Protein AF-A0A7C8I649-F1 (afdb_monomer_lite)

Radius of gyration: 51.74 Å; chains: 1; bounding box: 146×41×115 Å

Foldseek 3Di:
DDDDDDPPPVVVVVVVVLVVVVVVLVVVVVVVLVVVVVVLVVLVVVLVVVCVVPVDPVLVVLNVQLVVLVVVLVVVVVVLVPDPPVRNSVCCVVPPPCPPNVVSVVSNVVSSVVSVVVVVVVVVVVVVVVVVVVVVVVVVVVVVVVVVVVVVVVVVVVLVVLLVVLLVLLCVLLVADCVQFVDDLVLQVVVLCVQQVPPPQFDQDPCCVQPVPDVLNVCLQPDQAAAEEEEEAADPRDPLDPDDSCCVNLSVQVVCVVVVNGSDDPLEEEGEGEQDRDSPVPDPDAQAELSNLLSSRLSRLLVDPLVSLQSPDPVSSVVLSVLSVVLVVVPPDSLVSLLSSLLSSQVSCVSSVRQEYEYEYEAQCSHPPGDLSSCVSVVCSSVNHNHRYYYYYYHHDPDDPCVSCVVVVVVVRYHYRYDYRPD

Sequence (423 aa):
MKGAGFGSGEAAYGALSLFLVIAVNKDKTEDFVDKMLIELRQQYLRIKMLKDVYPTTQMQEYTGVLYRLGIKFLHETVRYCSMGVLRRLRYIMTWPPSIGVENKVSEIKDAIREVEREMRALDGKRLNKIERVQSSMDHEQKASKATLEELSAIFHAQQIRTDNDRLDSLRRLLHVELEDIEIDPENYDTRLEDTFSRLRRLPPLDVDAQVQSQPVFAEWKQAKVSSIILLHGATVAPKQTSYSWLSPAATRMVRESRDGGGITGHNSAFAYHLCHISDTHAIPQNEISPSVVISGIIYQILKSDYGKQILRNEQHYTALQRKLETFDRLISKPTAHSQKLIGLLAQVFVNARIQKVLIVVDRIDRVRGGISRVLDLLASLVESTTSTVKIFLTARSRKFDVSDLRDWLDSGRLVRLAIDQDN

Structure (mmCIF, N/CA/C/O backbone):
data_AF-A0A7C8I649-F1
#
_entry.id   AF-A0A7C8I649-F1
#
loop_
_atom_site.group_PDB
_atom_site.id
_atom_site.type_symbol
_atom_site.label_atom_id
_atom_site.label_alt_id
_atom_site.label_comp_id
_atom_site.label_asym_id
_atom_site.label_entity_id
_atom_site.label_seq_id
_atom_site.pdbx_PDB_ins_code
_atom_site.Cartn_x
_atom_site.Cartn_y
_atom_site.Cartn_z
_atom_site.occupancy
_atom_site.B_iso_or_equiv
_atom_site.auth_seq_id
_atom_site.auth_comp_id
_atom_site.auth_asym_id
_atom_site.auth_atom_id
_atom_site.pdbx_PDB_model_num
ATOM 1 N N . MET A 1 1 ? -112.992 8.977 58.803 1.00 36.38 1 MET A N 1
ATOM 2 C CA . MET A 1 1 ? -113.256 7.704 59.515 1.00 36.38 1 MET A CA 1
ATOM 3 C C . MET A 1 1 ? -111.934 7.259 60.118 1.00 36.38 1 MET A C 1
ATOM 5 O O . MET A 1 1 ? -110.991 7.069 59.375 1.00 36.38 1 MET A O 1
ATOM 9 N N . LYS A 1 2 ? -111.722 7.482 61.417 1.00 32.56 2 LYS A N 1
ATOM 10 C CA . LYS A 1 2 ? -112.104 6.578 62.518 1.00 32.56 2 LYS A CA 1
ATOM 11 C C . LYS A 1 2 ? -111.395 5.222 62.423 1.00 32.56 2 LYS A C 1
ATOM 13 O O . LYS A 1 2 ? -111.847 4.353 61.696 1.00 32.56 2 LYS A O 1
ATOM 18 N N . GLY A 1 3 ? -110.393 5.059 63.285 1.00 34.38 3 GLY A N 1
ATOM 19 C CA . GLY A 1 3 ? -110.453 3.980 64.268 1.00 34.38 3 GLY A CA 1
ATOM 20 C C . GLY A 1 3 ? -109.559 2.773 64.022 1.00 34.38 3 GLY A C 1
ATOM 21 O O . GLY A 1 3 ? -110.063 1.708 63.702 1.00 34.38 3 GLY A O 1
ATOM 22 N N . ALA A 1 4 ? -108.274 2.911 64.345 1.00 31.98 4 ALA A N 1
ATOM 23 C CA . ALA A 1 4 ? -107.563 1.894 65.117 1.00 31.98 4 ALA A CA 1
ATOM 24 C C . ALA A 1 4 ? -106.521 2.584 66.022 1.00 31.98 4 ALA A C 1
ATOM 26 O O . ALA A 1 4 ? -105.498 3.061 65.550 1.00 31.98 4 ALA A O 1
ATOM 27 N N . GLY A 1 5 ? -106.847 2.679 67.316 1.00 34.44 5 GLY A N 1
ATOM 28 C CA . GLY A 1 5 ? -105.918 2.710 68.455 1.00 34.44 5 GLY A CA 1
ATOM 29 C C . GLY A 1 5 ? -104.807 3.767 68.511 1.00 34.44 5 GLY A C 1
ATOM 30 O O . GLY A 1 5 ? -103.674 3.501 68.115 1.00 34.44 5 GLY A O 1
ATOM 31 N N . PHE A 1 6 ? -105.097 4.890 69.179 1.00 42.28 6 PHE A N 1
ATOM 32 C CA . PHE A 1 6 ? -104.099 5.686 69.905 1.00 42.28 6 PHE A CA 1
ATOM 33 C C . PHE A 1 6 ? -103.267 4.766 70.823 1.00 42.28 6 PHE A C 1
ATOM 35 O O . PHE A 1 6 ? -103.832 4.024 71.625 1.00 42.28 6 PHE A O 1
ATOM 42 N N . GLY A 1 7 ? -101.937 4.811 70.696 1.00 43.09 7 GLY A N 1
ATOM 43 C CA . GLY A 1 7 ? -100.981 4.155 71.599 1.00 43.09 7 GLY A CA 1
ATOM 44 C C . GLY A 1 7 ? -100.226 2.949 71.022 1.00 43.09 7 GLY A C 1
ATOM 45 O O . GLY A 1 7 ? -99.025 2.832 71.249 1.00 43.09 7 GLY A O 1
ATOM 46 N N . SER A 1 8 ? -100.864 2.071 70.241 1.00 40.81 8 SER A N 1
ATOM 47 C CA . SER A 1 8 ? -100.212 0.829 69.766 1.00 40.81 8 SER A CA 1
ATOM 48 C C . SER A 1 8 ? -99.547 0.958 68.387 1.00 40.81 8 SER A C 1
ATOM 50 O O . SER A 1 8 ? -98.527 0.317 68.144 1.00 40.81 8 SER A O 1
ATOM 52 N N . GLY A 1 9 ? -100.080 1.803 67.494 1.00 34.94 9 GLY A N 1
ATOM 53 C CA . GLY A 1 9 ? -99.544 2.008 66.138 1.00 34.94 9 GLY A CA 1
ATOM 54 C C . GLY A 1 9 ? -98.274 2.869 66.085 1.00 34.94 9 GLY A C 1
ATOM 55 O O . GLY A 1 9 ? -97.333 2.531 65.371 1.00 34.94 9 GLY A O 1
ATOM 56 N N . GLU A 1 10 ? -98.201 3.932 66.893 1.00 40.09 10 GLU A N 1
ATOM 57 C CA . GLU A 1 10 ? -96.999 4.776 67.040 1.00 40.09 10 GLU A CA 1
ATOM 58 C C . GLU A 1 10 ? -95.853 4.035 67.740 1.00 40.09 10 GLU A C 1
ATOM 60 O O . GLU A 1 10 ? -94.701 4.146 67.324 1.00 40.09 10 GLU A O 1
ATOM 65 N N . ALA A 1 11 ? -96.160 3.211 68.748 1.00 44.66 11 ALA A N 1
ATOM 66 C CA . ALA A 1 11 ? -95.171 2.359 69.405 1.00 44.66 11 ALA A CA 1
ATOM 67 C C . ALA A 1 11 ? -94.647 1.256 68.467 1.00 44.66 11 ALA A C 1
ATOM 69 O O . ALA A 1 11 ? -93.452 0.964 68.477 1.00 44.66 11 ALA A O 1
ATOM 70 N N . ALA A 1 12 ? -95.508 0.684 67.616 1.00 39.78 12 ALA A N 1
ATOM 71 C CA . ALA A 1 12 ? -95.106 -0.288 66.603 1.00 39.78 12 ALA A CA 1
ATOM 72 C C . ALA A 1 12 ? -94.235 0.347 65.509 1.00 39.78 12 ALA A C 1
ATOM 74 O O . ALA A 1 12 ? -93.209 -0.230 65.170 1.00 39.78 12 ALA A O 1
ATOM 75 N N . TYR A 1 13 ? -94.575 1.542 65.009 1.00 42.28 13 TYR A N 1
ATOM 76 C CA . TYR A 1 13 ? -93.765 2.272 64.021 1.00 42.28 13 TYR A CA 1
ATOM 77 C C . TYR A 1 13 ? -92.425 2.747 64.611 1.00 42.28 13 TYR A C 1
ATOM 79 O O . TYR A 1 13 ? -91.380 2.614 63.976 1.00 42.28 13 TYR A O 1
ATOM 87 N N . GLY A 1 14 ? -92.425 3.210 65.866 1.00 39.97 14 GLY A N 1
ATOM 88 C CA . GLY A 1 14 ? -91.219 3.535 66.628 1.00 39.97 14 GLY A CA 1
ATOM 89 C C . GLY A 1 14 ? -90.316 2.317 66.841 1.00 39.97 14 GLY A C 1
ATOM 90 O O . GLY A 1 14 ? -89.122 2.391 66.565 1.00 39.97 14 GLY A O 1
ATOM 91 N N . ALA A 1 15 ? -90.880 1.166 67.221 1.00 43.41 15 ALA A N 1
ATOM 92 C CA . ALA A 1 15 ? -90.142 -0.090 67.340 1.00 43.41 15 ALA A CA 1
ATOM 93 C C . ALA A 1 15 ? -89.616 -0.582 65.984 1.00 43.41 15 ALA A C 1
ATOM 95 O O . ALA A 1 15 ? -88.469 -1.005 65.911 1.00 43.41 15 ALA A O 1
ATOM 96 N N . LEU A 1 16 ? -90.399 -0.483 64.904 1.00 37.78 16 LEU A N 1
ATOM 97 C CA . LEU A 1 16 ? -89.981 -0.880 63.554 1.00 37.78 16 LEU A CA 1
ATOM 98 C C . LEU A 1 16 ? -88.863 0.020 63.031 1.00 37.78 16 LEU A C 1
ATOM 100 O O . LEU A 1 16 ? -87.891 -0.492 62.498 1.00 37.78 16 LEU A O 1
ATOM 104 N N . SER A 1 17 ? -88.950 1.336 63.245 1.00 40.38 17 SER A N 1
ATOM 105 C CA . SER A 1 17 ? -87.889 2.287 62.891 1.00 40.38 17 SER A CA 1
ATOM 106 C C . SER A 1 17 ? -86.613 2.048 63.705 1.00 40.38 17 SER A C 1
ATOM 108 O O . SER A 1 17 ? -85.520 2.069 63.146 1.00 40.38 17 SER A O 1
ATOM 110 N N . LEU A 1 18 ? -86.741 1.704 64.991 1.00 45.16 18 LEU A N 1
ATOM 111 C CA . LEU A 1 18 ? -85.628 1.293 65.840 1.00 45.16 18 LEU A CA 1
ATOM 112 C C . LEU A 1 18 ? -85.016 -0.027 65.350 1.00 45.16 18 LEU A C 1
ATOM 114 O O . LEU A 1 18 ? -83.804 -0.101 65.193 1.00 45.16 18 LEU A O 1
ATOM 118 N N . PHE A 1 19 ? -85.826 -1.048 65.050 1.00 42.62 19 PHE A N 1
ATOM 119 C CA . PHE A 1 19 ? -85.362 -2.319 64.488 1.00 42.62 19 PHE A CA 1
ATOM 120 C C . PHE A 1 19 ? -84.731 -2.142 63.108 1.00 42.62 19 PHE A C 1
ATOM 122 O O . PHE A 1 19 ? -83.762 -2.833 62.821 1.00 42.62 19 PHE A O 1
ATOM 129 N N . LEU A 1 20 ? -85.212 -1.206 62.286 1.00 44.94 20 LEU A N 1
ATOM 130 C CA . LEU A 1 20 ? -84.640 -0.888 60.979 1.00 44.94 20 LEU A CA 1
ATOM 131 C C . LEU A 1 20 ? -83.310 -0.146 61.128 1.00 44.94 20 LEU A C 1
ATOM 133 O O . LEU A 1 20 ? -82.354 -0.489 60.454 1.00 44.94 20 LEU A O 1
ATOM 137 N N . VAL A 1 21 ? -83.205 0.812 62.054 1.00 52.25 21 VAL A N 1
ATOM 138 C CA . VAL A 1 21 ? -81.936 1.471 62.404 1.00 52.25 21 VAL A CA 1
ATOM 139 C C . VAL A 1 21 ? -80.949 0.459 62.984 1.00 52.25 21 VAL A C 1
ATOM 141 O O . VAL A 1 21 ? -79.773 0.495 62.645 1.00 52.25 21 VAL A O 1
ATOM 144 N N . ILE A 1 22 ? -81.414 -0.485 63.805 1.00 51.72 22 ILE A N 1
ATOM 145 C CA . ILE A 1 22 ? -80.599 -1.574 64.354 1.00 51.72 22 ILE A CA 1
ATOM 146 C C . ILE A 1 22 ? -80.172 -2.547 63.250 1.00 51.72 22 ILE A C 1
ATOM 148 O O . ILE A 1 22 ? -79.011 -2.936 63.232 1.00 51.72 22 ILE A O 1
ATOM 152 N N . ALA A 1 23 ? -81.064 -2.920 62.331 1.00 52.94 23 ALA A N 1
ATOM 153 C CA . ALA A 1 23 ? -80.773 -3.821 61.217 1.00 52.94 23 ALA A CA 1
ATOM 154 C C . ALA A 1 23 ? -79.809 -3.171 60.218 1.00 52.94 23 ALA A C 1
ATOM 156 O O . ALA A 1 23 ? -78.777 -3.746 59.909 1.00 52.94 23 ALA A O 1
ATOM 157 N N . VAL A 1 24 ? -80.068 -1.925 59.820 1.00 59.97 24 VAL A N 1
ATOM 158 C CA . VAL A 1 24 ? -79.193 -1.139 58.941 1.00 59.97 24 VAL A CA 1
ATOM 159 C C . VAL A 1 24 ? -77.838 -0.884 59.601 1.00 59.97 24 VAL A C 1
ATOM 161 O O . VAL A 1 24 ? -76.816 -0.961 58.928 1.00 59.97 24 VAL A O 1
ATOM 164 N N . ASN A 1 25 ? -77.788 -0.604 60.907 1.00 59.81 25 ASN A N 1
ATOM 165 C CA . ASN A 1 25 ? -76.514 -0.453 61.614 1.00 59.81 25 ASN A CA 1
ATOM 166 C C . ASN A 1 25 ? -75.788 -1.789 61.787 1.00 59.81 25 ASN A C 1
ATOM 168 O O . ASN A 1 25 ? -74.561 -1.800 61.762 1.00 59.81 25 ASN A O 1
ATOM 172 N N . LYS A 1 26 ? -76.507 -2.903 61.942 1.00 65.31 26 LYS A N 1
ATOM 173 C CA . LYS A 1 26 ? -75.924 -4.245 61.994 1.00 65.31 26 LYS A CA 1
ATOM 174 C C . LYS A 1 26 ? -75.315 -4.617 60.643 1.00 65.31 26 LYS A C 1
ATOM 176 O O . LYS A 1 26 ? -74.122 -4.893 60.611 1.00 65.31 26 LYS A O 1
ATOM 181 N N . ASP A 1 27 ? -76.083 -4.532 59.560 1.00 70.62 27 ASP A N 1
ATOM 182 C CA . ASP A 1 27 ? -75.619 -4.853 58.206 1.00 70.62 27 ASP A CA 1
ATOM 183 C C . ASP A 1 27 ? -74.434 -3.959 57.814 1.00 70.62 27 ASP A C 1
ATOM 185 O O . ASP A 1 27 ? -73.405 -4.453 57.370 1.00 70.62 27 ASP A O 1
ATOM 189 N N . LYS A 1 28 ? -74.493 -2.651 58.110 1.00 71.88 28 LYS A N 1
ATOM 190 C CA . LYS A 1 28 ? -73.357 -1.737 57.890 1.00 71.88 28 LYS A CA 1
ATOM 191 C C . LYS A 1 28 ? -72.121 -2.094 58.714 1.00 71.88 28 LYS A C 1
ATOM 193 O O . LYS A 1 28 ? -71.009 -1.919 58.224 1.00 71.88 28 LYS A O 1
ATOM 198 N N . THR A 1 29 ? -72.290 -2.545 59.957 1.00 67.12 29 THR A N 1
ATOM 199 C CA . THR A 1 29 ? -71.157 -2.918 60.821 1.00 67.12 29 THR A CA 1
ATOM 200 C C . THR A 1 29 ? -70.546 -4.246 60.375 1.00 67.12 29 THR A C 1
ATOM 202 O O . THR A 1 29 ? -69.325 -4.366 60.352 1.00 67.12 29 THR A O 1
ATOM 205 N N . GLU A 1 30 ? -71.368 -5.222 59.983 1.00 71.25 30 GLU A N 1
ATOM 206 C CA . GLU A 1 30 ? -70.917 -6.515 59.453 1.00 71.25 30 GLU A CA 1
ATOM 207 C C . GLU A 1 30 ? -70.209 -6.339 58.096 1.00 71.25 30 GLU A C 1
ATOM 209 O O . GLU A 1 30 ? -69.082 -6.811 57.943 1.00 71.25 30 GLU A O 1
ATOM 214 N N . ASP A 1 31 ? -70.770 -5.545 57.177 1.00 77.00 31 ASP A N 1
ATOM 215 C CA . ASP A 1 31 ? -70.131 -5.177 55.904 1.00 77.00 31 ASP A CA 1
ATOM 216 C C . ASP A 1 31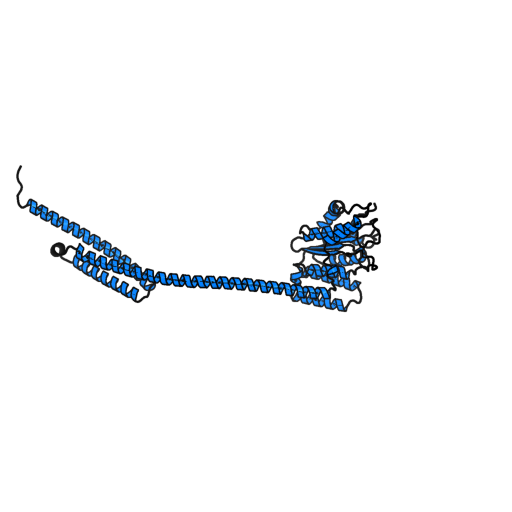 ? -68.804 -4.431 56.106 1.00 77.00 31 ASP A C 1
ATOM 218 O O . ASP A 1 31 ? -67.838 -4.615 55.359 1.00 77.00 31 ASP A O 1
ATOM 222 N N . PHE A 1 32 ? -68.746 -3.539 57.098 1.00 71.94 32 PHE A N 1
ATOM 223 C CA . PHE A 1 32 ? -67.539 -2.784 57.422 1.00 71.94 32 PHE A CA 1
ATOM 224 C C . PHE A 1 32 ? -66.440 -3.688 57.984 1.00 71.94 32 PHE A C 1
ATOM 226 O O . PHE A 1 32 ? -65.287 -3.591 57.563 1.00 71.94 32 PHE A O 1
ATOM 233 N N . VAL A 1 33 ? -66.796 -4.593 58.898 1.00 69.69 33 VAL A N 1
ATOM 234 C CA . VAL A 1 33 ? -65.878 -5.596 59.445 1.00 69.69 33 VAL A CA 1
ATOM 235 C C . VAL A 1 33 ? -65.329 -6.489 58.334 1.00 69.69 33 VAL A C 1
ATOM 237 O O . VAL A 1 33 ? -64.116 -6.685 58.279 1.00 69.69 33 VAL A O 1
ATOM 240 N N . ASP A 1 34 ? -66.177 -6.985 57.431 1.00 73.69 34 ASP A N 1
ATOM 241 C CA . ASP A 1 34 ? -65.747 -7.872 56.344 1.00 73.69 34 ASP A CA 1
ATOM 242 C C . ASP A 1 34 ? -64.770 -7.166 55.387 1.00 73.69 34 ASP A C 1
ATOM 244 O O . ASP A 1 34 ? -63.668 -7.656 55.119 1.00 73.69 34 ASP A O 1
ATOM 248 N N . LYS A 1 35 ? -65.089 -5.929 54.980 1.00 76.12 35 LYS A N 1
ATOM 249 C CA . LYS A 1 35 ? -64.179 -5.087 54.181 1.00 76.12 35 LYS A CA 1
ATOM 250 C C . LYS A 1 35 ? -62.838 -4.861 54.879 1.00 76.12 35 LYS A C 1
ATOM 252 O O . LYS A 1 35 ? -61.790 -4.974 54.242 1.00 76.12 35 LYS A O 1
ATOM 257 N N . MET A 1 36 ? -62.854 -4.585 56.181 1.00 71.00 36 MET A N 1
ATOM 258 C CA . MET A 1 36 ? -61.633 -4.354 56.954 1.00 71.00 36 MET A CA 1
ATOM 259 C C . MET A 1 36 ? -60.800 -5.619 57.159 1.00 71.00 36 MET A C 1
ATOM 261 O O . MET A 1 36 ? -59.573 -5.540 57.154 1.00 71.00 36 MET A O 1
ATOM 265 N N . LEU A 1 37 ? -61.427 -6.788 57.300 1.00 71.88 37 LEU A N 1
ATOM 266 C CA . LEU A 1 37 ? -60.725 -8.072 57.354 1.00 71.88 37 LEU A CA 1
ATOM 267 C C . LEU A 1 37 ? -60.012 -8.373 56.033 1.00 71.88 37 LEU A C 1
ATOM 269 O O . LEU A 1 37 ? -58.860 -8.817 56.044 1.00 71.88 37 LEU A O 1
ATOM 273 N N . ILE A 1 38 ? -60.662 -8.090 54.901 1.00 74.44 38 ILE A N 1
ATOM 274 C CA . ILE A 1 38 ? -60.058 -8.218 53.570 1.00 74.44 38 ILE A CA 1
ATOM 275 C C . ILE A 1 38 ? -58.880 -7.243 53.421 1.00 74.44 38 ILE A C 1
ATOM 277 O O . ILE A 1 38 ? -57.796 -7.660 53.003 1.00 74.44 38 ILE A O 1
ATOM 281 N N . GLU A 1 39 ? -59.058 -5.977 53.807 1.00 72.69 39 GLU A N 1
ATOM 282 C CA . GLU A 1 39 ? -58.014 -4.945 53.742 1.00 72.69 39 GLU A CA 1
ATOM 283 C C . GLU A 1 39 ? -56.809 -5.316 54.626 1.00 72.69 39 GLU A C 1
ATOM 285 O O . GLU A 1 39 ? -55.675 -5.353 54.146 1.00 72.69 39 GLU A O 1
ATOM 290 N N . LEU A 1 40 ? -57.035 -5.710 55.884 1.00 70.38 40 LEU A N 1
ATOM 291 C CA . LEU A 1 40 ? -55.981 -6.164 56.797 1.00 70.38 40 LEU A CA 1
ATOM 292 C C . LEU A 1 40 ? -55.241 -7.391 56.264 1.00 70.38 40 LEU A C 1
ATOM 294 O O . LEU A 1 40 ? -54.011 -7.433 56.301 1.00 70.38 40 LEU A O 1
ATOM 298 N N . ARG A 1 41 ? -55.963 -8.382 55.729 1.00 73.75 41 ARG A N 1
ATOM 299 C CA . ARG A 1 41 ? -55.352 -9.575 55.127 1.00 73.75 41 ARG A CA 1
ATOM 300 C C . ARG A 1 41 ? -54.416 -9.200 53.979 1.00 73.75 41 ARG A C 1
ATOM 302 O O . ARG A 1 41 ? -53.304 -9.723 53.910 1.00 73.75 41 ARG A O 1
ATOM 309 N N . GLN A 1 42 ? -54.843 -8.304 53.089 1.00 74.00 42 GLN A N 1
ATOM 310 C CA . GLN A 1 42 ? -54.012 -7.832 51.979 1.00 74.00 42 GLN A CA 1
ATOM 311 C C . GLN A 1 42 ? -52.770 -7.081 52.478 1.00 74.00 42 GLN A C 1
ATOM 313 O O . GLN A 1 42 ? -51.670 -7.312 51.973 1.00 74.00 42 GLN A O 1
ATOM 318 N N . GLN A 1 43 ? -52.920 -6.233 53.497 1.00 73.06 43 GLN A N 1
ATOM 319 C CA . GLN A 1 43 ? -51.809 -5.463 54.057 1.00 73.06 43 GLN A CA 1
ATOM 320 C C . GLN A 1 43 ? -50.796 -6.352 54.784 1.00 73.06 43 GLN A C 1
ATOM 322 O O . GLN A 1 43 ? -49.595 -6.211 54.563 1.00 73.06 43 GLN A O 1
ATOM 327 N N . TYR A 1 44 ? -51.240 -7.344 55.562 1.00 75.69 44 TYR A N 1
ATOM 328 C CA . TYR A 1 44 ? -50.327 -8.290 56.211 1.00 75.69 44 TYR A CA 1
ATOM 329 C C . TYR A 1 44 ? -49.536 -9.139 55.216 1.00 75.69 44 TYR A C 1
ATOM 331 O O . TYR A 1 44 ? -48.354 -9.397 55.444 1.00 75.69 44 TYR A O 1
ATOM 339 N N . LEU A 1 45 ? -50.145 -9.533 54.092 1.00 75.31 45 LEU A N 1
ATOM 340 C CA . LEU A 1 45 ? -49.423 -10.215 53.015 1.00 75.31 45 LEU A CA 1
ATOM 341 C C . LEU A 1 45 ? -48.334 -9.319 52.412 1.00 75.31 45 LEU A C 1
ATOM 343 O O . LEU A 1 45 ? -47.201 -9.774 52.258 1.00 75.31 45 LEU A O 1
ATOM 347 N N . ARG A 1 46 ? -48.638 -8.043 52.143 1.00 72.88 46 ARG A N 1
ATOM 348 C CA . ARG A 1 46 ? -47.646 -7.067 51.656 1.00 72.88 46 ARG A CA 1
ATOM 349 C C . ARG A 1 46 ? -46.512 -6.868 52.660 1.00 72.88 46 ARG A C 1
ATOM 351 O O . ARG A 1 46 ? -45.347 -6.952 52.295 1.00 72.88 46 ARG A O 1
ATOM 358 N N . ILE A 1 47 ? -46.836 -6.697 53.937 1.00 73.25 47 ILE A N 1
ATOM 359 C CA . ILE A 1 47 ? -45.851 -6.488 55.006 1.00 73.25 47 ILE A CA 1
ATOM 360 C C . ILE A 1 47 ? -44.962 -7.709 55.222 1.00 73.25 47 ILE A C 1
ATOM 362 O O . ILE A 1 47 ? -43.766 -7.566 55.473 1.00 73.25 47 ILE A O 1
ATOM 366 N N . LYS A 1 48 ? -45.510 -8.919 55.070 1.00 74.56 48 LYS A N 1
ATOM 367 C CA . LYS A 1 48 ? -44.715 -10.148 55.098 1.00 74.56 48 LYS A CA 1
ATOM 368 C C . LYS A 1 48 ? -43.632 -10.135 54.017 1.00 74.56 48 LYS A C 1
ATOM 370 O O . LYS A 1 48 ? -42.509 -10.520 54.312 1.00 74.56 48 LYS A O 1
ATOM 375 N N . MET A 1 49 ? -43.946 -9.653 52.812 1.00 75.69 49 MET A N 1
ATOM 376 C CA . MET A 1 49 ? -42.958 -9.499 51.737 1.00 75.69 49 MET A CA 1
ATOM 377 C C . MET A 1 49 ? -41.947 -8.380 52.029 1.00 75.69 49 MET A C 1
ATOM 379 O O . MET A 1 49 ? -40.778 -8.502 51.678 1.00 75.69 49 MET A O 1
ATOM 383 N N . LEU A 1 50 ? -42.366 -7.306 52.709 1.00 73.44 50 LEU A N 1
ATOM 384 C CA . LEU A 1 50 ? -41.485 -6.186 53.066 1.00 73.44 50 LEU A CA 1
ATOM 385 C C . LEU A 1 50 ? -40.423 -6.560 54.107 1.00 73.44 50 LEU A C 1
ATOM 387 O O . LEU A 1 50 ? -39.342 -5.974 54.094 1.00 73.44 50 LEU A O 1
ATOM 391 N N . LYS A 1 51 ? -40.698 -7.540 54.978 1.00 70.56 51 LYS A N 1
ATOM 392 C CA . LYS A 1 51 ? -39.767 -7.981 56.029 1.00 70.56 51 LYS A CA 1
ATOM 393 C C . LYS A 1 51 ? -38.422 -8.455 55.467 1.00 70.56 51 LYS A C 1
ATOM 395 O O . LYS A 1 51 ? -37.386 -8.157 56.057 1.00 70.56 51 LYS A O 1
ATOM 400 N N . ASP A 1 52 ? -38.446 -9.145 54.331 1.00 74.69 52 ASP A N 1
ATOM 401 C CA . ASP A 1 52 ? -37.237 -9.672 53.691 1.00 74.69 52 ASP A CA 1
ATOM 402 C C . ASP A 1 52 ? -36.493 -8.583 52.896 1.00 74.69 52 ASP A C 1
ATOM 404 O O . ASP A 1 52 ? -35.276 -8.640 52.731 1.00 74.69 52 ASP A O 1
ATOM 408 N N . VAL A 1 53 ? -37.214 -7.554 52.438 1.00 73.69 53 VAL A N 1
ATOM 409 C CA . VAL A 1 53 ? -36.668 -6.479 51.596 1.00 73.69 53 VAL A CA 1
ATOM 410 C C . VAL A 1 53 ? -36.105 -5.318 52.426 1.00 73.69 53 VAL A C 1
ATOM 412 O O . VAL A 1 53 ? -35.118 -4.706 52.010 1.00 73.69 53 VAL A O 1
ATOM 415 N N . TYR A 1 54 ? -36.680 -5.014 53.596 1.00 78.38 54 TYR A N 1
ATOM 416 C CA . TYR A 1 54 ? -36.313 -3.869 54.444 1.00 78.38 54 TYR A CA 1
ATOM 417 C C . TYR A 1 54 ? -36.092 -4.288 55.912 1.00 78.38 54 TYR A C 1
ATOM 419 O O . TYR A 1 54 ? -36.946 -4.044 56.767 1.00 78.38 54 TYR A O 1
ATOM 427 N N . PRO A 1 55 ? -34.938 -4.893 56.252 1.00 76.81 55 PRO A N 1
ATOM 428 C CA . PRO A 1 55 ? -34.657 -5.400 57.596 1.00 76.81 55 PRO A CA 1
ATOM 429 C C . PRO A 1 55 ? -34.188 -4.294 58.564 1.00 76.81 55 PRO A C 1
ATOM 431 O O . PRO A 1 55 ? -33.177 -4.447 59.245 1.00 76.81 55 PRO A O 1
ATOM 434 N N . THR A 1 56 ? -34.876 -3.150 58.615 1.00 84.62 56 THR A N 1
ATOM 435 C CA . THR A 1 56 ? -34.542 -2.066 59.554 1.00 84.62 56 THR A CA 1
ATOM 436 C C . THR A 1 56 ? -35.329 -2.206 60.856 1.00 84.62 56 THR A C 1
ATOM 438 O O . THR A 1 56 ? -36.463 -2.686 60.869 1.00 84.62 56 THR A O 1
ATOM 441 N N . THR A 1 57 ? -34.737 -1.771 61.971 1.00 82.06 57 THR A N 1
ATOM 442 C CA . THR A 1 57 ? -35.378 -1.795 63.297 1.00 82.06 57 THR A CA 1
ATOM 443 C C . THR A 1 57 ? -36.667 -0.970 63.326 1.00 82.06 57 THR A C 1
ATOM 445 O O . THR A 1 57 ? -37.675 -1.438 63.841 1.00 82.06 57 THR A O 1
ATOM 448 N N . GLN A 1 58 ? -36.681 0.197 62.676 1.00 80.31 58 GLN A N 1
ATOM 449 C CA . GLN A 1 58 ? -37.865 1.061 62.567 1.00 80.31 58 GLN A CA 1
ATOM 450 C C . GLN A 1 58 ? -39.004 0.404 61.769 1.00 80.31 58 GLN A C 1
ATOM 452 O O . GLN A 1 58 ? -40.158 0.420 62.192 1.00 80.31 58 GLN A O 1
ATOM 457 N N . MET A 1 59 ? -38.693 -0.265 60.653 1.00 80.19 59 MET A N 1
ATOM 458 C CA . MET A 1 59 ? -39.696 -0.988 59.862 1.00 80.19 59 MET A CA 1
ATOM 459 C C . MET A 1 59 ? -40.298 -2.166 60.642 1.00 80.19 59 MET A C 1
ATOM 461 O O . MET A 1 59 ? -41.496 -2.447 60.536 1.00 80.19 59 MET A O 1
ATOM 465 N N . GLN A 1 60 ? -39.487 -2.839 61.466 1.00 81.56 60 GLN A N 1
ATOM 466 C CA . GLN A 1 60 ? -39.945 -3.897 62.370 1.00 81.56 60 GLN A CA 1
ATOM 467 C C . GLN A 1 60 ? -40.847 -3.352 63.486 1.00 81.56 60 GLN A C 1
ATOM 469 O O . GLN A 1 60 ? -41.861 -3.980 63.795 1.00 81.56 60 GLN A O 1
ATOM 474 N N . GLU A 1 61 ? -40.534 -2.180 64.045 1.00 84.56 61 GLU A N 1
ATOM 475 C CA . GLU A 1 61 ? -41.370 -1.502 65.042 1.00 84.56 61 GLU A CA 1
ATOM 476 C C . GLU A 1 61 ? -42.734 -1.105 64.467 1.00 84.56 61 GLU A C 1
ATOM 478 O O . GLU A 1 61 ? -43.764 -1.472 65.040 1.00 84.56 61 GLU A O 1
ATOM 483 N N . TYR A 1 62 ? -42.775 -0.447 63.303 1.00 81.25 62 TYR A N 1
ATOM 484 C CA . TYR A 1 62 ? -44.034 -0.070 62.649 1.00 81.25 62 TYR A CA 1
ATOM 485 C C . TYR A 1 62 ? -44.878 -1.289 62.263 1.00 81.25 62 TYR A C 1
ATOM 487 O O . TYR A 1 62 ? -46.089 -1.328 62.502 1.00 81.25 62 TYR A O 1
ATOM 495 N N . THR A 1 63 ? -44.228 -2.338 61.758 1.00 78.12 63 THR A N 1
ATOM 496 C CA . THR A 1 63 ? -44.869 -3.628 61.485 1.00 78.12 63 THR A CA 1
ATOM 497 C C . THR A 1 63 ? -45.451 -4.244 62.763 1.00 78.12 63 THR A C 1
ATOM 499 O O . THR A 1 63 ? -46.594 -4.706 62.767 1.00 78.12 63 THR A O 1
ATOM 502 N N . GLY A 1 64 ? -44.706 -4.219 63.871 1.00 79.81 64 GLY A N 1
ATOM 503 C CA . GLY A 1 64 ? -45.155 -4.715 65.173 1.00 79.81 64 GLY A CA 1
ATOM 504 C C . GLY A 1 64 ? -46.359 -3.945 65.723 1.00 79.81 64 GLY A C 1
ATOM 505 O O . GLY A 1 64 ? -47.311 -4.555 66.220 1.00 79.81 64 GLY A O 1
ATOM 506 N N . VAL A 1 65 ? -46.367 -2.616 65.579 1.00 82.69 65 VAL A N 1
ATOM 507 C CA . VAL A 1 65 ? -47.508 -1.760 65.944 1.00 82.69 65 VAL A CA 1
ATOM 508 C C . VAL A 1 65 ? -48.750 -2.137 65.137 1.00 82.69 65 VAL A C 1
ATOM 510 O O . VAL A 1 65 ? -49.827 -2.293 65.719 1.00 82.69 65 VAL A O 1
ATOM 513 N N . LEU A 1 66 ? -48.605 -2.361 63.832 1.00 78.31 66 LEU A N 1
ATOM 514 C CA . LEU A 1 66 ? -49.708 -2.739 62.954 1.00 78.31 66 LEU A CA 1
ATOM 515 C C . LEU A 1 66 ? -50.253 -4.149 63.248 1.00 78.31 66 LEU A C 1
ATOM 517 O O . LEU A 1 66 ? -51.470 -4.344 63.269 1.00 78.31 66 LEU A O 1
ATOM 521 N N . TYR A 1 67 ? -49.397 -5.132 63.554 1.00 77.25 67 TYR A N 1
ATOM 522 C CA . TYR A 1 67 ? -49.845 -6.451 64.032 1.00 77.25 67 TYR A CA 1
ATOM 523 C C . TYR A 1 67 ? -50.608 -6.348 65.356 1.00 77.25 67 TYR A C 1
ATOM 525 O O . TYR A 1 67 ? -51.679 -6.936 65.506 1.00 77.25 67 TYR A O 1
ATOM 533 N N . ARG A 1 68 ? -50.109 -5.550 66.306 1.00 81.06 68 ARG A N 1
ATOM 534 C CA . ARG A 1 68 ? -50.778 -5.324 67.594 1.00 81.06 68 ARG A CA 1
ATOM 535 C C . ARG A 1 68 ? -52.162 -4.695 67.418 1.00 81.06 68 ARG A C 1
ATOM 537 O O . ARG A 1 68 ? -53.099 -5.103 68.102 1.00 81.06 68 ARG A O 1
ATOM 544 N N . LEU A 1 69 ? -52.293 -3.706 66.532 1.00 78.00 69 LEU A N 1
ATOM 545 C CA . LEU A 1 69 ? -53.566 -3.035 66.257 1.00 78.00 69 LEU A CA 1
ATOM 546 C C . LEU A 1 69 ? -54.576 -3.966 65.576 1.00 78.00 69 LEU A C 1
ATOM 548 O O . LEU A 1 69 ? -55.729 -4.004 66.000 1.00 78.00 69 LEU A O 1
ATOM 552 N N . GLY A 1 70 ? -54.154 -4.782 64.606 1.00 73.31 70 GLY A N 1
ATOM 553 C CA . GLY A 1 70 ? -55.065 -5.744 63.979 1.00 73.31 70 GLY A CA 1
ATOM 554 C C . GLY A 1 70 ? -55.478 -6.893 64.898 1.00 73.31 70 GLY A C 1
ATOM 555 O O . GLY A 1 70 ? -56.637 -7.290 64.865 1.00 73.31 70 GLY A O 1
ATOM 556 N N . ILE A 1 71 ? -54.604 -7.379 65.791 1.00 75.12 71 ILE A N 1
ATOM 557 C CA . ILE A 1 71 ? -54.998 -8.360 66.823 1.00 75.12 71 ILE A CA 1
ATOM 558 C C . ILE A 1 71 ? -56.061 -7.765 67.755 1.00 75.12 71 ILE A C 1
ATOM 560 O O . ILE A 1 71 ? -57.045 -8.435 68.070 1.00 75.12 71 ILE A O 1
ATOM 564 N N . LYS A 1 72 ? -55.900 -6.500 68.173 1.00 73.88 72 LYS A N 1
ATOM 565 C CA . LYS A 1 72 ? -56.907 -5.797 68.985 1.00 73.88 72 LYS A CA 1
ATOM 566 C C . LYS A 1 72 ? -58.234 -5.648 68.239 1.00 73.88 72 LYS A C 1
ATOM 568 O O . LYS A 1 72 ? -59.273 -5.966 68.807 1.00 73.88 72 LYS A O 1
ATOM 573 N N . PHE A 1 73 ? -58.189 -5.258 66.967 1.00 75.88 73 PHE A N 1
ATOM 574 C CA . PHE A 1 73 ? -59.369 -5.175 66.105 1.00 75.88 73 PHE A CA 1
ATOM 575 C C . PHE A 1 73 ? -60.084 -6.530 65.963 1.00 75.88 73 PHE A C 1
ATOM 577 O O . PHE A 1 73 ? -61.299 -6.604 66.131 1.00 75.88 73 PHE A O 1
ATOM 584 N N . LEU A 1 74 ? -59.346 -7.621 65.727 1.00 72.56 74 LEU A N 1
ATOM 585 C CA . LEU A 1 74 ? -59.902 -8.978 65.652 1.00 72.56 74 LEU A CA 1
ATOM 586 C C . LEU A 1 74 ? -60.553 -9.397 66.972 1.00 72.56 74 LEU A C 1
ATOM 588 O O . LEU A 1 74 ? -61.650 -9.951 66.975 1.00 72.56 74 LEU A O 1
ATOM 592 N N . HIS A 1 75 ? -59.903 -9.104 68.098 1.00 72.69 75 HIS A N 1
ATOM 593 C CA . HIS A 1 75 ? -60.434 -9.411 69.421 1.00 72.69 75 HIS A CA 1
ATOM 594 C C . HIS A 1 75 ? -61.744 -8.657 69.704 1.00 72.69 75 HIS A C 1
ATOM 596 O O . HIS A 1 75 ? -62.712 -9.249 70.182 1.00 72.69 75 HIS A O 1
ATOM 602 N N . GLU A 1 76 ? -61.804 -7.368 69.367 1.00 69.25 76 GLU A N 1
ATOM 603 C CA . GLU A 1 76 ? -63.009 -6.542 69.503 1.00 69.25 76 GLU A CA 1
ATOM 604 C C . GLU A 1 76 ? -64.129 -6.995 68.556 1.00 69.25 76 GLU A C 1
ATOM 606 O O . GLU A 1 76 ? -65.285 -7.083 68.970 1.00 69.25 76 GLU A O 1
ATOM 611 N N . THR A 1 77 ? -63.780 -7.383 67.330 1.00 68.38 77 THR A N 1
ATOM 612 C CA . THR A 1 77 ? -64.711 -7.929 66.335 1.00 68.38 77 THR A CA 1
ATOM 613 C C . THR A 1 77 ? -65.327 -9.245 66.808 1.00 68.38 77 THR A C 1
ATOM 615 O O . THR A 1 77 ? -66.547 -9.398 66.817 1.00 68.38 77 THR A O 1
ATOM 618 N N . VAL A 1 78 ? -64.509 -10.188 67.289 1.00 69.94 78 VAL A N 1
ATOM 619 C CA . VAL A 1 78 ? -64.989 -11.465 67.844 1.00 69.94 78 VAL A CA 1
ATOM 620 C C . VAL A 1 78 ? -65.882 -11.220 69.056 1.00 69.94 78 VAL A C 1
ATOM 622 O O . VAL A 1 78 ? -66.943 -11.839 69.179 1.00 69.94 78 VAL A O 1
ATOM 625 N N . ARG A 1 79 ? -65.501 -10.286 69.936 1.00 71.69 79 ARG A N 1
ATOM 626 C CA . ARG A 1 79 ? -66.313 -9.905 71.096 1.00 71.69 79 ARG A CA 1
ATOM 627 C C . ARG A 1 79 ? -67.669 -9.344 70.670 1.00 71.69 79 ARG A C 1
ATOM 629 O O . ARG A 1 79 ? -68.674 -9.724 71.264 1.00 71.69 79 ARG A O 1
ATOM 636 N N . TYR A 1 80 ? -67.708 -8.503 69.641 1.00 68.88 80 TYR A N 1
ATOM 637 C CA . TYR A 1 80 ? -68.941 -7.966 69.064 1.00 68.88 80 TYR A CA 1
ATOM 638 C C . TYR A 1 80 ? -69.831 -9.075 68.471 1.00 68.88 80 TYR A C 1
ATOM 640 O O . TYR A 1 80 ? -71.011 -9.177 68.821 1.00 68.88 80 TYR A O 1
ATOM 648 N N . CYS A 1 81 ? -69.261 -9.977 67.665 1.00 64.00 81 CYS A N 1
ATOM 649 C CA . CYS A 1 81 ? -69.980 -11.095 67.044 1.00 64.00 81 CYS A CA 1
ATOM 650 C C . CYS A 1 81 ? -70.466 -12.156 68.051 1.00 64.00 81 CYS A C 1
ATOM 652 O O . CYS A 1 81 ? -71.445 -12.848 67.777 1.00 64.00 81 CYS A O 1
ATOM 654 N N . SER A 1 82 ? -69.824 -12.275 69.219 1.00 65.25 82 SER A N 1
ATOM 655 C CA . SER A 1 82 ? -70.140 -13.290 70.242 1.00 65.25 82 SER A CA 1
ATOM 656 C C . SER A 1 82 ? -71.189 -12.845 71.269 1.00 65.25 82 SER A C 1
ATOM 658 O O . SER A 1 82 ? -71.654 -13.650 72.076 1.00 65.25 82 SER A O 1
ATOM 660 N N . MET A 1 83 ? -71.592 -11.571 71.282 1.00 70.94 83 MET A N 1
ATOM 661 C CA . MET A 1 83 ? -72.643 -11.100 72.192 1.00 70.94 83 MET A CA 1
ATOM 662 C C . MET A 1 83 ? -74.012 -11.705 71.817 1.00 70.94 83 MET A C 1
ATOM 664 O O . MET A 1 83 ? -74.312 -11.891 70.644 1.00 70.94 83 MET A O 1
ATOM 668 N N . GLY A 1 84 ? -74.890 -12.010 72.779 1.00 61.25 84 GLY A N 1
ATOM 669 C CA . GLY A 1 84 ? -76.274 -12.424 72.475 1.00 61.25 84 GLY A CA 1
ATOM 670 C C . GLY A 1 84 ? -77.093 -11.288 71.838 1.00 61.25 84 GLY A C 1
ATOM 671 O O . GLY A 1 84 ? -76.778 -10.119 72.063 1.00 61.25 84 GLY A O 1
ATOM 672 N N . VAL A 1 85 ? -78.154 -11.604 71.083 1.00 56.59 85 VAL A N 1
ATOM 673 C CA . VAL A 1 85 ? -78.961 -10.629 70.305 1.00 56.59 85 VAL A CA 1
ATOM 674 C C . VAL A 1 85 ? -79.432 -9.437 71.158 1.00 56.59 85 VAL A C 1
ATOM 676 O O . VAL A 1 85 ? -79.270 -8.289 70.757 1.00 56.59 85 VAL A O 1
ATOM 679 N N . LEU A 1 86 ? -79.901 -9.689 72.386 1.00 53.03 86 LEU A N 1
ATOM 680 C CA . LEU A 1 86 ? -80.342 -8.655 73.337 1.00 53.03 86 LEU A CA 1
ATOM 681 C C . LEU A 1 86 ? -79.189 -7.820 73.929 1.00 53.03 86 LEU A C 1
ATOM 683 O O . LEU A 1 86 ? -79.355 -6.633 74.205 1.00 53.03 86 LEU A O 1
ATOM 687 N N . ARG A 1 87 ? -78.001 -8.416 74.108 1.00 59.41 87 ARG A N 1
ATOM 688 C CA . ARG A 1 87 ? -76.800 -7.707 74.588 1.00 59.41 87 ARG A CA 1
ATOM 689 C C . ARG A 1 87 ? -76.192 -6.834 73.491 1.00 59.41 87 ARG A C 1
ATOM 691 O O . ARG A 1 87 ? -75.793 -5.718 73.798 1.00 59.41 87 ARG A O 1
ATOM 698 N N . ARG A 1 88 ? -76.189 -7.300 72.233 1.00 61.41 88 ARG A N 1
ATOM 699 C CA . ARG A 1 88 ? -75.798 -6.495 71.059 1.00 61.41 88 ARG A CA 1
ATOM 700 C C . ARG A 1 88 ? -76.694 -5.278 70.902 1.00 61.41 88 ARG A C 1
ATOM 702 O O . ARG A 1 88 ? -76.186 -4.183 70.711 1.00 61.41 88 ARG A O 1
ATOM 709 N N . LEU A 1 89 ? -78.006 -5.460 71.056 1.00 55.16 89 LEU A N 1
ATOM 710 C CA . LEU A 1 89 ? -78.984 -4.375 70.963 1.00 55.16 89 LEU A CA 1
ATOM 711 C C . LEU A 1 89 ? -78.708 -3.269 71.991 1.00 55.16 89 LEU A C 1
ATOM 713 O O . LEU A 1 89 ? -78.648 -2.096 71.635 1.00 55.16 89 LEU A O 1
ATOM 717 N N . ARG A 1 90 ? -78.459 -3.648 73.253 1.00 57.88 90 ARG A N 1
ATOM 718 C CA . ARG A 1 90 ? -78.108 -2.701 74.325 1.00 57.88 90 ARG A CA 1
ATOM 719 C C . ARG A 1 90 ? -76.766 -2.012 74.064 1.00 57.88 90 ARG A C 1
ATOM 721 O O . ARG A 1 90 ? -76.650 -0.815 74.284 1.00 57.88 90 ARG A O 1
ATOM 728 N N . TYR A 1 91 ? -75.789 -2.763 73.558 1.00 59.34 91 TYR A N 1
ATOM 729 C CA . TYR A 1 91 ? -74.457 -2.262 73.230 1.00 59.34 91 TYR A CA 1
ATOM 730 C C . TYR A 1 91 ? -74.493 -1.220 72.099 1.00 59.34 91 TYR A C 1
ATOM 732 O O . TYR A 1 91 ? -73.919 -0.150 72.261 1.00 59.34 91 TYR A O 1
ATOM 740 N N . ILE A 1 92 ? -75.251 -1.478 71.024 1.00 57.94 92 ILE A N 1
ATOM 741 C CA . ILE A 1 92 ? -75.452 -0.553 69.890 1.00 57.94 92 ILE A CA 1
ATOM 742 C C . ILE A 1 92 ? -76.172 0.733 70.330 1.00 57.94 92 ILE A C 1
ATOM 744 O O . ILE A 1 92 ? -75.879 1.805 69.809 1.00 57.94 92 ILE A O 1
ATOM 748 N N . MET A 1 93 ? -77.090 0.640 71.299 1.00 53.09 93 MET A N 1
ATOM 749 C CA . MET A 1 93 ? -77.840 1.793 71.813 1.00 53.09 93 MET A CA 1
ATOM 750 C C . MET A 1 93 ? -76.995 2.710 72.707 1.00 53.09 93 MET A C 1
ATOM 752 O O . MET A 1 93 ? -77.173 3.923 72.676 1.00 53.09 93 MET A O 1
ATOM 756 N N . THR A 1 94 ? -76.093 2.147 73.519 1.00 51.69 94 THR A N 1
ATOM 757 C CA . THR A 1 94 ? -75.250 2.931 74.439 1.00 51.69 94 THR A CA 1
ATOM 758 C C . THR A 1 94 ? -73.934 3.384 73.815 1.00 51.69 94 THR A C 1
ATOM 760 O O . THR A 1 94 ? -73.401 4.412 74.217 1.00 51.69 94 THR A O 1
ATOM 763 N N . TRP A 1 95 ? -73.400 2.620 72.863 1.00 54.31 95 TRP A N 1
ATOM 764 C CA . TRP A 1 95 ? -72.114 2.846 72.205 1.00 54.31 95 TRP A CA 1
ATOM 765 C C . TRP A 1 95 ? -72.283 2.571 70.703 1.00 54.31 95 TRP A C 1
ATOM 767 O O . TRP A 1 95 ? -72.143 1.421 70.273 1.00 54.31 95 TRP A O 1
ATOM 777 N N . PRO A 1 96 ? -72.627 3.586 69.888 1.00 56.56 96 PRO A N 1
ATOM 778 C CA . PRO A 1 96 ? -72.793 3.382 68.458 1.00 56.56 96 PRO A CA 1
ATOM 779 C C . PRO A 1 96 ? -71.471 2.862 67.855 1.00 56.56 96 PRO A C 1
ATOM 781 O O . PRO A 1 96 ? -70.411 3.451 68.096 1.00 56.56 96 PRO A O 1
ATOM 784 N N . PRO A 1 97 ? -71.504 1.749 67.094 1.00 51.94 97 PRO A N 1
ATOM 785 C CA . PRO A 1 97 ? -70.306 1.068 66.588 1.00 51.94 97 PRO A CA 1
ATOM 786 C C . PRO A 1 97 ? -69.422 1.945 65.686 1.00 51.94 97 PRO A C 1
ATOM 788 O O . PRO A 1 97 ? -68.229 1.666 65.560 1.00 51.94 97 PRO A O 1
ATOM 791 N N . SER A 1 98 ? -69.968 3.045 65.158 1.00 54.41 98 SER A N 1
ATOM 792 C CA . SER A 1 98 ? -69.231 4.071 64.416 1.00 54.41 98 SER A CA 1
ATOM 793 C C . SER A 1 98 ? -68.139 4.770 65.235 1.00 54.41 98 SER A C 1
ATOM 795 O O . SER A 1 98 ? -67.191 5.267 64.657 1.00 54.41 98 SER A O 1
ATOM 797 N N . ILE A 1 99 ? -68.185 4.790 66.573 1.00 55.56 99 ILE A N 1
ATOM 798 C CA . ILE A 1 99 ? -67.190 5.543 67.369 1.00 55.56 99 ILE A CA 1
ATOM 799 C C . ILE A 1 99 ? -66.027 4.655 67.850 1.00 55.56 99 ILE A C 1
ATOM 801 O O . ILE A 1 99 ? -64.909 5.130 68.027 1.00 55.56 99 ILE A O 1
ATOM 805 N N . GLY A 1 100 ? -66.241 3.353 68.058 1.00 61.78 100 GLY A N 1
ATOM 806 C CA . GLY A 1 100 ? -65.189 2.453 68.559 1.00 61.78 100 GLY A CA 1
ATOM 807 C C . GLY A 1 100 ? -64.345 1.831 67.447 1.00 61.78 100 GLY A C 1
ATOM 808 O O . GLY A 1 100 ? -63.116 1.913 67.456 1.00 61.78 100 GLY A O 1
ATOM 809 N N . VAL A 1 101 ? -65.021 1.221 66.470 1.00 62.62 101 VAL A N 1
ATOM 810 C CA . VAL A 1 101 ? -64.373 0.418 65.426 1.00 62.62 101 VAL A CA 1
ATOM 811 C C . VAL A 1 101 ? -63.749 1.318 64.355 1.00 62.62 101 VAL A C 1
ATOM 813 O O . VAL A 1 101 ? -62.636 1.045 63.911 1.00 62.62 101 VAL A O 1
ATOM 816 N N . GLU A 1 102 ? -64.386 2.438 63.994 1.00 66.56 102 GLU A N 1
ATOM 817 C CA . GLU A 1 102 ? -63.820 3.390 63.021 1.00 66.56 102 GLU A CA 1
ATOM 818 C C . GLU A 1 102 ? -62.537 4.054 63.537 1.00 66.56 102 GLU A C 1
ATOM 820 O O . GLU A 1 102 ? -61.575 4.186 62.782 1.00 66.56 102 GLU A O 1
ATOM 825 N N . ASN A 1 103 ? -62.467 4.384 64.832 1.00 72.81 103 ASN A N 1
ATOM 826 C CA . ASN A 1 103 ? -61.255 4.938 65.443 1.00 72.81 103 ASN A CA 1
ATOM 827 C C . ASN A 1 103 ? -60.081 3.948 65.374 1.00 72.81 103 ASN A C 1
ATOM 829 O O . ASN A 1 103 ? -58.968 4.320 65.006 1.00 72.81 103 ASN A O 1
ATOM 833 N N . LYS A 1 104 ? -60.332 2.661 65.642 1.00 68.31 104 LYS A N 1
ATOM 834 C CA . LYS A 1 104 ? -59.318 1.598 65.530 1.00 68.31 104 LYS A CA 1
ATOM 835 C C . LYS A 1 104 ? -58.879 1.361 64.088 1.00 68.31 104 LYS A C 1
ATOM 837 O O . LYS A 1 104 ? -57.703 1.118 63.830 1.00 68.31 104 LYS A O 1
ATOM 842 N N . VAL A 1 105 ? -59.804 1.477 63.142 1.00 71.75 105 VAL A N 1
ATOM 843 C CA . VAL A 1 105 ? -59.502 1.416 61.709 1.00 71.75 105 VAL A CA 1
ATOM 844 C C . VAL A 1 105 ? -58.683 2.623 61.258 1.00 71.75 105 VAL A C 1
ATOM 846 O O . VAL A 1 105 ? -57.758 2.454 60.467 1.00 71.75 105 VAL A O 1
ATOM 849 N N . SER A 1 106 ? -58.959 3.819 61.781 1.00 77.75 106 SER A N 1
ATOM 850 C CA . SER A 1 106 ? -58.124 4.999 61.538 1.00 77.75 106 SER A CA 1
ATOM 851 C C . SER A 1 106 ? -56.703 4.782 62.057 1.00 77.75 106 SER A C 1
ATOM 853 O O . SER A 1 106 ? -55.756 4.983 61.305 1.00 77.75 106 SER A O 1
ATOM 855 N N . GLU A 1 107 ? -56.546 4.266 63.283 1.00 78.94 107 GLU A N 1
ATOM 856 C CA . GLU A 1 107 ? -55.233 3.918 63.855 1.00 78.94 107 GLU A CA 1
ATOM 857 C C . GLU A 1 107 ? -54.474 2.900 62.980 1.00 78.94 107 GLU A C 1
ATOM 859 O O . GLU A 1 107 ? -53.270 3.033 62.759 1.00 78.94 107 GLU A O 1
ATOM 864 N N . ILE A 1 108 ? -55.172 1.890 62.448 1.00 72.88 108 ILE A N 1
ATOM 865 C CA . ILE A 1 108 ? -54.607 0.897 61.520 1.00 72.88 108 ILE A CA 1
ATOM 866 C C . ILE A 1 108 ? -54.171 1.558 60.206 1.00 72.88 108 ILE A C 1
ATOM 868 O O . ILE A 1 108 ? -53.067 1.298 59.728 1.00 72.88 108 ILE A O 1
ATOM 872 N N . LYS A 1 109 ? -55.009 2.422 59.622 1.00 78.56 109 LYS A N 1
ATOM 873 C CA . LYS A 1 109 ? -54.699 3.140 58.376 1.00 78.56 109 LYS A CA 1
ATOM 874 C C . LYS A 1 109 ? -53.522 4.094 58.546 1.00 78.56 109 LYS A C 1
ATOM 876 O O . LYS A 1 109 ? -52.695 4.197 57.643 1.00 78.56 109 LYS A O 1
ATOM 881 N N . ASP A 1 110 ? -53.401 4.738 59.698 1.00 83.25 110 ASP A N 1
ATOM 882 C CA . ASP A 1 110 ? -52.260 5.594 60.013 1.00 83.25 110 ASP A CA 1
ATOM 883 C C . ASP A 1 110 ? -50.974 4.784 60.200 1.00 83.25 110 ASP A C 1
ATOM 885 O O . ASP A 1 110 ? -49.935 5.162 59.659 1.00 83.25 110 ASP A O 1
ATOM 889 N N . ALA A 1 111 ? -51.044 3.619 60.851 1.00 75.50 111 ALA A N 1
ATOM 890 C CA . ALA A 1 111 ? -49.908 2.703 60.944 1.00 75.50 111 ALA A CA 1
ATOM 891 C C . ALA A 1 111 ? -49.470 2.165 59.565 1.00 75.50 111 ALA A C 1
ATOM 893 O O . ALA A 1 111 ? -48.273 2.078 59.299 1.00 75.50 111 ALA A O 1
ATOM 894 N N . ILE A 1 112 ? -50.410 1.863 58.659 1.00 77.50 112 ILE A N 1
ATOM 895 C CA . ILE A 1 112 ? -50.102 1.478 57.267 1.00 77.50 112 ILE A CA 1
ATOM 896 C C . ILE A 1 112 ? -49.388 2.619 56.531 1.00 77.50 112 ILE A C 1
ATOM 898 O O . ILE A 1 112 ? -48.367 2.391 55.886 1.00 77.50 112 ILE A O 1
ATOM 902 N N . ARG A 1 113 ? -49.881 3.859 56.652 1.00 84.25 113 ARG A N 1
ATOM 903 C CA . ARG A 1 113 ? -49.239 5.031 56.033 1.00 84.25 113 ARG A CA 1
ATOM 904 C C . ARG A 1 113 ? -47.816 5.237 56.536 1.00 84.25 113 ARG A C 1
ATOM 906 O O . ARG A 1 113 ? -46.959 5.643 55.758 1.00 84.25 113 ARG A O 1
ATOM 913 N N . GLU A 1 114 ? -47.564 4.974 57.811 1.00 84.25 114 GLU A N 1
ATOM 914 C CA . GLU A 1 114 ? -46.233 5.121 58.397 1.00 84.25 114 GLU A CA 1
ATOM 915 C C . GLU A 1 114 ? -45.249 4.073 57.852 1.00 84.25 114 GLU A C 1
ATOM 917 O O . GLU A 1 114 ? -44.146 4.424 57.437 1.00 84.25 114 GLU A O 1
ATOM 922 N N . VAL A 1 115 ? -45.692 2.816 57.714 1.00 80.94 115 VAL A N 1
ATOM 923 C CA . VAL A 1 115 ? -44.940 1.750 57.022 1.00 80.94 115 VAL A CA 1
ATOM 924 C C . VAL A 1 115 ? -44.620 2.150 55.572 1.00 80.94 115 VAL A C 1
ATOM 926 O O . VAL A 1 115 ? -43.495 1.973 55.107 1.00 80.94 115 VAL A O 1
ATOM 929 N N . GLU A 1 116 ? -45.581 2.732 54.850 1.00 83.69 116 GLU A N 1
ATOM 930 C CA . GLU A 1 116 ? -45.369 3.196 53.472 1.00 83.69 116 GLU A CA 1
ATOM 931 C C . GLU A 1 116 ? -44.413 4.393 53.363 1.00 83.69 116 GLU A C 1
ATOM 933 O O . GLU A 1 116 ? -43.684 4.505 52.373 1.00 83.69 116 GLU A O 1
ATOM 938 N N . ARG A 1 117 ? -44.430 5.313 54.336 1.00 86.56 117 ARG A N 1
ATOM 939 C CA . ARG A 1 117 ? -43.498 6.452 54.379 1.00 86.56 117 ARG A CA 1
ATOM 940 C C . ARG A 1 117 ? -42.069 5.971 54.578 1.00 86.56 117 ARG A C 1
ATOM 942 O O . ARG A 1 117 ? -41.190 6.403 53.835 1.00 86.56 117 ARG A O 1
ATOM 949 N N . GLU A 1 118 ? -41.856 5.059 55.522 1.00 84.25 118 GLU A N 1
ATOM 950 C CA . GLU A 1 118 ? -40.528 4.508 55.796 1.00 84.25 118 GLU A CA 1
ATOM 951 C C . GLU A 1 118 ? -39.998 3.715 54.593 1.00 84.25 118 GLU A C 1
ATOM 953 O O . GLU A 1 118 ? -38.853 3.896 54.180 1.00 84.25 118 GLU A O 1
ATOM 958 N N . MET A 1 119 ? -40.856 2.927 53.937 1.00 83.44 119 MET A N 1
ATOM 959 C CA . MET A 1 119 ? -40.514 2.239 52.687 1.00 83.44 119 MET A CA 1
ATOM 960 C C . MET A 1 119 ? -40.040 3.221 51.604 1.00 83.44 119 MET A C 1
ATOM 962 O O . MET A 1 119 ? -38.960 3.045 51.042 1.00 83.44 119 MET A O 1
ATOM 966 N N . ARG A 1 120 ? -40.794 4.303 51.360 1.00 86.56 120 ARG A N 1
ATOM 967 C CA . ARG A 1 120 ? -40.414 5.339 50.383 1.00 86.56 120 ARG A CA 1
ATOM 968 C C . ARG A 1 120 ? -39.099 6.030 50.744 1.00 86.56 120 ARG A C 1
ATOM 970 O O . ARG A 1 120 ? -38.302 6.329 49.855 1.00 86.56 120 ARG A O 1
ATOM 977 N N . ALA A 1 121 ? -38.848 6.269 52.030 1.00 85.69 121 ALA A N 1
ATOM 978 C CA . ALA A 1 121 ? -37.592 6.850 52.493 1.00 85.69 121 ALA A CA 1
ATOM 979 C C . ALA A 1 121 ? -36.397 5.908 52.248 1.00 85.69 121 ALA A C 1
ATOM 981 O O . ALA A 1 121 ? -35.332 6.352 51.806 1.00 85.69 121 ALA A O 1
ATOM 982 N N . LEU A 1 122 ? -36.567 4.605 52.494 1.00 85.44 122 LEU A N 1
ATOM 983 C CA . LEU A 1 122 ? -35.543 3.588 52.235 1.00 85.44 122 LEU A CA 1
ATOM 984 C C . LEU A 1 122 ? -35.285 3.395 50.736 1.00 85.44 122 LEU A C 1
ATOM 986 O O . LEU A 1 122 ? -34.124 3.286 50.333 1.00 85.44 122 LEU A O 1
ATOM 990 N N . ASP A 1 123 ? -36.330 3.423 49.911 1.00 86.69 123 ASP A N 1
ATOM 991 C CA . ASP A 1 123 ? -36.201 3.378 48.454 1.00 86.69 123 ASP A CA 1
ATOM 992 C C . ASP A 1 123 ? -35.468 4.601 47.914 1.00 86.69 123 ASP A C 1
ATOM 994 O O . ASP A 1 123 ? -34.535 4.447 47.129 1.00 86.69 123 ASP A O 1
ATOM 998 N N . GLY A 1 124 ? -35.786 5.803 48.405 1.00 86.31 124 GLY A N 1
ATOM 999 C CA . GLY A 1 124 ? -35.055 7.020 48.046 1.00 86.31 124 GLY A CA 1
ATOM 1000 C C . GLY A 1 124 ? -33.562 6.931 48.382 1.00 86.31 124 GLY A C 1
ATOM 1001 O O . GLY A 1 124 ? -32.711 7.302 47.573 1.00 86.31 124 GLY A O 1
ATOM 1002 N N . LYS A 1 125 ? -33.206 6.359 49.543 1.00 84.19 125 LYS A N 1
ATOM 1003 C CA . LYS A 1 125 ? -31.798 6.117 49.912 1.00 84.19 125 LYS A CA 1
ATOM 1004 C C . LYS A 1 125 ? -31.115 5.110 48.981 1.00 84.19 125 LYS A C 1
ATOM 1006 O O . LYS A 1 125 ? -29.956 5.314 48.617 1.00 84.19 125 LYS A O 1
ATOM 1011 N N . ARG A 1 126 ? -31.802 4.026 48.604 1.00 84.44 126 ARG A N 1
ATOM 1012 C CA . ARG A 1 126 ? -31.272 3.014 47.674 1.00 84.44 126 ARG A CA 1
ATOM 1013 C C . ARG A 1 126 ? -31.089 3.579 46.272 1.00 84.44 126 ARG A C 1
ATOM 1015 O O . ARG A 1 126 ? -30.017 3.391 45.705 1.00 84.44 126 ARG A O 1
ATOM 1022 N N . LEU A 1 127 ? -32.081 4.305 45.761 1.00 87.19 127 LEU A N 1
ATOM 1023 C CA . LEU A 1 127 ? -32.036 4.939 44.448 1.00 87.19 127 LEU A CA 1
ATOM 1024 C C . LEU A 1 127 ? -30.856 5.913 44.357 1.00 87.19 127 LEU A C 1
ATOM 1026 O O . LEU A 1 127 ? -30.030 5.777 43.463 1.00 87.19 127 LEU A O 1
ATOM 1030 N N . ASN A 1 128 ? -30.686 6.782 45.360 1.00 88.00 128 ASN A N 1
ATOM 1031 C CA . ASN A 1 128 ? -29.545 7.701 45.433 1.00 88.00 128 ASN A CA 1
ATOM 1032 C C . ASN A 1 128 ? -28.194 6.969 45.470 1.00 88.00 128 ASN A C 1
ATOM 1034 O O . ASN A 1 128 ? -27.202 7.452 44.926 1.00 88.00 128 ASN A O 1
ATOM 1038 N N . LYS A 1 129 ? -28.116 5.806 46.132 1.00 86.44 129 LYS A N 1
ATOM 1039 C CA . LYS A 1 129 ? -26.889 4.995 46.147 1.00 86.44 129 LYS A CA 1
ATOM 1040 C C . LYS A 1 129 ? -26.611 4.391 44.770 1.00 86.44 129 LYS A C 1
ATOM 1042 O O . LYS A 1 129 ? -25.463 4.414 44.338 1.00 86.44 129 LYS A O 1
ATOM 1047 N N . ILE A 1 130 ? -27.638 3.873 44.100 1.00 84.31 130 ILE A N 1
ATOM 1048 C CA . ILE A 1 130 ? -27.528 3.306 42.751 1.00 84.31 130 ILE A CA 1
ATOM 1049 C C . ILE A 1 130 ? -27.111 4.390 41.754 1.00 84.31 130 ILE A C 1
ATOM 1051 O O . ILE A 1 130 ? -26.156 4.182 41.017 1.00 84.31 130 ILE A O 1
ATOM 1055 N N . GLU A 1 131 ? -27.738 5.565 41.789 1.00 87.12 131 GLU A N 1
ATOM 1056 C CA . GLU A 1 131 ? -27.422 6.689 40.900 1.00 87.12 131 GLU A CA 1
ATOM 1057 C C . GLU A 1 131 ? -25.977 7.175 41.076 1.00 87.12 131 GLU A C 1
ATOM 1059 O O . GLU A 1 131 ? -25.279 7.440 40.095 1.00 87.12 131 GLU A O 1
ATOM 1064 N N . ARG A 1 132 ? -25.478 7.218 42.320 1.00 85.25 132 ARG A N 1
ATOM 1065 C CA . ARG A 1 132 ? -24.067 7.532 42.596 1.00 85.25 132 ARG A CA 1
ATOM 1066 C C . ARG A 1 132 ? -23.116 6.489 42.018 1.00 85.25 132 ARG A C 1
ATOM 1068 O O . ARG A 1 132 ? -22.125 6.871 41.407 1.00 85.25 132 ARG A O 1
ATOM 1075 N N . VAL A 1 133 ? -23.412 5.200 42.202 1.00 87.31 133 VAL A N 1
ATOM 1076 C CA . VAL A 1 133 ? -22.588 4.105 41.659 1.00 87.31 133 VAL A CA 1
ATOM 1077 C C . VAL A 1 133 ? -22.602 4.124 40.130 1.00 87.31 133 VAL A C 1
ATOM 1079 O O . VAL A 1 133 ? -21.555 3.981 39.504 1.00 87.31 133 VAL A O 1
ATOM 1082 N N . GLN A 1 134 ? -23.763 4.362 39.525 1.00 87.38 134 GLN A N 1
ATOM 1083 C CA . GLN A 1 134 ? -23.901 4.465 38.077 1.00 87.38 134 GLN A CA 1
ATOM 1084 C C . GLN A 1 134 ? -23.115 5.661 37.528 1.00 87.38 134 GLN A C 1
ATOM 1086 O O . GLN A 1 134 ? -22.348 5.505 36.586 1.00 87.38 134 GLN A O 1
ATOM 1091 N N . SER A 1 135 ? -23.212 6.823 38.177 1.00 86.56 135 SER A N 1
ATOM 1092 C CA . SER A 1 135 ? -22.442 8.011 37.794 1.00 86.56 135 SER A CA 1
ATOM 1093 C C . SER A 1 135 ? -20.931 7.785 37.902 1.00 86.56 135 SER A C 1
ATOM 1095 O O . SER A 1 135 ? -20.183 8.230 37.033 1.00 86.56 135 SER A O 1
ATOM 1097 N N . SER A 1 136 ? -20.462 7.077 38.941 1.00 87.44 136 SER A N 1
ATOM 1098 C CA . SER A 1 136 ? -19.043 6.717 39.054 1.00 87.44 136 SER A CA 1
ATOM 1099 C C . SER A 1 136 ? -18.607 5.725 37.976 1.00 87.44 136 SER A C 1
ATOM 1101 O O . SER A 1 136 ? -17.552 5.922 37.381 1.00 87.44 136 SER A O 1
ATOM 1103 N N . MET A 1 137 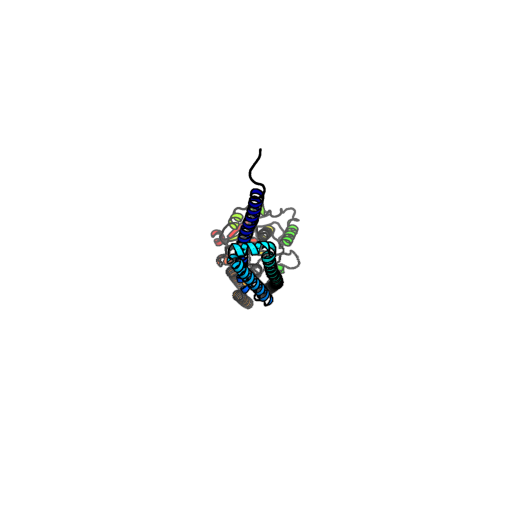? -19.432 4.718 37.665 1.00 84.44 137 MET A N 1
ATOM 1104 C CA . MET A 1 137 ? -19.140 3.754 36.600 1.00 84.44 137 MET A CA 1
ATOM 1105 C C . MET A 1 137 ? -19.073 4.426 35.226 1.00 84.44 137 MET A C 1
ATOM 1107 O O . MET A 1 137 ? -18.147 4.160 34.465 1.00 84.44 137 MET A O 1
ATOM 1111 N N . ASP A 1 138 ? -19.997 5.337 34.921 1.00 89.50 138 ASP A N 1
ATOM 1112 C CA . ASP A 1 138 ? -19.987 6.089 33.663 1.00 89.50 138 ASP A CA 1
ATOM 1113 C C . ASP A 1 138 ? -18.730 6.960 33.543 1.00 89.50 138 ASP A C 1
ATOM 1115 O O . ASP A 1 138 ? -18.156 7.098 32.457 1.00 89.50 138 ASP A O 1
ATOM 1119 N N . HIS A 1 139 ? -18.276 7.547 34.654 1.00 86.94 139 HIS A N 1
ATOM 1120 C CA . HIS A 1 139 ? -17.037 8.317 34.678 1.00 86.94 139 HIS A CA 1
ATOM 1121 C C . HIS A 1 139 ? -15.802 7.441 34.452 1.00 86.94 139 HIS A C 1
ATOM 1123 O O . HIS A 1 139 ? -14.958 7.801 33.630 1.00 86.94 139 HIS A O 1
ATOM 1129 N N . GLU A 1 140 ? -15.712 6.291 35.120 1.00 88.75 140 GLU A N 1
ATOM 1130 C CA . GLU A 1 140 ? -14.624 5.326 34.928 1.00 88.75 140 GLU A CA 1
ATOM 1131 C C . GLU A 1 140 ? -14.613 4.758 33.507 1.00 88.75 140 GLU A C 1
ATOM 1133 O O . GLU A 1 140 ? -13.555 4.666 32.888 1.00 88.75 140 GLU A O 1
ATOM 1138 N N . GLN A 1 141 ? -15.781 4.451 32.939 1.00 87.25 141 GLN A N 1
ATOM 1139 C CA . GLN A 1 141 ? -15.894 3.962 31.568 1.00 87.25 141 GLN A CA 1
ATOM 1140 C C . GLN A 1 141 ? -15.443 5.020 30.555 1.00 87.25 141 GLN A C 1
ATOM 1142 O O . GLN A 1 141 ? -14.721 4.701 29.609 1.00 87.25 141 GLN A O 1
ATOM 1147 N N . LYS A 1 142 ? -15.823 6.290 30.754 1.00 90.12 142 LYS A N 1
ATOM 1148 C CA . LYS A 1 142 ? -15.346 7.401 29.916 1.00 90.12 142 LYS A CA 1
ATOM 1149 C C . LYS A 1 142 ? -13.835 7.587 30.036 1.00 90.12 142 LYS A C 1
ATOM 1151 O O . LYS A 1 142 ? -13.174 7.735 29.011 1.00 90.12 142 LYS A O 1
ATOM 1156 N N . ALA A 1 143 ? -13.290 7.531 31.251 1.00 89.50 143 ALA A N 1
ATOM 1157 C CA . ALA A 1 143 ? -11.851 7.625 31.478 1.00 89.50 143 ALA A CA 1
ATOM 1158 C C . ALA A 1 143 ? -11.100 6.457 30.818 1.00 89.50 143 ALA A C 1
ATOM 1160 O O . ALA A 1 143 ? -10.130 6.681 30.102 1.00 89.50 143 ALA A O 1
ATOM 1161 N N . SER A 1 144 ? -11.593 5.226 30.970 1.00 88.25 144 SER A N 1
ATOM 1162 C CA . SER A 1 144 ? -10.999 4.042 30.343 1.00 88.25 144 SER A CA 1
ATOM 1163 C C . SER A 1 144 ? -11.085 4.073 28.818 1.00 88.25 144 SER A C 1
ATOM 1165 O O . SER A 1 144 ? -10.203 3.548 28.144 1.00 88.25 144 SER A O 1
ATOM 1167 N N . LYS A 1 145 ? -12.141 4.658 28.245 1.00 92.06 145 LYS A N 1
ATOM 1168 C CA . LYS A 1 145 ? -12.240 4.825 26.793 1.00 92.06 145 LYS A CA 1
ATOM 1169 C C . LYS A 1 145 ? -11.212 5.840 26.289 1.00 92.06 145 LYS A C 1
ATOM 1171 O O . LYS A 1 145 ? -10.537 5.565 25.303 1.00 92.06 145 LYS A O 1
ATOM 1176 N N . ALA A 1 146 ? -11.052 6.958 26.997 1.00 91.56 146 ALA A N 1
ATOM 1177 C CA . ALA A 1 146 ? -10.057 7.972 26.660 1.00 91.56 146 ALA A CA 1
ATOM 1178 C C . ALA A 1 146 ? -8.623 7.416 26.726 1.00 91.56 146 ALA A C 1
ATOM 1180 O O . ALA A 1 146 ? -7.837 7.650 25.812 1.00 91.56 146 ALA A O 1
ATOM 1181 N N . THR A 1 147 ? -8.293 6.612 27.745 1.00 92.25 147 THR A N 1
ATOM 1182 C CA . THR A 1 147 ? -6.962 5.986 27.839 1.00 92.25 147 THR A CA 1
ATOM 1183 C C . THR A 1 147 ? -6.718 4.958 26.736 1.00 92.25 147 THR A C 1
ATOM 1185 O O . THR A 1 147 ? -5.605 4.865 26.227 1.00 92.25 147 THR A O 1
ATOM 1188 N N . LEU A 1 148 ? -7.737 4.200 26.315 1.00 92.12 148 LEU A N 1
ATOM 1189 C CA . LEU A 1 148 ? -7.616 3.282 25.177 1.00 92.12 148 LEU A CA 1
ATOM 1190 C C . LEU A 1 148 ? -7.404 4.020 23.850 1.00 92.12 148 LEU A C 1
ATOM 1192 O O . LEU A 1 148 ? -6.608 3.572 23.026 1.00 92.12 148 LEU A O 1
ATOM 1196 N N . GLU A 1 149 ? -8.093 5.142 23.642 1.00 92.75 149 GLU A N 1
ATOM 1197 C CA . GLU A 1 149 ? -7.898 5.998 22.467 1.00 92.75 149 GLU A CA 1
ATOM 1198 C C . GLU A 1 149 ? -6.478 6.586 22.441 1.00 92.75 149 GLU A C 1
ATOM 1200 O O . GLU A 1 149 ? -5.810 6.536 21.407 1.00 92.75 149 GLU A O 1
ATOM 1205 N N . GLU A 1 150 ? -5.975 7.049 23.589 1.00 94.25 150 GLU A N 1
ATOM 1206 C CA . GLU A 1 150 ? -4.605 7.551 23.736 1.00 94.25 150 GLU A CA 1
ATOM 1207 C C . GLU A 1 150 ? -3.558 6.457 23.471 1.00 94.25 150 GLU A C 1
ATOM 1209 O O . GLU A 1 150 ? -2.640 6.650 22.672 1.00 94.25 150 GLU A O 1
ATOM 1214 N N . LEU A 1 151 ? -3.716 5.274 24.072 1.00 93.81 151 LEU A N 1
ATOM 1215 C CA . LEU A 1 151 ? -2.813 4.142 23.850 1.00 93.81 151 LEU A CA 1
ATOM 1216 C C . LEU A 1 151 ? -2.819 3.676 22.391 1.00 93.81 151 LEU A C 1
ATOM 1218 O O . LEU A 1 151 ? -1.761 3.360 21.845 1.00 93.81 151 LEU A O 1
ATOM 1222 N N . SER A 1 152 ? -3.986 3.664 21.744 1.00 93.88 152 SER A N 1
ATOM 1223 C CA . SER A 1 152 ? -4.111 3.354 20.318 1.00 93.88 152 SER A CA 1
ATOM 1224 C C . SER A 1 152 ? -3.347 4.365 19.457 1.00 93.88 152 SER A C 1
ATOM 1226 O O . SER A 1 152 ? -2.581 3.979 18.571 1.00 93.88 152 SER A O 1
ATOM 1228 N N . ALA A 1 153 ? -3.473 5.662 19.761 1.00 94.31 153 ALA A N 1
ATOM 1229 C CA . ALA A 1 153 ? -2.739 6.715 19.065 1.00 94.31 153 ALA A CA 1
ATOM 1230 C C . ALA A 1 153 ? -1.217 6.577 19.245 1.00 94.31 153 ALA A C 1
ATOM 1232 O O . ALA A 1 153 ? -0.471 6.664 18.265 1.00 94.31 153 ALA A O 1
ATOM 1233 N N . ILE A 1 154 ? -0.753 6.295 20.469 1.00 94.31 154 ILE A N 1
ATOM 1234 C CA . ILE A 1 154 ? 0.669 6.058 20.768 1.00 94.31 154 ILE A CA 1
ATOM 1235 C C . ILE A 1 154 ? 1.187 4.840 19.995 1.00 94.31 154 ILE A C 1
ATOM 1237 O O . ILE A 1 154 ? 2.243 4.915 19.364 1.00 94.31 154 ILE A O 1
ATOM 1241 N N . PHE A 1 155 ? 0.436 3.736 19.993 1.00 94.00 155 PHE A N 1
ATOM 1242 C CA . PHE A 1 155 ? 0.813 2.520 19.278 1.00 94.00 155 PHE A CA 1
ATOM 1243 C C . PHE A 1 155 ? 0.928 2.761 17.767 1.00 94.00 155 PHE A C 1
ATOM 1245 O O . PHE A 1 155 ? 1.927 2.379 17.154 1.00 94.00 155 PHE A O 1
ATOM 1252 N N . HIS A 1 156 ? -0.044 3.452 17.166 1.00 92.75 156 HIS A N 1
ATOM 1253 C CA . HIS A 1 156 ? 0.003 3.807 15.748 1.00 92.75 156 HIS A CA 1
ATOM 1254 C C . HIS A 1 156 ? 1.191 4.716 15.413 1.00 92.75 156 HIS A C 1
ATOM 1256 O O . HIS A 1 156 ? 1.888 4.467 14.428 1.00 92.75 156 HIS A O 1
ATOM 1262 N N . ALA A 1 157 ? 1.472 5.724 16.242 1.00 94.25 157 ALA A N 1
ATOM 1263 C CA . ALA A 1 157 ? 2.626 6.600 16.054 1.00 94.25 157 ALA A CA 1
ATOM 1264 C C . ALA A 1 157 ? 3.954 5.825 16.141 1.00 94.25 157 ALA A C 1
ATOM 1266 O O . ALA A 1 157 ? 4.840 6.001 15.301 1.00 94.25 157 ALA A O 1
ATOM 1267 N N . GLN A 1 158 ? 4.081 4.916 17.113 1.00 94.44 158 GLN A N 1
ATOM 1268 C CA . GLN A 1 158 ? 5.261 4.063 17.265 1.00 94.44 158 GLN A CA 1
ATOM 1269 C C . GLN A 1 158 ? 5.433 3.099 16.084 1.00 94.44 158 GLN A C 1
ATOM 1271 O O . GLN A 1 158 ? 6.557 2.880 15.619 1.00 94.44 158 GLN A O 1
ATOM 1276 N N . GLN A 1 159 ? 4.331 2.549 15.573 1.00 94.19 159 GLN A N 1
ATOM 1277 C CA . GLN A 1 159 ? 4.339 1.677 14.406 1.00 94.19 159 GLN A CA 1
ATOM 1278 C C . GLN A 1 159 ? 4.795 2.425 13.150 1.00 94.19 159 GLN A C 1
ATOM 1280 O O . GLN A 1 159 ? 5.680 1.937 12.455 1.00 94.19 159 GLN A O 1
ATOM 1285 N N . ILE A 1 160 ? 4.265 3.626 12.890 1.00 94.88 160 ILE A N 1
ATOM 1286 C CA . ILE A 1 160 ? 4.691 4.466 11.756 1.00 94.88 160 ILE A CA 1
ATOM 1287 C C . ILE A 1 160 ? 6.185 4.784 11.851 1.00 94.88 160 ILE A C 1
ATOM 1289 O O . ILE A 1 160 ? 6.903 4.679 10.859 1.00 94.88 160 ILE A O 1
ATOM 1293 N N . ARG A 1 161 ? 6.672 5.133 13.047 1.00 96.06 161 ARG A N 1
ATOM 1294 C CA . ARG A 1 161 ? 8.096 5.402 13.269 1.00 96.06 161 ARG A CA 1
ATOM 1295 C C . ARG A 1 161 ? 8.958 4.178 12.966 1.00 96.06 161 ARG A C 1
ATOM 1297 O O . ARG A 1 161 ? 9.936 4.294 12.240 1.00 96.06 161 ARG A O 1
ATOM 1304 N N . THR A 1 162 ? 8.562 3.010 13.467 1.00 96.44 162 THR A N 1
ATOM 1305 C CA . THR A 1 162 ? 9.296 1.757 13.239 1.00 96.44 162 THR A CA 1
ATOM 1306 C C . THR A 1 162 ? 9.289 1.361 11.762 1.00 96.44 162 THR A C 1
ATOM 1308 O O . THR A 1 162 ? 10.324 0.953 11.238 1.00 96.44 162 THR A O 1
ATOM 1311 N N . ASP A 1 163 ? 8.152 1.514 11.075 1.00 96.19 163 ASP A N 1
ATOM 1312 C CA . ASP A 1 163 ? 8.037 1.272 9.634 1.00 96.19 163 ASP A CA 1
ATOM 1313 C C . ASP A 1 163 ? 8.998 2.194 8.856 1.00 96.19 163 ASP A C 1
ATOM 1315 O O . ASP A 1 163 ? 9.727 1.724 7.982 1.00 96.19 163 ASP A O 1
ATOM 1319 N N . ASN A 1 164 ? 9.063 3.482 9.213 1.00 96.69 164 ASN A N 1
ATOM 1320 C CA . ASN A 1 164 ? 9.956 4.457 8.582 1.00 96.69 164 ASN A CA 1
ATOM 1321 C C . ASN A 1 164 ? 11.441 4.175 8.858 1.00 96.69 164 ASN A C 1
ATOM 1323 O O . ASN A 1 164 ? 12.244 4.235 7.929 1.00 96.69 164 ASN A O 1
ATOM 1327 N N . ASP A 1 165 ? 11.806 3.821 10.093 1.00 97.88 165 ASP A N 1
ATOM 1328 C CA . ASP A 1 165 ? 13.189 3.489 10.464 1.00 97.88 165 ASP A CA 1
ATOM 1329 C C . ASP A 1 165 ? 13.684 2.255 9.683 1.00 97.88 165 ASP A C 1
ATOM 1331 O O . ASP A 1 165 ? 14.793 2.237 9.140 1.00 97.88 165 ASP A O 1
ATOM 1335 N N . ARG A 1 166 ? 12.828 1.231 9.559 1.00 98.12 166 ARG A N 1
ATOM 1336 C CA . ARG A 1 166 ? 13.101 0.026 8.759 1.00 98.12 166 ARG A CA 1
ATOM 1337 C C . ARG A 1 166 ? 13.206 0.342 7.274 1.00 98.12 166 ARG A C 1
ATOM 1339 O O . ARG A 1 166 ? 14.113 -0.147 6.602 1.00 98.12 166 ARG A O 1
ATOM 1346 N N . LEU A 1 167 ? 12.293 1.161 6.756 1.00 97.62 167 LEU A N 1
ATOM 1347 C CA . LEU A 1 167 ? 12.301 1.568 5.357 1.00 97.62 167 LEU A CA 1
ATOM 1348 C C . LEU A 1 167 ? 13.563 2.376 5.013 1.00 97.62 167 LEU A C 1
ATOM 1350 O O . LEU A 1 167 ? 14.159 2.129 3.967 1.00 97.62 167 LEU A O 1
ATOM 1354 N N . ASP A 1 168 ? 14.012 3.283 5.887 1.00 97.38 168 ASP A N 1
ATOM 1355 C CA . ASP A 1 168 ? 15.250 4.048 5.680 1.00 97.38 168 ASP A CA 1
ATOM 1356 C C . ASP A 1 168 ? 16.498 3.156 5.748 1.00 97.38 168 ASP A C 1
ATOM 1358 O O . ASP A 1 168 ? 17.415 3.311 4.940 1.00 97.38 168 ASP A O 1
ATOM 1362 N N . SER A 1 169 ? 16.517 2.160 6.638 1.00 97.62 169 SER A N 1
ATOM 1363 C CA . SER A 1 169 ? 17.585 1.154 6.662 1.00 97.62 169 SER A CA 1
ATOM 1364 C C . SER A 1 169 ? 17.685 0.397 5.330 1.00 97.62 169 SER A C 1
ATOM 1366 O O . SER A 1 169 ? 18.765 0.324 4.738 1.00 97.62 169 SER A O 1
ATOM 1368 N N . LEU A 1 170 ? 16.557 -0.094 4.800 1.00 97.31 170 LEU A N 1
ATOM 1369 C CA . LEU A 1 170 ? 16.523 -0.786 3.506 1.00 97.31 170 LEU A CA 1
ATOM 1370 C C . LEU A 1 170 ? 16.865 0.148 2.340 1.00 97.31 170 LEU A C 1
ATOM 1372 O O . LEU A 1 170 ? 17.539 -0.280 1.406 1.00 97.31 170 LEU A O 1
ATOM 1376 N N . ARG A 1 171 ? 16.462 1.423 2.401 1.00 96.62 171 ARG A N 1
ATOM 1377 C CA . ARG A 1 171 ? 16.812 2.444 1.401 1.00 96.62 171 ARG A CA 1
ATOM 1378 C C . ARG A 1 171 ? 18.323 2.600 1.257 1.00 96.62 171 ARG A C 1
ATOM 1380 O O . ARG A 1 171 ? 18.829 2.616 0.137 1.00 96.62 171 ARG A O 1
ATOM 1387 N N . ARG A 1 172 ? 19.038 2.683 2.384 1.00 96.31 172 ARG A N 1
ATOM 1388 C CA . ARG A 1 172 ? 20.505 2.796 2.404 1.00 96.31 172 ARG A CA 1
ATOM 1389 C C . ARG A 1 172 ? 21.162 1.557 1.801 1.00 96.31 172 ARG A C 1
ATOM 1391 O O . ARG A 1 172 ? 22.037 1.697 0.960 1.00 96.31 172 ARG A O 1
ATOM 1398 N N . LEU A 1 173 ? 20.687 0.362 2.158 1.00 95.88 173 LEU A N 1
ATOM 1399 C CA . LEU A 1 173 ? 21.196 -0.899 1.598 1.00 95.88 173 LEU A CA 1
ATOM 1400 C C . LEU A 1 173 ? 20.913 -1.052 0.093 1.00 95.88 173 LEU A C 1
ATOM 1402 O O . LEU A 1 173 ? 21.691 -1.668 -0.631 1.00 95.88 173 LEU A O 1
ATOM 1406 N N . LEU A 1 174 ? 19.802 -0.493 -0.388 1.00 95.31 174 LEU A N 1
ATOM 1407 C CA . LEU A 1 174 ? 19.443 -0.464 -1.808 1.00 95.31 174 LEU A CA 1
ATOM 1408 C C . LEU A 1 174 ? 20.182 0.625 -2.602 1.00 95.31 174 LEU A C 1
ATOM 1410 O O . LEU A 1 174 ? 20.054 0.639 -3.827 1.00 95.31 174 LEU A O 1
ATOM 1414 N N . HIS A 1 175 ? 20.944 1.500 -1.931 1.00 94.62 175 HIS A N 1
ATOM 1415 C CA . HIS A 1 175 ? 21.614 2.670 -2.514 1.00 94.62 175 HIS A CA 1
ATOM 1416 C C . HIS A 1 175 ? 20.648 3.580 -3.278 1.00 94.62 175 HIS A C 1
ATOM 1418 O O . HIS A 1 175 ? 20.907 3.998 -4.402 1.00 94.62 175 HIS A O 1
ATOM 1424 N N . VAL A 1 176 ? 19.492 3.832 -2.666 1.00 93.44 176 VAL A N 1
ATOM 1425 C CA . VAL A 1 176 ? 18.421 4.632 -3.255 1.00 93.44 176 VAL A CA 1
ATOM 1426 C C . VAL A 1 176 ? 18.520 6.089 -2.805 1.00 93.44 176 VAL A C 1
ATOM 1428 O O . VAL A 1 176 ? 18.359 6.411 -1.618 1.00 93.44 176 VAL A O 1
ATOM 1431 N N . GLU A 1 177 ? 18.713 6.976 -3.774 1.00 91.00 177 GLU A N 1
ATOM 1432 C CA . GLU A 1 177 ? 18.597 8.422 -3.603 1.00 91.00 177 GLU A CA 1
ATOM 1433 C C . GLU A 1 177 ? 17.127 8.835 -3.776 1.00 91.00 177 GLU A C 1
ATOM 1435 O O . GLU A 1 177 ? 16.443 8.388 -4.695 1.00 91.00 177 GLU A O 1
ATOM 1440 N N . LEU A 1 178 ? 16.599 9.642 -2.847 1.00 86.94 178 LEU A N 1
ATOM 1441 C CA . LEU A 1 178 ? 15.177 10.025 -2.867 1.00 86.94 178 LEU A CA 1
ATOM 1442 C C . LEU A 1 178 ? 14.842 10.904 -4.077 1.00 86.94 178 LEU A C 1
ATOM 1444 O O . LEU A 1 178 ? 13.745 10.797 -4.621 1.00 86.94 178 LEU A O 1
ATOM 1448 N N . GLU A 1 179 ? 15.806 11.710 -4.524 1.00 84.50 179 GLU A N 1
ATOM 1449 C CA . GLU A 1 179 ? 15.686 12.592 -5.689 1.00 84.50 179 GLU A CA 1
ATOM 1450 C C . GLU A 1 179 ? 15.414 11.810 -6.988 1.00 84.50 179 GLU A C 1
ATOM 1452 O O . GLU A 1 179 ? 14.675 12.286 -7.847 1.00 84.50 179 GLU A O 1
ATOM 1457 N N . ASP A 1 180 ? 15.919 10.575 -7.089 1.00 78.31 180 ASP A N 1
ATOM 1458 C CA . ASP A 1 180 ? 15.757 9.710 -8.266 1.00 78.31 180 ASP A CA 1
ATOM 1459 C C . ASP A 1 180 ? 14.403 8.983 -8.321 1.00 78.31 180 ASP A C 1
ATOM 1461 O O . ASP A 1 180 ? 14.034 8.407 -9.348 1.00 78.31 180 ASP A O 1
ATOM 1465 N N . ILE A 1 181 ? 13.664 8.940 -7.209 1.00 82.69 181 ILE A N 1
ATOM 1466 C CA . ILE A 1 181 ? 12.434 8.143 -7.084 1.00 82.69 181 ILE A CA 1
ATOM 1467 C C . ILE A 1 181 ? 11.210 9.012 -6.867 1.00 82.69 181 ILE A C 1
ATOM 1469 O O . ILE A 1 181 ? 10.151 8.736 -7.432 1.00 82.69 181 ILE A O 1
ATOM 1473 N N . GLU A 1 182 ? 11.327 10.053 -6.050 1.00 84.81 182 GLU A N 1
ATOM 1474 C CA . GLU A 1 182 ? 10.217 10.945 -5.711 1.00 84.81 182 GLU A CA 1
ATOM 1475 C C . GLU A 1 182 ? 10.044 12.038 -6.766 1.00 84.81 182 GLU A C 1
ATOM 1477 O O . GLU A 1 182 ? 9.814 13.209 -6.474 1.00 84.81 182 GLU A O 1
ATOM 1482 N N . ILE A 1 183 ? 10.138 11.624 -8.028 1.00 85.50 183 ILE A N 1
ATOM 1483 C CA . ILE A 1 183 ? 9.903 12.483 -9.174 1.00 85.50 183 ILE A CA 1
ATOM 1484 C C . ILE A 1 183 ? 8.409 12.738 -9.232 1.00 85.50 183 ILE A C 1
ATOM 1486 O O . ILE A 1 183 ? 7.609 11.817 -9.450 1.00 85.50 183 ILE A O 1
ATOM 1490 N N . ASP A 1 184 ? 8.047 13.993 -9.014 1.00 89.62 184 ASP A N 1
ATOM 1491 C CA . ASP A 1 184 ? 6.690 14.453 -9.205 1.00 89.62 184 ASP A CA 1
ATOM 1492 C C . ASP A 1 184 ? 6.346 14.418 -10.706 1.00 89.62 184 ASP A C 1
ATOM 1494 O O . ASP A 1 184 ? 6.992 15.125 -11.492 1.00 89.62 184 ASP A O 1
ATOM 1498 N N . PRO A 1 185 ? 5.374 13.585 -11.134 1.00 90.50 185 PRO A N 1
ATOM 1499 C CA . PRO A 1 185 ? 4.993 13.499 -12.536 1.00 90.50 185 PRO A CA 1
ATOM 1500 C C . PRO A 1 185 ? 4.533 14.849 -13.095 1.00 90.50 185 PRO A C 1
ATOM 1502 O O . PRO A 1 185 ? 4.820 15.115 -14.253 1.00 90.50 185 PRO A O 1
ATOM 1505 N N . GLU A 1 186 ? 3.913 15.727 -12.297 1.00 91.50 186 GLU A N 1
ATOM 1506 C CA . GLU A 1 186 ? 3.432 17.035 -12.774 1.00 91.50 186 GLU A CA 1
ATOM 1507 C C . GLU A 1 186 ? 4.589 17.977 -13.139 1.00 91.50 186 GLU A C 1
ATOM 1509 O O . GLU A 1 186 ? 4.601 18.598 -14.207 1.00 91.50 186 GLU A O 1
ATOM 1514 N N . ASN A 1 187 ? 5.617 18.037 -12.289 1.00 91.00 187 ASN A N 1
ATOM 1515 C CA . ASN A 1 187 ? 6.857 18.755 -12.591 1.00 91.00 187 ASN A CA 1
ATOM 1516 C C . ASN A 1 187 ? 7.555 18.160 -13.824 1.00 91.00 187 ASN A C 1
ATOM 1518 O O . ASN A 1 187 ? 8.055 18.893 -14.678 1.00 91.00 187 ASN A O 1
ATOM 1522 N N . TYR A 1 188 ? 7.564 16.830 -13.949 1.00 91.38 188 TYR A N 1
ATOM 1523 C CA . TYR A 1 188 ? 8.137 16.167 -15.116 1.00 91.38 188 TYR A CA 1
ATOM 1524 C C . TYR A 1 188 ? 7.378 16.504 -16.407 1.00 91.38 188 TYR A C 1
ATOM 1526 O O . TYR A 1 188 ? 8.002 16.863 -17.403 1.00 91.38 188 TYR A O 1
ATOM 1534 N N . ASP A 1 189 ? 6.047 16.486 -16.374 1.00 91.44 189 ASP A N 1
ATOM 1535 C CA . ASP A 1 189 ? 5.182 16.881 -17.487 1.00 91.44 189 ASP A CA 1
ATOM 1536 C C . ASP A 1 189 ? 5.404 18.335 -17.897 1.00 91.44 189 ASP A C 1
ATOM 1538 O O . ASP A 1 189 ? 5.577 18.614 -19.080 1.00 91.44 189 ASP A O 1
ATOM 1542 N N . THR A 1 190 ? 5.513 19.246 -16.928 1.00 91.44 190 THR A N 1
ATOM 1543 C CA . THR A 1 190 ? 5.823 20.659 -17.198 1.00 91.44 190 THR A CA 1
ATOM 1544 C C . THR A 1 190 ? 7.145 20.797 -17.963 1.00 91.44 190 THR A C 1
ATOM 1546 O O . THR A 1 190 ? 7.237 21.552 -18.929 1.00 91.44 190 THR A O 1
ATOM 1549 N N . ARG A 1 191 ? 8.173 20.020 -17.590 1.00 89.94 191 ARG A N 1
ATOM 1550 C CA . ARG A 1 191 ? 9.474 20.005 -18.287 1.00 89.94 191 ARG A CA 1
ATOM 1551 C C . ARG A 1 191 ? 9.386 19.391 -19.683 1.00 89.94 191 ARG A C 1
ATOM 1553 O O . ARG A 1 191 ? 10.066 19.869 -20.596 1.00 89.94 191 ARG A O 1
ATOM 1560 N N . LEU A 1 192 ? 8.575 18.346 -19.860 1.00 89.75 192 LEU A N 1
ATOM 1561 C CA . LEU A 1 192 ? 8.302 17.753 -21.170 1.00 89.75 192 LEU A CA 1
ATOM 1562 C C . LEU A 1 192 ? 7.608 18.770 -22.082 1.00 89.75 192 LEU A C 1
ATOM 1564 O O . LEU A 1 192 ? 8.055 18.982 -23.210 1.00 89.75 192 LEU A O 1
ATOM 1568 N N . GLU A 1 193 ? 6.574 19.446 -21.587 1.00 89.38 193 GLU A N 1
ATOM 1569 C CA . GLU A 1 193 ? 5.884 20.512 -22.308 1.00 89.38 193 GLU A CA 1
ATOM 1570 C C . GLU A 1 193 ? 6.842 21.647 -22.659 1.00 89.38 193 GLU A C 1
ATOM 1572 O O . GLU A 1 193 ? 6.932 22.011 -23.827 1.00 89.38 193 GLU A O 1
ATOM 1577 N N . ASP A 1 194 ? 7.636 22.156 -21.718 1.00 87.88 194 ASP A N 1
ATOM 1578 C CA . ASP A 1 194 ? 8.617 23.213 -21.992 1.00 87.88 194 ASP A CA 1
ATOM 1579 C C . ASP A 1 194 ? 9.637 22.817 -23.069 1.00 87.88 194 ASP A C 1
ATOM 1581 O O . ASP A 1 194 ? 10.013 23.635 -23.917 1.00 87.88 194 ASP A O 1
ATOM 1585 N N . THR A 1 195 ? 10.069 21.555 -23.055 1.00 86.56 195 THR A N 1
ATOM 1586 C CA . THR A 1 195 ? 11.061 21.031 -23.998 1.00 86.56 195 THR A CA 1
ATOM 1587 C C . THR A 1 195 ? 10.479 20.850 -25.399 1.00 86.56 195 THR A C 1
ATOM 1589 O O . THR A 1 195 ? 11.126 21.203 -26.389 1.00 86.56 195 THR A O 1
ATOM 1592 N N . PHE A 1 196 ? 9.267 20.297 -25.506 1.00 85.50 196 PHE A N 1
ATOM 1593 C CA . PHE A 1 196 ? 8.693 19.896 -26.792 1.00 85.50 196 PHE A CA 1
ATOM 1594 C C . PHE A 1 196 ? 7.713 20.917 -27.393 1.00 85.50 196 PHE A C 1
ATOM 1596 O O . PHE A 1 196 ? 7.667 21.034 -28.615 1.00 85.50 196 PHE A O 1
ATOM 1603 N N . SER A 1 197 ? 7.000 21.722 -26.595 1.00 82.00 197 SER A N 1
ATOM 1604 C CA . SER A 1 197 ? 6.013 22.710 -27.087 1.00 82.00 197 SER A CA 1
ATOM 1605 C C . SER A 1 197 ? 6.630 23.835 -27.922 1.00 82.00 197 SER A C 1
ATOM 1607 O O . SER A 1 197 ? 6.002 24.373 -28.834 1.00 82.00 197 SER A O 1
ATOM 1609 N N . ARG A 1 198 ? 7.891 24.190 -27.646 1.00 77.88 198 ARG A N 1
ATOM 1610 C CA . ARG A 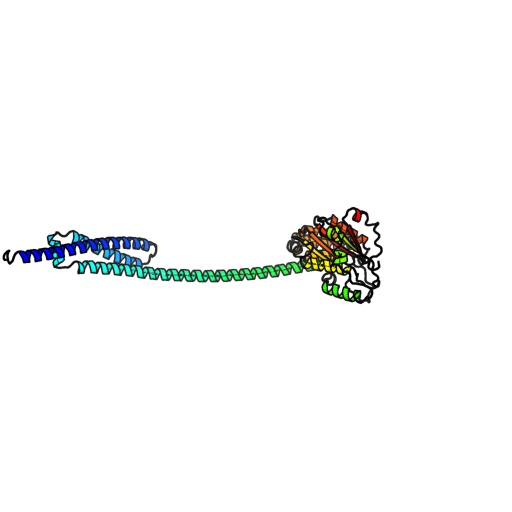1 198 ? 8.606 25.272 -28.346 1.00 77.88 198 ARG A CA 1
ATOM 1611 C C . ARG A 1 198 ? 9.079 24.862 -29.739 1.00 77.88 198 ARG A C 1
ATOM 1613 O O . ARG A 1 198 ? 9.466 25.710 -30.549 1.00 77.88 198 ARG A O 1
ATOM 1620 N N . LEU A 1 199 ? 9.052 23.568 -30.044 1.00 78.62 199 LEU A N 1
ATOM 1621 C CA . LEU A 1 199 ? 9.463 23.039 -31.333 1.00 78.62 199 LEU A CA 1
ATOM 1622 C C . LEU A 1 199 ? 8.300 23.209 -32.319 1.00 78.62 199 LEU A C 1
ATOM 1624 O O . LEU A 1 199 ? 7.443 22.345 -32.438 1.00 78.62 199 LEU A O 1
ATOM 1628 N N . ARG A 1 200 ? 8.298 24.326 -33.071 1.00 64.75 200 ARG A N 1
ATOM 1629 C CA . ARG A 1 200 ? 7.258 24.752 -34.049 1.00 64.75 200 ARG A CA 1
ATOM 1630 C C . ARG A 1 200 ? 6.782 23.696 -35.070 1.00 64.75 200 ARG A C 1
ATOM 1632 O O . ARG A 1 200 ? 5.860 23.975 -35.827 1.00 64.75 200 ARG A O 1
ATOM 1639 N N . ARG A 1 201 ? 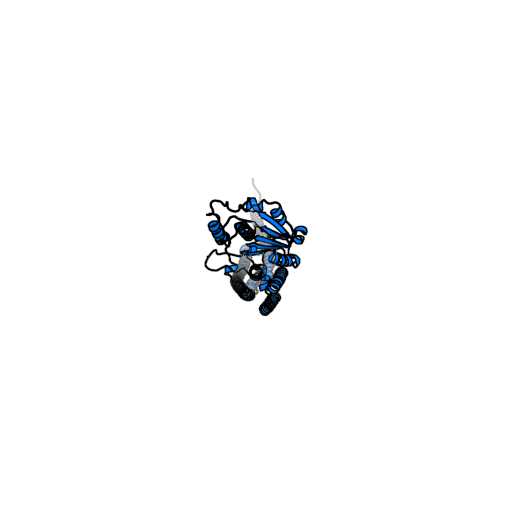7.429 22.533 -35.155 1.00 68.94 201 ARG A N 1
ATOM 1640 C CA . ARG A 1 201 ? 7.113 21.441 -36.090 1.00 68.94 201 ARG A CA 1
ATOM 1641 C C . ARG A 1 201 ? 6.666 20.149 -35.400 1.00 68.94 201 ARG A C 1
ATOM 1643 O O . ARG A 1 201 ? 6.547 19.139 -36.080 1.00 68.94 201 ARG A O 1
ATOM 1650 N N . LEU A 1 202 ? 6.461 20.160 -34.083 1.00 71.38 202 LEU A N 1
ATOM 1651 C CA . LEU A 1 202 ? 6.156 18.958 -33.317 1.00 71.38 202 LEU A CA 1
ATOM 1652 C C . LEU A 1 202 ? 4.845 19.117 -32.551 1.00 71.38 202 LEU A C 1
ATOM 1654 O O . LEU A 1 202 ? 4.841 19.785 -31.518 1.00 71.38 202 LEU A O 1
ATOM 1658 N N . PRO A 1 203 ? 3.735 18.514 -33.018 1.00 80.06 203 PRO A N 1
ATOM 1659 C CA . PRO A 1 203 ? 2.582 18.370 -32.148 1.00 80.06 203 PRO A CA 1
ATOM 1660 C C . PRO A 1 203 ? 2.985 17.524 -30.925 1.00 80.06 203 PRO A C 1
ATOM 1662 O O . PRO A 1 203 ? 3.799 16.597 -31.064 1.00 80.06 203 PRO A O 1
ATOM 1665 N N . PRO A 1 204 ? 2.460 17.848 -29.730 1.00 84.31 204 PRO A N 1
ATOM 1666 C CA . PRO A 1 204 ? 2.645 17.005 -28.557 1.00 84.31 204 PRO A CA 1
ATOM 1667 C C . PRO A 1 204 ? 2.074 15.609 -28.825 1.00 84.31 204 PRO A C 1
ATOM 1669 O O . PRO A 1 204 ? 1.166 15.450 -29.643 1.00 84.31 204 PRO A O 1
ATOM 1672 N N . LEU A 1 205 ? 2.613 14.598 -28.139 1.00 90.75 205 LEU A N 1
ATOM 1673 C CA . LEU A 1 205 ? 2.073 13.244 -28.209 1.00 90.75 205 LEU A CA 1
ATOM 1674 C C . LEU A 1 205 ? 0.632 13.257 -27.691 1.00 90.75 205 LEU A C 1
ATOM 1676 O O . LEU A 1 205 ? 0.399 13.526 -26.511 1.00 90.75 205 LEU A O 1
ATOM 1680 N N . ASP A 1 206 ? -0.314 12.915 -28.558 1.00 92.88 206 ASP A N 1
ATOM 1681 C CA . ASP A 1 206 ? -1.688 12.659 -28.146 1.00 92.88 206 ASP A CA 1
ATOM 1682 C C . ASP A 1 206 ? -1.751 11.231 -27.596 1.00 92.88 206 ASP A C 1
ATOM 1684 O O . ASP A 1 206 ? -1.889 10.258 -28.339 1.00 92.88 206 ASP A O 1
ATOM 1688 N N . VAL A 1 207 ? -1.562 11.095 -26.282 1.00 94.69 207 VAL A N 1
ATOM 1689 C CA . VAL A 1 207 ? -1.500 9.786 -25.616 1.00 94.69 207 VAL A CA 1
ATOM 1690 C C . VAL A 1 207 ? -2.794 9.003 -25.833 1.00 94.69 207 VAL A C 1
ATOM 1692 O O . VAL A 1 207 ? -2.742 7.796 -26.072 1.00 94.69 207 VAL A O 1
ATOM 1695 N N . ASP A 1 208 ? -3.946 9.669 -25.803 1.00 94.88 208 ASP A N 1
ATOM 1696 C CA . ASP A 1 208 ? -5.239 9.005 -25.925 1.00 94.88 208 ASP A CA 1
ATOM 1697 C C . ASP A 1 208 ? -5.437 8.490 -27.357 1.00 94.88 208 ASP A C 1
ATOM 1699 O O . ASP A 1 208 ? -5.711 7.304 -27.564 1.00 94.88 208 ASP A O 1
ATOM 1703 N N . ALA A 1 209 ? -5.210 9.344 -28.359 1.00 95.12 209 ALA A N 1
ATOM 1704 C CA . ALA A 1 209 ? -5.405 8.976 -29.756 1.00 95.12 209 ALA A CA 1
ATOM 1705 C C . ALA A 1 209 ? -4.305 8.060 -30.308 1.00 95.12 209 ALA A C 1
ATOM 1707 O O . ALA A 1 209 ? -4.595 7.224 -31.161 1.00 95.12 209 ALA A O 1
ATOM 1708 N N . GLN A 1 210 ? -3.054 8.193 -29.861 1.00 95.06 210 GLN A N 1
ATOM 1709 C CA . GLN A 1 210 ? -1.916 7.485 -30.459 1.00 95.06 210 GLN A CA 1
ATOM 1710 C C . GLN A 1 210 ? -1.468 6.263 -29.655 1.00 95.06 210 GLN A C 1
ATOM 1712 O O . GLN A 1 210 ? -0.913 5.340 -30.247 1.00 95.06 210 GLN A O 1
ATOM 1717 N N . VAL A 1 211 ? -1.725 6.219 -28.342 1.00 96.12 211 VAL A N 1
ATOM 1718 C CA . VAL A 1 211 ? -1.338 5.094 -27.474 1.00 96.12 211 VAL A CA 1
ATOM 1719 C C . VAL A 1 211 ? -2.564 4.344 -26.963 1.00 96.12 211 VAL A C 1
ATOM 1721 O O . VAL A 1 211 ? -2.671 3.145 -27.199 1.00 96.12 211 VAL A O 1
ATOM 1724 N N . GLN A 1 212 ? -3.501 5.016 -26.289 1.00 94.88 212 GLN A N 1
ATOM 1725 C CA . GLN A 1 212 ? -4.604 4.328 -25.604 1.00 94.88 212 GLN A CA 1
ATOM 1726 C C . GLN A 1 212 ? -5.640 3.736 -26.556 1.00 94.88 212 GLN A C 1
ATOM 1728 O O . GLN A 1 212 ? -6.167 2.656 -26.289 1.00 94.88 212 GLN A O 1
ATOM 1733 N N . SER A 1 213 ? -5.911 4.419 -27.670 1.00 95.69 213 SER A N 1
ATOM 1734 C CA . SER A 1 213 ? -6.838 3.950 -28.704 1.00 95.69 213 SER A CA 1
ATOM 1735 C C . SER A 1 213 ? -6.332 2.704 -29.442 1.00 95.69 213 SER A C 1
ATOM 1737 O O . SER A 1 213 ? -7.113 2.013 -30.100 1.00 95.69 213 SER A O 1
ATOM 1739 N N . GLN A 1 214 ? -5.030 2.406 -29.347 1.00 97.56 214 GLN A N 1
ATOM 1740 C CA . GLN A 1 214 ? -4.422 1.310 -30.085 1.00 97.56 214 GLN A CA 1
ATOM 1741 C C . GLN A 1 214 ? -4.937 -0.029 -29.541 1.00 97.56 214 GLN A C 1
ATOM 1743 O O . GLN A 1 214 ? -4.763 -0.308 -28.349 1.00 97.56 214 GLN A O 1
ATOM 1748 N N . PRO A 1 215 ? -5.499 -0.912 -30.392 1.00 96.62 215 PRO A N 1
ATOM 1749 C CA . PRO A 1 215 ? -6.029 -2.204 -29.953 1.00 96.62 215 PRO A CA 1
ATOM 1750 C C . PRO A 1 215 ? -4.997 -3.035 -29.189 1.00 96.62 215 PRO A C 1
ATOM 1752 O O . PRO A 1 215 ? -5.307 -3.641 -28.170 1.00 96.62 215 PRO A O 1
ATOM 1755 N N . VAL A 1 216 ? -3.744 -2.974 -29.640 1.00 96.31 216 VAL A N 1
ATOM 1756 C CA . VAL A 1 216 ? -2.592 -3.659 -29.046 1.00 96.31 216 VAL A CA 1
ATOM 1757 C C . VAL A 1 216 ? -2.332 -3.204 -27.602 1.00 96.31 216 VAL A C 1
ATOM 1759 O O . VAL A 1 216 ? -2.013 -4.015 -26.732 1.00 96.31 216 VAL A O 1
ATOM 1762 N N . PHE A 1 217 ? -2.500 -1.909 -27.320 1.00 96.19 217 PHE A N 1
ATOM 1763 C CA . PHE A 1 217 ? -2.359 -1.370 -25.969 1.00 96.19 217 PHE A CA 1
ATOM 1764 C C . PHE A 1 217 ? -3.525 -1.804 -25.075 1.00 96.19 217 PHE A C 1
ATOM 1766 O O . PHE A 1 217 ? -3.305 -2.241 -23.943 1.00 96.19 217 PHE A O 1
ATOM 1773 N N . ALA A 1 218 ? -4.757 -1.736 -25.588 1.00 95.00 218 ALA A N 1
ATOM 1774 C CA . ALA A 1 218 ? -5.947 -2.184 -24.868 1.00 95.00 218 ALA A CA 1
ATOM 1775 C C . ALA A 1 218 ? -5.881 -3.684 -24.528 1.00 95.00 218 ALA A C 1
ATOM 1777 O O . ALA A 1 218 ? -6.145 -4.068 -23.387 1.00 95.00 218 ALA A O 1
ATOM 1778 N N . GLU A 1 219 ? -5.459 -4.519 -25.479 1.00 95.75 219 GLU A N 1
ATOM 1779 C CA . GLU A 1 219 ? -5.254 -5.955 -25.289 1.00 95.75 219 GLU A CA 1
ATOM 1780 C C . GLU A 1 219 ? -4.191 -6.227 -24.219 1.00 95.75 219 GLU A C 1
ATOM 1782 O O . GLU A 1 219 ? -4.448 -6.961 -23.262 1.00 95.75 219 GLU A O 1
ATOM 1787 N N . TRP A 1 220 ? -3.028 -5.571 -24.304 1.00 96.12 220 TRP A N 1
ATOM 1788 C CA . TRP A 1 220 ? -1.982 -5.697 -23.289 1.00 96.12 220 TRP A CA 1
ATOM 1789 C C . TRP A 1 220 ? -2.474 -5.276 -21.894 1.00 96.12 220 TRP A C 1
ATOM 1791 O O . TRP A 1 220 ? -2.215 -5.989 -20.916 1.00 96.12 220 TRP A O 1
ATOM 1801 N N . LYS A 1 221 ? -3.209 -4.158 -21.797 1.00 94.75 221 LYS A N 1
ATOM 1802 C CA . LYS A 1 221 ? -3.754 -3.615 -20.538 1.00 94.75 221 LYS A CA 1
ATOM 1803 C C . LYS A 1 221 ? -4.765 -4.578 -19.902 1.00 94.75 221 LYS A C 1
ATOM 1805 O O . LYS A 1 221 ? -4.766 -4.737 -18.683 1.00 94.75 221 LYS A O 1
ATOM 1810 N N . GLN A 1 222 ? -5.595 -5.243 -20.709 1.00 93.56 222 GLN A N 1
ATOM 1811 C CA . GLN A 1 222 ? -6.652 -6.156 -20.247 1.00 93.56 222 GLN A CA 1
ATOM 1812 C C . GLN A 1 222 ? -6.187 -7.607 -20.054 1.00 93.56 222 GLN A C 1
ATOM 1814 O O . GLN A 1 222 ? -6.828 -8.373 -19.326 1.00 93.56 222 GLN A O 1
ATOM 1819 N N . ALA A 1 223 ? -5.082 -8.007 -20.684 1.00 93.75 223 ALA A N 1
ATOM 1820 C CA . ALA A 1 223 ? -4.584 -9.372 -20.610 1.00 93.75 223 ALA A CA 1
ATOM 1821 C C . ALA A 1 223 ? -4.271 -9.786 -19.160 1.00 93.75 223 ALA A C 1
ATOM 1823 O O . ALA A 1 223 ? -3.620 -9.064 -18.408 1.00 93.75 223 ALA A O 1
ATOM 1824 N N . LYS A 1 224 ? -4.687 -10.996 -18.771 1.00 93.50 224 LYS A N 1
ATOM 1825 C CA . LYS A 1 224 ? -4.484 -11.536 -17.409 1.00 93.50 224 LYS A CA 1
ATOM 1826 C C . LYS A 1 224 ? -3.087 -12.117 -17.173 1.00 93.50 224 LYS A C 1
ATOM 1828 O O . LYS A 1 224 ? -2.751 -12.462 -16.045 1.00 93.50 224 LYS A O 1
ATOM 1833 N N . VAL A 1 225 ? -2.299 -12.253 -18.234 1.00 94.81 225 VAL A N 1
ATOM 1834 C CA . VAL A 1 225 ? -0.935 -12.784 -18.188 1.00 94.81 225 VAL A CA 1
ATOM 1835 C C . VAL A 1 225 ? 0.075 -11.670 -17.939 1.00 94.81 225 VAL A C 1
ATOM 1837 O O . VAL A 1 225 ? -0.158 -10.519 -18.315 1.00 94.81 225 VAL A O 1
ATOM 1840 N N . SER A 1 226 ? 1.192 -12.014 -17.303 1.00 96.12 226 SER A N 1
ATOM 1841 C CA . SER A 1 226 ? 2.327 -11.105 -17.160 1.00 96.12 226 SER A CA 1
ATOM 1842 C C . SER A 1 226 ? 2.906 -10.781 -18.538 1.00 96.12 226 SER A C 1
ATOM 1844 O O . SER A 1 226 ? 3.114 -11.683 -19.349 1.00 96.12 226 SER A O 1
ATOM 1846 N N . SER A 1 227 ? 3.124 -9.500 -18.821 1.00 96.50 227 SER A N 1
ATOM 1847 C CA . SER A 1 227 ? 3.556 -9.048 -20.144 1.00 96.50 227 SER A CA 1
ATOM 1848 C C . SER A 1 227 ? 4.213 -7.674 -20.096 1.00 96.50 227 SER A C 1
ATOM 1850 O O . SER A 1 227 ? 3.881 -6.817 -19.272 1.00 96.50 227 SER A O 1
ATOM 1852 N N . ILE A 1 228 ? 5.105 -7.440 -21.047 1.00 97.31 228 ILE A N 1
ATOM 1853 C CA . ILE A 1 228 ? 5.831 -6.190 -21.243 1.00 97.31 228 ILE A CA 1
ATOM 1854 C C . ILE A 1 228 ? 5.262 -5.504 -22.482 1.00 97.31 228 ILE A C 1
ATOM 1856 O O . ILE A 1 228 ? 5.046 -6.162 -23.495 1.00 97.31 228 ILE A O 1
ATOM 1860 N N . ILE A 1 229 ? 5.027 -4.197 -22.421 1.00 97.12 229 ILE A N 1
ATOM 1861 C CA . ILE A 1 229 ? 4.798 -3.373 -23.606 1.00 97.12 229 ILE A CA 1
ATOM 1862 C C . ILE A 1 229 ? 5.926 -2.357 -23.737 1.00 97.12 229 ILE A C 1
ATOM 1864 O O . ILE A 1 229 ? 6.257 -1.652 -22.783 1.00 97.12 229 ILE A O 1
ATOM 1868 N N . LEU A 1 230 ? 6.523 -2.302 -24.923 1.00 96.44 230 LEU A N 1
ATOM 1869 C CA . LEU A 1 230 ? 7.540 -1.328 -25.286 1.00 96.44 230 LEU A CA 1
ATOM 1870 C C . LEU A 1 230 ? 6.948 -0.330 -26.277 1.00 96.44 230 LEU A C 1
ATOM 1872 O O . LEU A 1 230 ? 6.727 -0.659 -27.446 1.00 96.44 230 LEU A O 1
ATOM 1876 N N . LEU A 1 231 ? 6.739 0.893 -25.798 1.00 96.31 231 LEU A N 1
ATOM 1877 C CA . LEU A 1 231 ? 6.443 2.055 -26.617 1.00 96.31 231 LEU A CA 1
ATOM 1878 C C . LEU A 1 231 ? 7.759 2.688 -27.068 1.00 96.31 231 LEU A C 1
ATOM 1880 O O . LEU A 1 231 ? 8.548 3.163 -26.252 1.00 96.31 231 LEU A O 1
ATOM 1884 N N . HIS A 1 232 ? 8.023 2.711 -28.366 1.00 94.25 232 HIS A N 1
ATOM 1885 C CA . HIS A 1 232 ? 9.250 3.322 -28.868 1.00 94.25 232 HIS A CA 1
ATOM 1886 C C . HIS A 1 232 ? 9.053 4.014 -30.204 1.00 94.25 232 HIS A C 1
ATOM 1888 O O . HIS A 1 232 ? 8.047 3.813 -30.882 1.00 94.25 232 HIS A O 1
ATOM 1894 N N . GLY A 1 233 ? 10.011 4.864 -30.547 1.00 91.62 233 GLY A N 1
ATOM 1895 C CA . GLY A 1 233 ? 9.891 5.688 -31.730 1.00 91.62 233 GLY A CA 1
ATOM 1896 C C . GLY A 1 233 ? 10.984 6.719 -31.899 1.00 91.62 233 GLY A C 1
ATOM 1897 O O . GLY A 1 233 ? 11.613 7.185 -30.937 1.00 91.62 233 GLY A O 1
ATOM 1898 N N . ALA A 1 234 ? 11.180 7.106 -33.150 1.00 86.69 234 ALA A N 1
ATOM 1899 C CA . ALA A 1 234 ? 12.018 8.218 -33.536 1.00 86.69 234 ALA A CA 1
ATOM 1900 C C . ALA A 1 234 ? 11.298 9.559 -33.350 1.00 86.69 234 ALA A C 1
ATOM 1902 O O . ALA A 1 234 ? 10.076 9.669 -33.368 1.00 86.69 234 ALA A O 1
ATOM 1903 N N . THR A 1 235 ? 12.095 10.607 -33.162 1.00 85.25 235 THR A N 1
ATOM 1904 C CA . THR A 1 235 ? 11.630 11.996 -33.152 1.00 85.25 235 THR A CA 1
ATOM 1905 C C . THR A 1 235 ? 12.660 12.877 -33.830 1.00 85.25 235 THR A C 1
ATOM 1907 O O . THR A 1 235 ? 13.865 12.621 -33.727 1.00 85.25 235 THR A O 1
ATOM 1910 N N . VAL A 1 236 ? 12.187 13.944 -34.476 1.00 84.12 236 VAL A N 1
ATOM 1911 C CA . VAL A 1 236 ? 13.045 15.008 -35.013 1.00 84.12 236 VAL A CA 1
ATOM 1912 C C . VAL A 1 236 ? 13.592 15.943 -33.930 1.00 84.12 236 VAL A C 1
ATOM 1914 O O . VAL A 1 236 ? 14.380 16.834 -34.246 1.00 84.12 236 VAL A O 1
ATOM 1917 N N . ALA A 1 237 ? 13.203 15.767 -32.661 1.00 80.56 237 ALA A N 1
ATOM 1918 C CA . ALA A 1 237 ? 13.750 16.546 -31.558 1.00 80.56 237 ALA A CA 1
ATOM 1919 C C . ALA A 1 237 ? 15.292 16.452 -31.518 1.00 80.56 237 ALA A C 1
ATOM 1921 O O . ALA A 1 237 ? 15.867 15.434 -31.926 1.00 80.56 237 ALA A O 1
ATOM 1922 N N . PRO A 1 238 ? 15.996 17.472 -30.996 1.00 76.69 238 PRO A N 1
ATOM 1923 C CA . PRO A 1 238 ? 17.455 17.466 -30.941 1.00 76.69 238 PRO A CA 1
ATOM 1924 C C . PRO A 1 238 ? 17.998 16.238 -30.193 1.00 76.69 238 PRO A C 1
ATOM 1926 O O . PRO A 1 238 ? 17.387 15.749 -29.238 1.00 76.69 238 PRO A O 1
ATOM 1929 N N . LYS A 1 239 ? 19.155 15.706 -30.607 1.00 75.19 239 LYS A N 1
ATOM 1930 C CA . LYS A 1 239 ? 19.796 14.569 -29.909 1.00 75.19 239 LYS A CA 1
ATOM 1931 C C . LYS A 1 239 ? 20.258 14.939 -28.495 1.00 75.19 239 LYS A C 1
ATOM 1933 O O . LYS A 1 239 ? 20.477 14.050 -27.679 1.00 75.19 239 LYS A O 1
ATOM 1938 N N . GLN A 1 240 ? 20.410 16.236 -28.229 1.00 75.56 240 GLN A N 1
ATOM 1939 C CA . GLN A 1 240 ? 20.913 16.770 -26.969 1.00 75.56 240 GLN A CA 1
ATOM 1940 C C . GLN A 1 240 ? 19.901 16.692 -25.822 1.00 75.56 240 GLN A C 1
ATOM 1942 O O . GLN A 1 240 ? 20.335 16.713 -24.677 1.00 75.56 240 GLN A O 1
ATOM 1947 N N . THR A 1 241 ? 18.591 16.594 -26.091 1.00 82.75 241 THR A N 1
ATOM 1948 C CA . THR A 1 241 ? 17.626 16.484 -24.986 1.00 82.75 241 THR A CA 1
ATOM 1949 C C . THR A 1 241 ? 17.671 15.096 -24.345 1.00 82.75 241 THR A C 1
ATOM 1951 O O . THR A 1 241 ? 17.682 14.049 -25.013 1.00 82.75 241 THR A O 1
ATOM 1954 N N . SER A 1 242 ? 17.716 15.100 -23.019 1.00 83.19 242 SER A N 1
ATOM 1955 C CA . SER A 1 242 ? 17.619 13.927 -22.166 1.00 83.19 242 SER A CA 1
ATOM 1956 C C . SER A 1 242 ? 16.188 13.419 -22.048 1.00 83.19 242 SER A C 1
ATOM 1958 O O . SER A 1 242 ? 16.031 12.270 -21.651 1.00 83.19 242 SER A O 1
ATOM 1960 N N . TYR A 1 243 ? 15.179 14.178 -22.496 1.00 87.62 243 TYR A N 1
ATOM 1961 C CA . TYR A 1 243 ? 13.764 13.791 -22.529 1.00 87.62 243 TYR A CA 1
ATOM 1962 C C . TYR A 1 243 ? 13.359 13.054 -23.817 1.00 87.62 243 TYR A C 1
ATOM 1964 O O . TYR A 1 243 ? 14.048 13.108 -24.846 1.00 87.62 243 TYR A O 1
ATOM 1972 N N . SER A 1 244 ? 12.244 12.315 -23.755 1.00 89.81 244 SER A N 1
ATOM 1973 C CA . SER A 1 244 ? 11.601 11.731 -24.936 1.00 89.81 244 SER A CA 1
ATOM 1974 C C . SER A 1 244 ? 10.219 12.312 -25.115 1.00 89.81 244 SER A C 1
ATOM 1976 O O . SER A 1 244 ? 9.467 12.485 -24.166 1.00 89.81 244 SER A O 1
ATOM 1978 N N . TRP A 1 245 ? 9.864 12.533 -26.371 1.00 90.94 245 TRP A N 1
ATOM 1979 C CA . TRP A 1 245 ? 8.517 12.914 -26.760 1.00 90.94 245 TRP A CA 1
ATOM 1980 C C . TRP A 1 245 ? 7.474 11.819 -26.454 1.00 90.94 245 TRP A C 1
ATOM 1982 O O . TRP A 1 245 ? 6.286 12.113 -26.443 1.00 90.94 245 TRP A O 1
ATOM 1992 N N . LEU A 1 246 ? 7.914 10.578 -26.184 1.00 93.94 246 LEU A N 1
ATOM 1993 C CA . LEU A 1 246 ? 7.070 9.454 -25.749 1.00 93.94 246 LEU A CA 1
ATOM 1994 C C . LEU A 1 246 ? 6.841 9.405 -24.231 1.00 93.94 246 LEU A C 1
ATOM 1996 O O . LEU A 1 246 ? 5.939 8.707 -23.770 1.00 93.94 246 LEU A O 1
ATOM 2000 N N . SER A 1 247 ? 7.631 10.150 -23.455 1.00 94.69 247 SER A N 1
ATOM 2001 C CA . SER A 1 247 ? 7.529 10.200 -21.995 1.00 94.69 247 SER A CA 1
ATOM 2002 C C . SER A 1 247 ? 6.158 10.645 -21.449 1.00 94.69 247 SER A C 1
ATOM 2004 O O . SER A 1 247 ? 5.775 10.128 -20.397 1.00 94.69 247 SER A O 1
ATOM 2006 N N . PRO A 1 248 ? 5.351 11.484 -22.144 1.00 95.50 248 PRO A N 1
ATOM 2007 C CA . PRO A 1 248 ? 3.980 11.776 -21.720 1.00 95.50 248 PRO A CA 1
ATOM 2008 C C . PRO A 1 248 ? 3.093 10.529 -21.568 1.00 95.50 248 PRO A C 1
ATOM 2010 O O . PRO A 1 248 ? 2.175 10.507 -20.752 1.00 95.50 248 PRO A O 1
ATOM 2013 N N . ALA A 1 249 ? 3.363 9.450 -22.313 1.00 96.31 249 ALA A N 1
ATOM 2014 C CA . ALA A 1 249 ? 2.625 8.201 -22.139 1.00 96.31 249 ALA A CA 1
ATOM 2015 C C . ALA A 1 249 ? 2.965 7.515 -20.804 1.00 96.31 249 ALA A C 1
ATOM 2017 O O . ALA A 1 249 ? 2.080 6.972 -20.143 1.00 96.31 249 ALA A O 1
ATOM 2018 N N . ALA A 1 250 ? 4.232 7.569 -20.376 1.00 96.56 250 ALA A N 1
ATOM 2019 C CA . ALA A 1 250 ? 4.651 7.033 -19.084 1.00 96.56 250 ALA A CA 1
ATOM 2020 C C . ALA A 1 250 ? 4.047 7.839 -17.927 1.00 96.56 250 ALA A C 1
ATOM 2022 O O . ALA A 1 250 ? 3.491 7.247 -17.002 1.00 96.56 250 ALA A O 1
ATOM 2023 N N . THR A 1 251 ? 4.082 9.173 -17.987 1.00 95.44 251 THR A N 1
ATOM 2024 C CA . THR A 1 251 ? 3.478 10.019 -16.944 1.00 95.44 251 THR A CA 1
ATOM 2025 C C . THR A 1 251 ? 1.970 9.850 -16.872 1.00 95.44 251 THR A C 1
ATOM 2027 O O . THR A 1 251 ? 1.427 9.727 -15.774 1.00 95.44 251 THR A O 1
ATOM 2030 N N . ARG A 1 252 ? 1.289 9.742 -18.020 1.00 95.19 252 ARG A N 1
ATOM 2031 C CA . ARG A 1 252 ? -0.143 9.427 -18.070 1.00 95.19 252 ARG A CA 1
ATOM 2032 C C . ARG A 1 252 ? -0.454 8.107 -17.366 1.00 95.19 252 ARG A C 1
ATOM 2034 O O . ARG A 1 252 ? -1.359 8.070 -16.536 1.00 95.19 252 ARG A O 1
ATOM 2041 N N . MET A 1 253 ? 0.330 7.057 -17.623 1.00 95.19 253 MET A N 1
ATOM 2042 C CA . MET A 1 253 ? 0.191 5.762 -16.944 1.00 95.19 253 MET A CA 1
ATOM 2043 C C . MET A 1 253 ? 0.424 5.856 -15.431 1.00 95.19 253 MET A C 1
ATOM 2045 O O . MET A 1 253 ? -0.282 5.207 -14.655 1.00 95.19 253 MET A O 1
ATOM 2049 N N . VAL A 1 254 ? 1.392 6.671 -15.000 1.00 95.25 254 VAL A N 1
ATOM 2050 C CA . VAL A 1 254 ? 1.657 6.928 -13.577 1.00 95.25 254 VAL A CA 1
ATOM 2051 C C . VAL A 1 254 ? 0.465 7.622 -12.919 1.00 95.25 254 VAL A C 1
ATOM 2053 O O . VAL A 1 254 ? 0.025 7.184 -11.856 1.00 95.25 254 VAL A O 1
ATOM 2056 N N . ARG A 1 255 ? -0.090 8.659 -13.559 1.00 93.81 255 ARG A N 1
ATOM 2057 C CA . ARG A 1 255 ? -1.247 9.417 -13.057 1.00 93.81 255 ARG A CA 1
ATOM 2058 C C . ARG A 1 255 ? -2.496 8.539 -12.945 1.00 93.81 255 ARG A C 1
ATOM 2060 O O . ARG A 1 255 ? -3.051 8.419 -11.859 1.00 93.81 255 ARG A O 1
ATOM 2067 N N . GLU A 1 256 ? -2.848 7.803 -14.003 1.00 93.06 256 GLU A N 1
ATOM 2068 C CA . GLU A 1 256 ? -3.992 6.871 -13.981 1.00 93.06 256 GLU A CA 1
ATOM 2069 C C . GLU A 1 256 ? -3.899 5.830 -12.859 1.00 93.06 256 GLU A C 1
ATOM 2071 O O . GLU A 1 256 ? -4.908 5.448 -12.265 1.00 93.06 256 GLU A O 1
ATOM 2076 N N . SER A 1 257 ? -2.684 5.365 -12.564 1.00 92.44 257 SER A N 1
ATOM 2077 C CA . SER A 1 257 ? -2.449 4.366 -11.521 1.00 92.44 257 SER A CA 1
ATOM 2078 C C . SER A 1 257 ? -2.533 4.955 -10.112 1.00 92.44 257 SER A C 1
ATOM 2080 O O . SER A 1 257 ? -2.965 4.259 -9.195 1.00 92.44 257 SER A O 1
ATOM 2082 N N . ARG A 1 258 ? -2.149 6.227 -9.927 1.00 90.12 258 ARG A N 1
ATOM 2083 C CA . ARG A 1 258 ? -2.287 6.946 -8.648 1.00 90.12 258 ARG A CA 1
ATOM 2084 C C . ARG A 1 258 ? -3.744 7.278 -8.330 1.00 90.12 258 ARG A C 1
ATOM 2086 O O . ARG A 1 258 ? -4.152 7.114 -7.185 1.00 90.12 258 ARG A O 1
ATOM 2093 N N . ASP A 1 259 ? -4.525 7.652 -9.339 1.00 87.81 259 ASP A N 1
ATOM 2094 C CA . ASP A 1 259 ? -5.936 8.035 -9.184 1.00 87.81 259 ASP A CA 1
ATOM 2095 C C . ASP A 1 259 ? -6.881 6.826 -9.015 1.00 87.81 259 ASP A C 1
ATOM 2097 O O . ASP A 1 259 ? -8.101 6.973 -8.960 1.00 87.81 259 ASP A O 1
ATOM 2101 N N . GLY A 1 260 ? -6.337 5.604 -8.953 1.00 80.31 260 GLY A N 1
ATOM 2102 C CA . GLY A 1 260 ? -7.109 4.366 -8.813 1.00 80.31 260 GLY A CA 1
ATOM 2103 C C . GLY A 1 260 ? -7.840 3.921 -10.086 1.00 80.31 260 GLY A C 1
ATOM 2104 O O . GLY A 1 260 ? -8.539 2.911 -10.058 1.00 80.31 260 GLY A O 1
ATOM 2105 N N . GLY A 1 261 ? -7.662 4.629 -11.207 1.00 69.00 261 GLY A N 1
ATOM 2106 C CA . GLY A 1 261 ? -8.255 4.307 -12.512 1.00 69.00 261 GLY A CA 1
ATOM 2107 C C . GLY A 1 261 ? -7.467 3.282 -13.344 1.00 69.00 261 GLY A C 1
ATOM 2108 O O . GLY A 1 261 ? -7.876 2.938 -14.453 1.00 69.00 261 GLY A O 1
ATOM 2109 N N . GLY A 1 262 ? -6.322 2.811 -12.845 1.00 64.88 262 GLY A N 1
ATOM 2110 C CA . GLY A 1 262 ? -5.404 1.929 -13.565 1.00 64.88 262 GLY A CA 1
ATOM 2111 C C . GLY A 1 262 ? -5.748 0.431 -13.524 1.00 64.88 262 GLY A C 1
ATOM 2112 O O . GLY A 1 262 ? -6.830 -0.001 -13.140 1.00 64.88 262 GLY A O 1
ATOM 2113 N N . ILE A 1 263 ? -4.757 -0.400 -13.876 1.00 66.69 263 ILE A N 1
ATOM 2114 C CA . ILE A 1 263 ? -4.776 -1.888 -13.834 1.00 66.69 263 ILE A CA 1
ATOM 2115 C C . ILE A 1 263 ? -4.910 -2.433 -12.380 1.00 66.69 263 ILE A C 1
ATOM 2117 O O . ILE A 1 263 ? -4.885 -3.640 -12.115 1.00 66.69 263 ILE A O 1
ATOM 2121 N N . THR A 1 264 ? -5.049 -1.537 -11.407 1.00 65.94 264 THR A N 1
ATOM 2122 C CA . THR A 1 264 ? -4.928 -1.777 -9.974 1.00 65.94 264 THR A CA 1
ATOM 2123 C C . THR A 1 264 ? -6.260 -2.197 -9.351 1.00 65.94 264 THR A C 1
ATOM 2125 O O . THR A 1 264 ? -7.108 -1.368 -9.038 1.00 65.94 264 THR A O 1
ATOM 2128 N N . GLY A 1 265 ? -6.456 -3.508 -9.188 1.00 75.12 265 GLY A N 1
ATOM 2129 C CA . GLY A 1 265 ? -7.547 -4.080 -8.387 1.00 75.12 265 GLY A CA 1
ATOM 2130 C C . GLY A 1 265 ? -7.149 -4.318 -6.923 1.00 75.12 265 GLY A C 1
ATOM 2131 O O . GLY A 1 265 ? -6.099 -3.881 -6.464 1.00 75.12 265 GLY A O 1
ATOM 2132 N N . HIS A 1 266 ? -7.952 -5.079 -6.173 1.00 78.81 266 HIS A N 1
ATOM 2133 C CA . HIS A 1 266 ? -7.537 -5.540 -4.840 1.00 78.81 266 HIS A CA 1
ATOM 2134 C C . HIS A 1 266 ? -6.198 -6.303 -4.916 1.00 78.81 266 HIS A C 1
ATOM 2136 O O . HIS A 1 266 ? -5.999 -7.120 -5.816 1.00 78.81 266 HIS A O 1
ATOM 2142 N N . ASN A 1 267 ? -5.288 -6.043 -3.971 1.00 87.62 267 ASN A N 1
ATOM 2143 C CA . ASN A 1 267 ? -3.937 -6.621 -3.913 1.00 87.62 267 ASN A CA 1
ATOM 2144 C C . ASN A 1 267 ? -3.033 -6.297 -5.112 1.00 87.62 267 ASN A C 1
ATOM 2146 O O . ASN A 1 267 ? -2.212 -7.127 -5.521 1.00 87.62 267 ASN A O 1
ATOM 2150 N N . SER A 1 268 ? -3.170 -5.097 -5.677 1.00 93.12 268 SER A N 1
ATOM 2151 C CA . SER A 1 268 ? -2.254 -4.598 -6.699 1.00 93.12 268 SER A CA 1
ATOM 2152 C C . SER A 1 268 ? -1.248 -3.597 -6.149 1.00 93.12 268 SER A C 1
ATOM 2154 O O . SER A 1 268 ? -1.631 -2.697 -5.404 1.00 93.12 268 SER A O 1
ATOM 2156 N N . ALA A 1 269 ? -0.001 -3.686 -6.597 1.00 95.12 269 ALA A N 1
ATOM 2157 C CA . ALA A 1 269 ? 1.009 -2.669 -6.350 1.00 95.12 269 ALA A CA 1
ATOM 2158 C C . ALA A 1 269 ? 1.399 -1.946 -7.642 1.00 95.12 269 ALA A C 1
ATOM 2160 O O . ALA A 1 269 ? 1.239 -2.461 -8.751 1.00 95.12 269 ALA A O 1
ATOM 2161 N N . PHE A 1 270 ? 1.930 -0.744 -7.475 1.00 95.69 270 PHE A N 1
ATOM 2162 C CA . PHE A 1 270 ? 2.368 0.115 -8.559 1.00 95.69 270 PHE A CA 1
ATOM 2163 C C . PHE A 1 270 ? 3.733 0.703 -8.207 1.00 95.69 270 PHE A C 1
ATOM 2165 O O . PHE A 1 270 ? 3.962 1.103 -7.065 1.00 95.69 270 PHE A O 1
ATOM 2172 N N . ALA A 1 271 ? 4.634 0.729 -9.182 1.00 96.88 271 ALA A N 1
ATOM 2173 C CA . ALA A 1 271 ? 5.935 1.367 -9.067 1.00 96.88 271 ALA A CA 1
ATOM 2174 C C . ALA A 1 271 ? 6.340 1.951 -10.417 1.00 96.88 271 ALA A C 1
ATOM 2176 O O . ALA A 1 271 ? 5.959 1.437 -11.472 1.00 96.88 271 ALA A O 1
ATOM 2177 N N . TYR A 1 272 ? 7.137 3.010 -10.397 1.00 96.81 272 TYR A N 1
ATOM 2178 C CA . TYR A 1 272 ? 7.606 3.632 -11.624 1.00 96.81 272 TYR A CA 1
ATOM 2179 C C . TYR A 1 272 ? 9.007 4.209 -11.484 1.00 96.81 272 TYR A C 1
ATOM 2181 O O . TYR A 1 272 ? 9.460 4.510 -10.390 1.00 96.81 272 TYR A O 1
ATOM 2189 N N . HIS A 1 273 ? 9.717 4.384 -12.586 1.00 95.75 273 HIS A N 1
ATOM 2190 C CA . HIS A 1 273 ? 11.012 5.046 -12.575 1.00 95.75 273 HIS A CA 1
ATOM 2191 C C . HIS A 1 273 ? 11.188 5.836 -13.868 1.00 95.75 273 HIS A C 1
ATOM 2193 O O . HIS A 1 273 ? 10.993 5.295 -14.956 1.00 95.75 273 HIS A O 1
ATOM 2199 N N . LEU A 1 274 ? 11.525 7.120 -13.750 1.00 93.69 274 LEU A N 1
ATOM 2200 C CA . LEU A 1 274 ? 11.686 8.011 -14.896 1.00 93.69 274 LEU A CA 1
ATOM 2201 C C . LEU A 1 274 ? 13.181 8.274 -15.094 1.00 93.69 274 LEU A C 1
ATOM 2203 O O . LEU A 1 274 ? 13.770 9.046 -14.343 1.00 93.69 274 LEU A O 1
ATOM 2207 N N . CYS A 1 275 ? 13.813 7.614 -16.075 1.00 83.88 275 CYS A N 1
ATOM 2208 C CA . CYS A 1 275 ? 15.279 7.541 -16.197 1.00 83.88 275 CYS A CA 1
ATOM 2209 C C . CYS A 1 275 ? 15.995 8.850 -16.603 1.00 83.88 275 CYS A C 1
ATOM 2211 O O . CYS A 1 275 ? 17.141 8.789 -17.047 1.00 83.88 275 CYS A O 1
ATOM 2213 N N . HIS A 1 276 ? 15.373 10.026 -16.498 1.00 73.81 276 HIS A N 1
ATOM 2214 C CA . HIS A 1 276 ? 16.085 11.305 -16.573 1.00 73.81 276 HIS A CA 1
ATOM 2215 C C . HIS A 1 276 ? 15.164 12.482 -16.264 1.00 73.81 276 HIS A C 1
ATOM 2217 O O . HIS A 1 276 ? 14.058 12.507 -16.791 1.00 73.81 276 HIS A O 1
ATOM 2223 N N . ILE A 1 277 ? 15.632 13.486 -15.511 1.00 64.38 277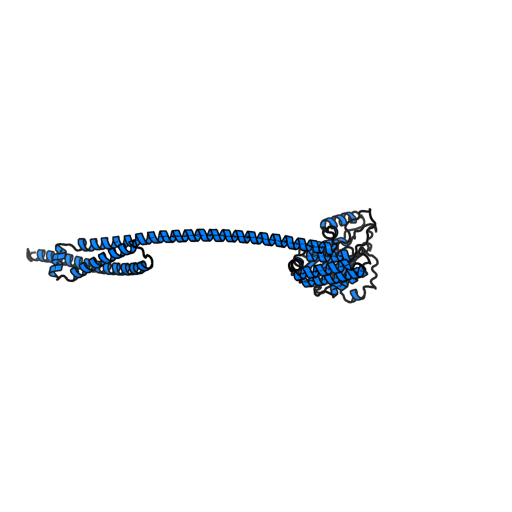 ILE A N 1
ATOM 2224 C CA . ILE A 1 277 ? 14.808 14.642 -15.091 1.00 64.38 277 ILE A CA 1
ATOM 2225 C C . ILE A 1 277 ? 15.451 15.993 -15.421 1.00 64.38 277 ILE A C 1
ATOM 2227 O O . ILE A 1 277 ? 14.866 17.028 -15.123 1.00 64.38 277 ILE A O 1
ATOM 2231 N N . SER A 1 278 ? 16.659 16.051 -15.983 1.00 68.31 278 SER A N 1
ATOM 2232 C CA . SER A 1 278 ? 17.312 17.346 -16.212 1.00 68.31 278 SER A CA 1
ATOM 2233 C C . SER A 1 278 ? 18.097 17.404 -17.512 1.00 68.31 278 SER A C 1
ATOM 2235 O O . SER A 1 278 ? 18.934 16.549 -17.775 1.00 68.31 278 SER A O 1
ATOM 2237 N N . ASP A 1 279 ? 17.880 18.470 -18.281 1.00 65.06 279 ASP A N 1
ATOM 2238 C CA . ASP A 1 279 ? 18.667 18.835 -19.464 1.00 65.06 279 ASP A CA 1
ATOM 2239 C C . ASP A 1 279 ? 19.849 19.759 -19.119 1.00 65.06 279 ASP A C 1
ATOM 2241 O O . ASP A 1 279 ? 20.467 20.327 -20.017 1.00 65.06 279 ASP A O 1
ATOM 2245 N N . THR A 1 280 ? 20.196 19.931 -17.834 1.00 62.12 280 THR A N 1
ATOM 2246 C CA . THR A 1 280 ? 21.319 20.793 -17.429 1.00 62.12 280 THR A CA 1
ATOM 2247 C C . THR A 1 280 ? 22.609 20.367 -18.135 1.00 62.12 280 THR A C 1
ATOM 2249 O O . THR A 1 280 ? 23.207 19.344 -17.806 1.00 62.12 280 THR A O 1
ATOM 2252 N N . HIS A 1 281 ? 23.033 21.189 -19.099 1.00 51.28 281 HIS A N 1
ATOM 2253 C CA . HIS A 1 281 ? 24.105 20.967 -20.078 1.00 51.28 281 HIS A CA 1
ATOM 2254 C C . HIS A 1 281 ? 25.521 20.758 -19.502 1.00 51.28 281 HIS A C 1
ATOM 2256 O O . HIS A 1 281 ? 26.484 20.693 -20.261 1.00 51.28 281 HIS A O 1
ATOM 2262 N N . ALA A 1 282 ? 25.681 20.686 -18.180 1.00 48.50 282 ALA A N 1
ATOM 2263 C CA . ALA A 1 282 ? 26.986 20.772 -17.533 1.00 48.50 282 ALA A CA 1
ATOM 2264 C C . ALA A 1 282 ? 27.754 19.442 -17.459 1.00 48.50 282 ALA A C 1
ATOM 2266 O O . ALA A 1 282 ? 28.961 19.471 -17.234 1.00 48.50 282 ALA A O 1
ATOM 2267 N N . ILE A 1 283 ? 27.108 18.282 -17.631 1.00 55.06 283 ILE A N 1
ATOM 2268 C CA . ILE A 1 283 ? 27.776 16.983 -17.452 1.00 55.06 283 ILE A CA 1
ATOM 2269 C C . ILE A 1 283 ? 27.300 16.009 -18.539 1.00 55.06 283 ILE A C 1
ATOM 2271 O O . ILE A 1 283 ? 26.087 15.859 -18.703 1.00 55.06 283 ILE A O 1
ATOM 2275 N N . PRO A 1 284 ? 28.203 15.340 -19.292 1.00 56.47 284 PRO A N 1
ATOM 2276 C CA . PRO A 1 284 ? 27.821 14.213 -20.134 1.00 56.47 284 PRO A CA 1
ATOM 2277 C C . PRO A 1 284 ? 27.125 13.179 -19.251 1.00 56.47 284 PRO A C 1
ATOM 2279 O O . PRO A 1 284 ? 27.718 12.620 -18.331 1.00 56.47 284 PRO A O 1
ATOM 2282 N N . GLN A 1 285 ? 25.829 13.014 -19.481 1.00 62.19 285 GLN A N 1
ATOM 2283 C CA . GLN A 1 285 ? 24.967 12.247 -18.597 1.00 62.19 285 GLN A CA 1
ATOM 2284 C C . GLN A 1 285 ? 25.359 10.777 -18.672 1.00 62.19 285 GLN A C 1
ATOM 2286 O O . GLN A 1 285 ? 25.289 10.151 -19.731 1.00 62.19 285 GLN A O 1
ATOM 2291 N N . ASN A 1 286 ? 25.814 10.248 -17.540 1.00 73.62 286 ASN A N 1
ATOM 2292 C CA . ASN A 1 286 ? 26.133 8.839 -17.415 1.00 73.62 286 ASN A CA 1
ATOM 2293 C C . ASN A 1 286 ? 24.845 8.021 -17.532 1.00 73.62 286 ASN A C 1
ATOM 2295 O O . ASN A 1 286 ? 23.845 8.331 -16.890 1.00 73.62 286 ASN A O 1
ATOM 2299 N N . GLU A 1 287 ? 24.890 6.950 -18.323 1.00 87.00 287 GLU A N 1
ATOM 2300 C CA . GLU A 1 287 ? 23.806 5.971 -18.387 1.00 87.00 287 GLU A CA 1
ATOM 2301 C C . GLU A 1 287 ? 23.471 5.444 -16.984 1.00 87.00 287 GLU A C 1
ATOM 2303 O O . GLU A 1 287 ? 24.374 5.063 -16.218 1.00 87.00 287 GLU A O 1
ATOM 2308 N N . ILE A 1 288 ? 22.174 5.378 -16.674 1.00 90.44 288 ILE A N 1
ATOM 2309 C CA . ILE A 1 288 ? 21.669 4.916 -15.379 1.00 90.44 288 ILE A CA 1
ATOM 2310 C C . ILE A 1 288 ? 21.908 3.415 -15.262 1.00 90.44 288 ILE A C 1
ATOM 2312 O O . ILE A 1 288 ? 21.609 2.645 -16.170 1.00 90.44 288 ILE A O 1
ATOM 2316 N N . SER A 1 289 ? 22.452 2.960 -14.138 1.00 92.19 289 SER A N 1
ATOM 2317 C CA . SER A 1 289 ? 22.625 1.524 -13.911 1.00 92.19 289 SER A CA 1
ATOM 2318 C C . SER A 1 289 ? 21.257 0.832 -13.783 1.00 92.19 289 SER A C 1
ATOM 2320 O O . SER A 1 289 ? 20.433 1.311 -13.004 1.00 92.19 289 SER A O 1
ATOM 2322 N N . PRO A 1 290 ? 21.012 -0.328 -14.431 1.00 94.31 290 PRO A N 1
ATOM 2323 C CA . PRO A 1 290 ? 19.771 -1.092 -14.244 1.00 94.31 290 PRO A CA 1
ATOM 2324 C C . PRO A 1 290 ? 19.452 -1.373 -12.771 1.00 94.31 290 PRO A C 1
ATOM 2326 O O . PRO A 1 290 ? 18.293 -1.433 -12.373 1.00 94.31 290 PRO A O 1
ATOM 2329 N N . SER A 1 291 ? 20.490 -1.519 -11.944 1.00 94.00 291 SER A N 1
ATOM 2330 C CA . SER A 1 291 ? 20.351 -1.737 -10.507 1.00 94.00 291 SER A CA 1
ATOM 2331 C C . SER A 1 291 ? 19.665 -0.572 -9.794 1.00 94.00 291 SER A C 1
ATOM 2333 O O . SER A 1 291 ? 18.882 -0.830 -8.895 1.00 94.00 291 SER A O 1
ATOM 2335 N N . VAL A 1 292 ? 19.897 0.678 -10.215 1.00 93.81 292 VAL A N 1
ATOM 2336 C CA . VAL A 1 292 ? 19.237 1.865 -9.636 1.00 93.81 292 VAL A CA 1
ATOM 2337 C C . VAL A 1 292 ? 17.737 1.819 -9.921 1.00 93.81 292 VAL A C 1
ATOM 2339 O O . VAL A 1 292 ? 16.933 1.962 -9.004 1.00 93.81 292 VAL A O 1
ATOM 2342 N N . VAL A 1 293 ? 17.362 1.505 -11.165 1.00 95.12 293 VAL A N 1
ATOM 2343 C CA . VAL A 1 293 ? 15.958 1.350 -11.580 1.00 95.12 293 VAL A CA 1
ATOM 2344 C C . VAL A 1 293 ? 15.263 0.270 -10.744 1.00 95.12 293 VAL A C 1
ATOM 2346 O O . VAL A 1 293 ? 14.208 0.510 -10.158 1.00 95.12 293 VAL A O 1
ATOM 2349 N N . ILE A 1 294 ? 15.869 -0.919 -10.639 1.00 96.81 294 ILE A N 1
ATOM 2350 C CA . ILE A 1 294 ? 15.283 -2.053 -9.908 1.00 96.81 294 ILE A CA 1
ATOM 2351 C C . ILE A 1 294 ? 15.229 -1.771 -8.402 1.00 96.81 294 ILE A C 1
ATOM 2353 O O . ILE A 1 294 ? 14.199 -2.021 -7.778 1.00 96.81 294 ILE A O 1
ATOM 2357 N N . SER A 1 295 ? 16.299 -1.229 -7.813 1.00 96.69 295 SER A N 1
ATOM 2358 C CA . SER A 1 295 ? 16.323 -0.818 -6.406 1.00 96.69 295 SER A CA 1
ATOM 2359 C C . SER A 1 295 ? 15.232 0.203 -6.105 1.00 96.69 295 SER A C 1
ATOM 2361 O O . SER A 1 295 ? 14.546 0.085 -5.089 1.00 96.69 295 SER A O 1
ATOM 2363 N N . GLY A 1 296 ? 15.019 1.165 -7.007 1.00 96.75 296 GLY A N 1
ATOM 2364 C CA . GLY A 1 296 ? 13.977 2.164 -6.837 1.00 96.75 296 GLY A CA 1
ATOM 2365 C C . GLY A 1 296 ? 12.565 1.592 -6.926 1.00 96.75 296 GLY A C 1
ATOM 2366 O O . GLY A 1 296 ? 11.693 1.985 -6.148 1.00 96.75 296 GLY A O 1
ATOM 2367 N N . ILE A 1 297 ? 12.351 0.602 -7.795 1.00 97.62 297 ILE A N 1
ATOM 2368 C CA . ILE A 1 297 ? 11.100 -0.163 -7.850 1.00 97.62 297 ILE A CA 1
ATOM 2369 C C . ILE A 1 297 ? 10.892 -0.946 -6.545 1.00 97.62 297 ILE A C 1
ATOM 2371 O O . ILE A 1 297 ? 9.821 -0.850 -5.948 1.00 97.62 297 ILE A O 1
ATOM 2375 N N . ILE A 1 298 ? 11.904 -1.677 -6.057 1.00 97.94 298 ILE A N 1
ATOM 2376 C CA . ILE A 1 298 ? 11.827 -2.412 -4.781 1.00 97.94 298 ILE A CA 1
ATOM 2377 C C . ILE A 1 298 ? 11.454 -1.457 -3.644 1.00 97.94 298 ILE A C 1
ATOM 2379 O O . ILE A 1 298 ? 10.542 -1.745 -2.870 1.00 97.94 298 ILE A O 1
ATOM 2383 N N . TYR A 1 299 ? 12.126 -0.308 -3.562 1.00 98.06 299 TYR A N 1
ATOM 2384 C CA . TYR A 1 299 ? 11.882 0.689 -2.527 1.00 98.06 299 TYR A CA 1
ATOM 2385 C C . TYR A 1 299 ? 10.442 1.223 -2.554 1.00 98.06 299 TYR A C 1
ATOM 2387 O O . TYR A 1 299 ? 9.786 1.252 -1.513 1.00 98.06 299 TYR A O 1
ATOM 2395 N N . GLN A 1 300 ? 9.908 1.575 -3.727 1.00 97.31 300 GLN A N 1
ATOM 2396 C CA . GLN A 1 300 ? 8.516 2.030 -3.858 1.00 97.31 300 GLN A CA 1
ATOM 2397 C C . GLN A 1 300 ? 7.509 0.969 -3.416 1.00 97.31 300 GLN A C 1
ATOM 2399 O O . GLN A 1 300 ? 6.549 1.276 -2.707 1.00 97.31 300 GLN A O 1
ATOM 2404 N N . ILE A 1 301 ? 7.748 -0.293 -3.776 1.00 97.38 301 ILE A N 1
ATOM 2405 C CA . ILE A 1 301 ? 6.890 -1.402 -3.358 1.00 97.38 301 ILE A CA 1
ATOM 2406 C C . ILE A 1 301 ? 6.954 -1.588 -1.839 1.00 97.38 301 ILE A C 1
ATOM 2408 O O . ILE A 1 301 ? 5.914 -1.782 -1.214 1.00 97.38 301 ILE A O 1
ATOM 2412 N N . LEU A 1 302 ? 8.132 -1.463 -1.221 1.00 97.56 302 LEU A N 1
ATOM 2413 C CA . LEU A 1 302 ? 8.290 -1.520 0.237 1.00 97.56 302 LEU A CA 1
ATOM 2414 C C . LEU A 1 302 ? 7.626 -0.336 0.960 1.00 97.56 302 LEU A C 1
ATOM 2416 O O . LEU A 1 302 ? 7.082 -0.525 2.046 1.00 97.56 302 LEU A O 1
ATOM 2420 N N . LYS A 1 303 ? 7.633 0.857 0.352 1.00 96.69 303 LYS A N 1
ATOM 2421 C CA . LYS A 1 303 ? 6.955 2.063 0.859 1.00 96.69 303 LYS A CA 1
ATOM 2422 C C . LYS A 1 303 ? 5.425 1.949 0.789 1.00 96.69 303 LYS A C 1
ATOM 2424 O O . LYS A 1 303 ? 4.728 2.574 1.589 1.00 96.69 303 LYS A O 1
ATOM 2429 N N . SER A 1 304 ? 4.901 1.159 -0.150 1.00 95.38 304 SER A N 1
ATOM 2430 C CA . SER A 1 304 ? 3.461 0.922 -0.305 1.00 95.38 304 SER A CA 1
ATOM 2431 C C . SER A 1 304 ? 2.841 0.206 0.904 1.00 95.38 304 SER A C 1
ATOM 2433 O O . SER A 1 304 ? 3.531 -0.442 1.694 1.00 95.38 304 SER A O 1
ATOM 2435 N N . ASP A 1 305 ? 1.512 0.250 1.028 1.00 93.50 305 ASP A N 1
ATOM 2436 C CA . ASP A 1 305 ? 0.800 -0.409 2.133 1.00 93.50 305 ASP A CA 1
ATOM 2437 C C . ASP A 1 305 ? 0.987 -1.934 2.164 1.00 93.50 305 ASP A C 1
ATOM 2439 O O . ASP A 1 305 ? 1.012 -2.535 3.240 1.00 93.50 305 ASP A O 1
ATOM 2443 N N . TYR A 1 306 ? 1.195 -2.564 1.006 1.00 93.94 306 TYR A N 1
ATOM 2444 C CA . TYR A 1 306 ? 1.535 -3.988 0.923 1.00 93.94 306 TYR A CA 1
ATOM 2445 C C . TYR A 1 306 ? 2.960 -4.250 1.419 1.00 93.94 306 TYR A C 1
ATOM 2447 O O . TYR A 1 306 ? 3.205 -5.209 2.151 1.00 93.94 306 TYR A O 1
ATOM 2455 N N . GLY A 1 307 ? 3.892 -3.356 1.082 1.00 95.12 307 GLY A N 1
ATOM 2456 C CA . GLY A 1 307 ? 5.274 -3.397 1.553 1.00 95.12 307 GLY A CA 1
ATOM 2457 C C . GLY A 1 307 ? 5.395 -3.294 3.071 1.00 95.12 307 GLY A C 1
ATOM 2458 O O . GLY A 1 307 ? 6.191 -4.017 3.674 1.00 95.12 307 GLY A O 1
ATOM 2459 N N . LYS A 1 308 ? 4.527 -2.504 3.719 1.00 95.06 308 LYS A N 1
ATOM 2460 C CA . LYS A 1 308 ? 4.472 -2.402 5.189 1.00 95.06 308 LYS A CA 1
ATOM 2461 C C . LYS A 1 308 ? 4.246 -3.751 5.876 1.00 95.06 308 LYS A C 1
ATOM 2463 O O . LYS A 1 308 ? 4.706 -3.936 6.997 1.00 95.06 308 LYS A O 1
ATOM 2468 N N . GLN A 1 309 ? 3.604 -4.727 5.227 1.00 95.06 309 GLN A N 1
ATOM 2469 C CA . GLN A 1 309 ? 3.463 -6.077 5.795 1.00 95.06 309 GLN A CA 1
ATOM 2470 C C . GLN A 1 309 ? 4.816 -6.782 5.953 1.00 95.06 309 GLN A C 1
ATOM 2472 O O . GLN A 1 309 ? 5.032 -7.488 6.937 1.00 95.06 309 GLN A O 1
ATOM 2477 N N . ILE A 1 310 ? 5.740 -6.566 5.011 1.00 96.94 310 ILE A N 1
ATOM 2478 C CA . ILE A 1 310 ? 7.119 -7.059 5.102 1.00 96.94 310 ILE A CA 1
ATOM 2479 C C . ILE A 1 310 ? 7.849 -6.323 6.222 1.00 96.94 310 ILE A C 1
ATOM 2481 O O . ILE A 1 310 ? 8.505 -6.969 7.032 1.00 96.94 310 ILE A O 1
ATOM 2485 N N . LEU A 1 311 ? 7.707 -4.995 6.293 1.00 97.19 311 LEU A N 1
ATOM 2486 C CA . LEU A 1 311 ? 8.378 -4.180 7.309 1.00 97.19 311 LEU A CA 1
ATOM 2487 C C . LEU A 1 311 ? 7.932 -4.545 8.728 1.00 97.19 311 LEU A C 1
ATOM 2489 O O . LEU A 1 311 ? 8.765 -4.601 9.625 1.00 97.19 311 LEU A O 1
ATOM 2493 N N . ARG A 1 312 ? 6.646 -4.844 8.933 1.00 96.19 312 ARG A N 1
ATOM 2494 C CA . ARG A 1 312 ? 6.065 -5.185 10.245 1.00 96.19 312 ARG A CA 1
ATOM 2495 C C . ARG A 1 312 ? 6.322 -6.626 10.673 1.00 96.19 312 ARG A C 1
ATOM 2497 O O . ARG A 1 312 ? 6.267 -6.927 11.862 1.00 96.19 312 ARG A O 1
ATOM 2504 N N . ASN A 1 313 ? 6.586 -7.523 9.726 1.00 96.81 313 ASN A N 1
ATOM 2505 C CA . ASN A 1 313 ? 6.938 -8.904 10.027 1.00 96.81 313 ASN A CA 1
ATOM 2506 C C . ASN A 1 313 ? 8.453 -9.021 10.229 1.00 96.81 313 ASN A C 1
ATOM 2508 O O . ASN A 1 313 ? 9.218 -8.986 9.267 1.00 96.81 313 ASN A O 1
ATOM 2512 N N . GLU A 1 314 ? 8.876 -9.218 11.479 1.00 96.56 314 GLU A N 1
ATOM 2513 C CA . GLU A 1 314 ? 10.292 -9.305 11.849 1.00 96.56 314 GLU A CA 1
ATOM 2514 C C . GLU A 1 314 ? 11.069 -10.329 11.019 1.00 96.56 314 GLU A C 1
ATOM 2516 O O . GLU A 1 314 ? 12.149 -10.039 10.514 1.00 96.56 314 GLU A O 1
ATOM 2521 N N . GLN A 1 315 ? 10.496 -11.514 10.806 1.00 97.06 315 GLN A N 1
ATOM 2522 C CA . GLN A 1 315 ? 11.167 -12.580 10.067 1.00 97.06 315 GLN A CA 1
ATOM 2523 C C . GLN A 1 315 ? 11.395 -12.185 8.605 1.00 97.06 315 GLN A C 1
ATOM 2525 O O . GLN A 1 315 ? 12.485 -12.403 8.070 1.00 97.06 315 GLN A O 1
ATOM 2530 N N . HIS A 1 316 ? 10.389 -11.586 7.961 1.00 96.88 316 HIS A N 1
ATOM 2531 C CA . HIS A 1 316 ? 10.498 -11.140 6.572 1.00 96.88 316 HIS A CA 1
ATOM 2532 C C . HIS A 1 316 ? 11.469 -9.964 6.434 1.00 96.88 316 HIS A C 1
ATOM 2534 O O . HIS A 1 316 ? 12.312 -9.982 5.535 1.00 96.88 316 HIS A O 1
ATOM 2540 N N . TYR A 1 317 ? 11.387 -8.983 7.337 1.00 97.88 317 TYR A N 1
ATOM 2541 C CA . TYR A 1 317 ? 12.280 -7.829 7.368 1.00 97.88 317 TYR A CA 1
ATOM 2542 C C . TYR A 1 317 ? 13.742 -8.254 7.542 1.00 97.88 317 TYR A C 1
ATOM 2544 O O . TYR A 1 317 ? 14.576 -7.943 6.693 1.00 97.88 317 TYR A O 1
ATOM 2552 N N . THR A 1 318 ? 14.061 -9.039 8.577 1.00 97.56 318 THR A N 1
ATOM 2553 C CA . THR A 1 318 ? 15.439 -9.477 8.830 1.00 97.56 318 THR A CA 1
ATOM 2554 C C . THR A 1 318 ? 15.975 -10.350 7.691 1.00 97.56 318 THR A C 1
ATOM 2556 O O . THR A 1 318 ? 17.147 -10.245 7.324 1.00 97.56 318 THR A O 1
ATOM 2559 N N . ALA A 1 319 ? 15.142 -11.211 7.094 1.00 97.31 319 ALA A N 1
ATOM 2560 C CA . ALA A 1 319 ? 15.551 -12.023 5.948 1.00 97.31 319 ALA A CA 1
ATOM 2561 C C . ALA A 1 319 ? 15.871 -11.166 4.711 1.00 97.31 319 ALA A C 1
ATOM 2563 O O . ALA A 1 319 ? 16.857 -11.436 4.021 1.00 97.31 319 ALA A O 1
ATOM 2564 N N . LEU A 1 320 ? 15.061 -10.138 4.438 1.00 97.31 320 LEU A N 1
ATOM 2565 C CA . LEU A 1 320 ? 15.289 -9.179 3.356 1.00 97.31 320 LEU A CA 1
ATOM 2566 C C . LEU A 1 320 ? 16.562 -8.358 3.600 1.00 97.31 320 LEU A C 1
ATOM 2568 O O . LEU A 1 320 ? 17.413 -8.273 2.714 1.00 97.31 320 LEU A O 1
ATOM 2572 N N . GLN A 1 321 ? 16.729 -7.833 4.814 1.00 97.50 321 GLN A N 1
ATOM 2573 C CA . GLN A 1 321 ? 17.899 -7.058 5.217 1.00 97.50 321 GLN A CA 1
ATOM 2574 C C . GLN A 1 321 ? 19.198 -7.857 5.026 1.00 97.50 321 GLN A C 1
ATOM 2576 O O . GLN A 1 321 ? 20.103 -7.403 4.330 1.00 97.50 321 GLN A O 1
ATOM 2581 N N . ARG A 1 322 ? 19.268 -9.094 5.542 1.00 96.69 322 ARG A N 1
ATOM 2582 C CA . ARG A 1 322 ? 20.455 -9.963 5.393 1.00 96.69 322 ARG A CA 1
ATOM 2583 C C . ARG A 1 322 ? 20.799 -10.254 3.931 1.00 96.69 322 ARG A C 1
ATOM 2585 O O . ARG A 1 322 ? 21.976 -10.327 3.573 1.00 96.69 322 ARG A O 1
ATOM 2592 N N . LYS A 1 323 ? 19.788 -10.446 3.073 1.00 95.94 323 LYS A N 1
ATOM 2593 C CA . LYS A 1 323 ? 20.000 -10.663 1.631 1.00 95.94 323 LYS A CA 1
ATOM 2594 C C . LYS A 1 323 ? 20.633 -9.438 0.977 1.00 95.94 323 LYS A C 1
ATOM 2596 O O . LYS A 1 323 ? 21.594 -9.595 0.229 1.00 95.94 323 LYS A O 1
ATOM 2601 N N . LEU A 1 324 ? 20.143 -8.244 1.303 1.00 95.25 324 LEU A N 1
ATOM 2602 C CA . LEU A 1 324 ? 20.696 -6.989 0.796 1.00 95.25 324 LEU A CA 1
ATOM 2603 C C . LEU A 1 324 ? 22.125 -6.737 1.295 1.00 95.25 324 LEU A C 1
ATOM 2605 O O . LEU A 1 324 ? 23.003 -6.462 0.482 1.00 95.25 324 LEU A O 1
ATOM 2609 N N . GLU A 1 325 ? 22.398 -6.948 2.584 1.00 94.38 325 GLU A N 1
ATOM 2610 C CA . GLU A 1 325 ? 23.757 -6.855 3.150 1.00 94.38 325 GLU A CA 1
ATOM 2611 C C . GLU A 1 325 ? 24.739 -7.824 2.468 1.00 94.38 325 GLU A C 1
ATOM 2613 O O . GLU A 1 325 ? 25.914 -7.517 2.269 1.00 94.38 325 GLU A O 1
ATOM 2618 N N . THR A 1 326 ? 24.260 -9.005 2.068 1.00 91.62 326 THR A N 1
ATOM 2619 C CA . THR A 1 326 ? 25.071 -9.977 1.320 1.00 91.62 326 THR A CA 1
ATOM 2620 C C . THR A 1 326 ? 25.353 -9.501 -0.107 1.00 91.62 326 THR A C 1
ATOM 2622 O O . THR A 1 326 ? 26.422 -9.781 -0.652 1.00 91.62 326 THR A O 1
ATOM 2625 N N . PHE A 1 327 ? 24.411 -8.797 -0.739 1.00 88.81 327 PHE A N 1
ATOM 2626 C CA . PHE A 1 327 ? 24.588 -8.270 -2.094 1.00 88.81 327 PHE A CA 1
ATOM 2627 C C . PHE A 1 327 ? 25.581 -7.117 -2.139 1.00 88.81 327 PHE A C 1
ATOM 2629 O O . PHE A 1 327 ? 26.374 -7.065 -3.081 1.00 88.81 327 PHE A O 1
ATOM 2636 N N . ASP A 1 328 ? 25.572 -6.265 -1.118 1.00 82.06 328 ASP A N 1
ATOM 2637 C CA . ASP A 1 328 ? 26.481 -5.127 -0.988 1.00 82.06 328 ASP A CA 1
ATOM 2638 C C . ASP A 1 328 ? 27.958 -5.567 -0.943 1.00 82.06 328 ASP A C 1
ATOM 2640 O O . ASP A 1 328 ? 28.835 -5.018 -1.605 1.00 82.06 328 ASP A O 1
ATOM 2644 N N . ARG A 1 329 ? 28.236 -6.697 -0.287 1.00 82.56 329 ARG A N 1
ATOM 2645 C CA . ARG A 1 329 ? 29.592 -7.272 -0.226 1.00 82.56 329 ARG A CA 1
ATOM 2646 C C . ARG A 1 329 ? 30.077 -7.888 -1.544 1.00 82.56 329 ARG A C 1
ATOM 2648 O O . ARG A 1 329 ? 31.263 -8.173 -1.681 1.00 82.56 329 ARG A O 1
ATOM 2655 N N . LEU A 1 330 ? 29.182 -8.139 -2.503 1.00 73.94 330 LEU A N 1
ATOM 2656 C CA . LEU A 1 330 ? 29.449 -8.919 -3.720 1.00 73.94 330 LEU A CA 1
ATOM 2657 C C . LEU A 1 330 ? 29.376 -8.085 -5.014 1.00 73.94 330 LEU A C 1
ATOM 2659 O O . LEU A 1 330 ? 29.179 -8.657 -6.090 1.00 73.94 330 LEU A O 1
ATOM 2663 N N . ILE A 1 331 ? 29.549 -6.757 -4.950 1.00 73.75 331 ILE A N 1
ATOM 2664 C CA . ILE A 1 331 ? 29.432 -5.812 -6.091 1.00 73.75 331 ILE A CA 1
ATOM 2665 C C . ILE A 1 331 ? 30.575 -5.966 -7.133 1.00 73.75 331 ILE A C 1
ATOM 2667 O O . ILE A 1 331 ? 30.925 -5.057 -7.875 1.00 73.75 331 ILE A O 1
ATOM 2671 N N . SER A 1 332 ? 31.171 -7.147 -7.282 1.00 74.44 332 SER A N 1
ATOM 2672 C CA . SER A 1 332 ? 32.267 -7.372 -8.233 1.00 74.44 332 SER A CA 1
ATOM 2673 C C . SER A 1 332 ? 31.808 -7.347 -9.702 1.00 74.44 332 SER A C 1
ATOM 2675 O O . SER A 1 332 ? 32.630 -7.153 -10.594 1.00 74.44 332 SER A O 1
ATOM 2677 N N . LYS A 1 333 ? 30.510 -7.572 -9.987 1.00 84.88 333 LYS A N 1
ATOM 2678 C CA . LYS A 1 333 ? 29.947 -7.592 -11.354 1.00 84.88 333 LYS A CA 1
ATOM 2679 C C . LYS A 1 333 ? 28.555 -6.934 -11.416 1.00 84.88 333 LYS A C 1
ATOM 2681 O O . LYS A 1 333 ? 27.598 -7.523 -10.906 1.00 84.88 333 LYS A O 1
ATOM 2686 N N . PRO A 1 334 ? 28.390 -5.789 -12.112 1.00 83.75 334 PRO A N 1
ATOM 2687 C CA . PRO A 1 334 ? 27.114 -5.066 -12.192 1.00 83.75 334 PRO A CA 1
ATOM 2688 C C . PRO A 1 334 ? 25.940 -5.904 -12.718 1.00 83.75 334 PRO A C 1
ATOM 2690 O O . PRO A 1 334 ? 24.830 -5.803 -12.213 1.00 83.75 334 PRO A O 1
ATOM 2693 N N . THR A 1 335 ? 26.180 -6.774 -13.704 1.00 85.25 335 THR A N 1
ATOM 2694 C CA . THR A 1 335 ? 25.147 -7.622 -14.331 1.00 85.25 335 THR A CA 1
ATOM 2695 C C . THR A 1 335 ? 24.561 -8.640 -13.360 1.00 85.25 335 THR A C 1
ATOM 2697 O O . THR A 1 335 ? 23.345 -8.769 -13.252 1.00 85.25 335 THR A O 1
ATOM 2700 N N . ALA A 1 336 ? 25.432 -9.326 -12.616 1.00 89.50 336 ALA A N 1
ATOM 2701 C CA . ALA A 1 336 ? 25.019 -10.304 -11.617 1.00 89.50 336 ALA A CA 1
ATOM 2702 C C . ALA A 1 336 ? 24.273 -9.631 -10.456 1.00 89.50 336 ALA A C 1
ATOM 2704 O O . ALA A 1 336 ? 23.370 -10.224 -9.872 1.00 89.50 336 ALA A O 1
ATOM 2705 N N . HIS A 1 337 ? 24.631 -8.384 -10.135 1.00 91.44 337 HIS A N 1
ATOM 2706 C CA . HIS A 1 337 ? 23.934 -7.605 -9.120 1.00 91.44 337 HIS A CA 1
ATOM 2707 C C . HIS A 1 337 ? 22.496 -7.270 -9.551 1.00 91.44 337 HIS A C 1
ATOM 2709 O O . HIS A 1 337 ? 21.566 -7.564 -8.803 1.00 91.44 337 HIS A O 1
ATOM 2715 N N . SER A 1 338 ? 22.278 -6.770 -10.775 1.00 93.06 338 SER A N 1
ATOM 2716 C CA . SER A 1 338 ? 20.921 -6.484 -11.271 1.00 93.06 338 SER A CA 1
ATOM 2717 C C . SER A 1 338 ? 20.037 -7.740 -11.328 1.00 93.06 338 SER A C 1
ATOM 2719 O O . SER A 1 338 ? 18.884 -7.691 -10.915 1.00 93.06 338 SER A O 1
ATOM 2721 N N . GLN A 1 339 ? 20.575 -8.890 -11.754 1.00 93.94 339 GLN A N 1
ATOM 2722 C CA . GLN A 1 339 ? 19.835 -10.166 -11.754 1.00 93.94 339 GLN A CA 1
ATOM 2723 C C . GLN A 1 339 ? 19.423 -10.606 -10.341 1.00 93.94 339 GLN A C 1
ATOM 2725 O O . GLN A 1 339 ? 18.295 -11.043 -10.119 1.00 93.94 339 GLN A O 1
ATOM 2730 N N . LYS A 1 340 ? 20.320 -10.454 -9.360 1.00 94.94 340 LYS A N 1
ATOM 2731 C CA . LYS A 1 340 ? 20.010 -10.734 -7.952 1.00 94.94 340 LYS A CA 1
ATOM 2732 C C . LYS A 1 340 ? 18.914 -9.814 -7.412 1.00 94.94 340 LYS A C 1
ATOM 2734 O O . LYS A 1 340 ? 18.050 -10.287 -6.675 1.00 94.94 340 LYS A O 1
ATOM 2739 N N . LEU A 1 341 ? 18.915 -8.537 -7.800 1.00 95.88 341 LEU A N 1
ATOM 2740 C CA . LEU A 1 341 ? 17.856 -7.592 -7.438 1.00 95.88 341 LEU A CA 1
ATOM 2741 C C . LEU A 1 341 ? 16.508 -7.959 -8.072 1.00 95.88 341 LEU A C 1
ATOM 2743 O O . LEU A 1 341 ? 15.496 -7.868 -7.390 1.00 95.88 341 LEU A O 1
ATOM 2747 N N . ILE A 1 342 ? 16.475 -8.445 -9.318 1.00 96.69 342 ILE A N 1
ATOM 2748 C CA . ILE A 1 342 ? 15.242 -8.975 -9.929 1.00 96.69 342 ILE A CA 1
ATOM 2749 C C . ILE A 1 342 ? 14.687 -10.152 -9.120 1.00 96.69 342 ILE A C 1
ATOM 2751 O O . ILE A 1 342 ? 13.507 -10.160 -8.768 1.00 96.69 342 ILE A O 1
ATOM 2755 N N . GLY A 1 343 ? 15.542 -11.112 -8.752 1.00 96.56 343 GLY A N 1
ATOM 2756 C CA . GLY A 1 343 ? 15.131 -12.229 -7.898 1.00 96.56 343 GLY A CA 1
ATOM 2757 C C . GLY A 1 343 ? 14.631 -11.770 -6.524 1.00 96.56 343 GLY A C 1
ATOM 2758 O O . GLY A 1 343 ? 13.694 -12.348 -5.972 1.00 96.56 343 GLY A O 1
ATOM 2759 N N . LEU A 1 344 ? 15.215 -10.700 -5.977 1.00 97.06 344 LEU A N 1
ATOM 2760 C CA . LEU A 1 344 ? 14.749 -10.088 -4.736 1.00 97.06 344 LEU A CA 1
ATOM 2761 C C . LEU A 1 344 ? 13.386 -9.410 -4.905 1.00 97.06 344 LEU A C 1
ATOM 2763 O O . LEU A 1 344 ? 12.516 -9.592 -4.060 1.00 97.06 344 LEU A O 1
ATOM 2767 N N . LEU A 1 345 ? 13.179 -8.677 -5.999 1.00 97.88 345 LEU A N 1
ATOM 2768 C CA . LEU A 1 345 ? 11.910 -8.031 -6.323 1.00 97.88 345 LEU A CA 1
ATOM 2769 C C . LEU A 1 345 ? 10.779 -9.064 -6.458 1.00 97.88 345 LEU A C 1
ATOM 2771 O O . LEU A 1 345 ? 9.717 -8.887 -5.863 1.00 97.88 345 LEU A O 1
ATOM 2775 N N . ALA A 1 346 ? 11.032 -10.190 -7.134 1.00 97.62 346 ALA A N 1
ATOM 2776 C CA . ALA A 1 346 ? 10.080 -11.299 -7.209 1.00 97.62 346 ALA A CA 1
ATOM 2777 C C . ALA A 1 346 ? 9.716 -11.845 -5.813 1.00 97.62 346 ALA A C 1
ATOM 2779 O O . ALA A 1 346 ? 8.544 -12.082 -5.519 1.00 97.62 346 ALA A O 1
ATOM 2780 N N . GLN A 1 347 ? 10.700 -11.992 -4.919 1.00 96.75 347 GLN A N 1
ATOM 2781 C CA . GLN A 1 347 ? 10.461 -12.418 -3.533 1.00 96.75 347 GLN A CA 1
ATOM 2782 C C . GLN A 1 347 ? 9.678 -11.380 -2.724 1.00 96.75 347 GLN A C 1
ATOM 2784 O O . GLN A 1 347 ? 8.840 -11.756 -1.906 1.00 96.75 347 GLN A O 1
ATOM 2789 N N . VAL A 1 348 ? 9.926 -10.087 -2.948 1.00 97.56 348 VAL A N 1
ATOM 2790 C CA . VAL A 1 348 ? 9.155 -9.004 -2.328 1.00 97.56 348 VAL A CA 1
ATOM 2791 C C . VAL A 1 348 ? 7.685 -9.109 -2.733 1.00 97.56 348 VAL A C 1
ATOM 2793 O O . VAL A 1 348 ? 6.827 -9.026 -1.858 1.00 97.56 348 VAL A O 1
ATOM 2796 N N . PHE A 1 349 ? 7.375 -9.389 -4.003 1.00 96.94 349 PHE A N 1
ATOM 2797 C CA . PHE A 1 349 ? 5.987 -9.591 -4.441 1.00 96.94 349 PHE A CA 1
ATOM 2798 C C . PHE A 1 349 ? 5.302 -10.747 -3.710 1.00 96.94 349 PHE A C 1
ATOM 2800 O O . PHE A 1 349 ? 4.188 -10.583 -3.209 1.00 96.94 349 PHE A O 1
ATOM 2807 N N . VAL A 1 350 ? 5.991 -11.884 -3.575 1.00 95.94 350 VAL A N 1
ATOM 2808 C CA . VAL A 1 350 ? 5.472 -13.063 -2.864 1.00 95.94 350 VAL A CA 1
ATOM 2809 C C . VAL A 1 350 ? 5.253 -12.764 -1.378 1.00 95.94 350 VAL A C 1
ATOM 2811 O O . VAL A 1 350 ? 4.174 -13.025 -0.845 1.00 95.94 350 VAL A O 1
ATOM 2814 N N . ASN A 1 351 ? 6.241 -12.168 -0.708 1.00 96.12 351 ASN A N 1
ATOM 2815 C CA . ASN A 1 351 ? 6.181 -11.896 0.731 1.00 96.12 351 ASN A CA 1
ATOM 2816 C C . ASN A 1 351 ? 5.142 -10.825 1.091 1.00 96.12 351 ASN A C 1
ATOM 2818 O O . ASN A 1 351 ? 4.518 -10.917 2.147 1.00 96.12 351 ASN A O 1
ATOM 2822 N N . ALA A 1 352 ? 4.938 -9.838 0.214 1.00 95.94 352 ALA A N 1
ATOM 2823 C CA . ALA A 1 352 ? 3.892 -8.824 0.347 1.00 95.94 352 ALA A CA 1
ATOM 2824 C C . ALA A 1 352 ? 2.515 -9.311 -0.144 1.00 95.94 352 ALA A C 1
ATOM 2826 O O . ALA A 1 352 ? 1.542 -8.563 -0.069 1.00 95.94 352 ALA A O 1
ATOM 2827 N N . ARG A 1 353 ? 2.422 -10.555 -0.646 1.00 95.94 353 ARG A N 1
ATOM 2828 C CA . ARG A 1 353 ? 1.196 -11.172 -1.186 1.00 95.94 353 ARG A CA 1
ATOM 2829 C C . ARG A 1 353 ? 0.547 -10.339 -2.296 1.00 95.94 353 ARG A C 1
ATOM 2831 O O . ARG A 1 353 ? -0.678 -10.287 -2.415 1.00 95.94 353 ARG A O 1
ATOM 2838 N N . ILE A 1 354 ? 1.371 -9.686 -3.109 1.00 95.88 354 ILE A N 1
ATOM 2839 C CA . ILE A 1 354 ? 0.906 -8.846 -4.208 1.00 95.88 354 ILE A CA 1
ATOM 2840 C C . ILE A 1 354 ? 0.520 -9.752 -5.375 1.00 95.88 354 ILE A C 1
ATOM 2842 O O . ILE A 1 354 ? 1.323 -10.554 -5.846 1.00 95.88 354 ILE A O 1
ATOM 2846 N N . GLN A 1 355 ? -0.713 -9.629 -5.859 1.00 95.56 355 GLN A N 1
ATOM 2847 C CA . GLN A 1 355 ? -1.207 -10.456 -6.962 1.00 95.56 355 GLN A CA 1
ATOM 2848 C C . GLN A 1 355 ? -0.953 -9.814 -8.319 1.00 95.56 355 GLN A C 1
ATOM 2850 O O . GLN A 1 355 ? -0.688 -10.522 -9.285 1.00 95.56 355 GLN A O 1
ATOM 2855 N N . LYS A 1 356 ? -1.040 -8.484 -8.397 1.00 95.94 356 LYS A N 1
ATOM 2856 C CA . LYS A 1 356 ? -0.864 -7.729 -9.639 1.00 95.94 356 LYS A CA 1
ATOM 2857 C C . LYS A 1 356 ? 0.134 -6.604 -9.428 1.00 95.94 356 LYS A C 1
ATOM 2859 O O . LYS A 1 356 ? 0.040 -5.886 -8.439 1.00 95.94 356 LYS A O 1
ATOM 2864 N N . VAL A 1 357 ? 1.066 -6.424 -10.351 1.00 96.81 357 VAL A N 1
ATOM 2865 C CA . VAL A 1 357 ? 2.035 -5.328 -10.291 1.00 96.81 357 VAL A CA 1
ATOM 2866 C C . VAL A 1 357 ? 2.038 -4.601 -11.619 1.00 96.81 357 VAL A C 1
ATOM 2868 O O . VAL A 1 357 ? 2.163 -5.241 -12.660 1.00 96.81 357 VAL A O 1
ATOM 2871 N N . LEU A 1 358 ? 1.930 -3.277 -11.584 1.00 97.50 358 LEU A N 1
ATOM 2872 C CA . LEU A 1 358 ? 2.229 -2.428 -12.730 1.00 97.50 358 LEU A CA 1
ATOM 2873 C C . LEU A 1 358 ? 3.557 -1.707 -12.487 1.00 97.50 358 LEU A C 1
ATOM 2875 O O . LEU A 1 358 ? 3.711 -1.005 -11.489 1.00 97.50 358 LEU A O 1
ATOM 2879 N N . ILE A 1 359 ? 4.503 -1.897 -13.402 1.00 97.94 359 ILE A N 1
ATOM 2880 C CA . ILE A 1 359 ? 5.805 -1.233 -13.407 1.00 97.94 359 ILE A CA 1
ATOM 2881 C C . ILE A 1 359 ? 5.863 -0.317 -14.625 1.00 97.94 359 ILE A C 1
ATOM 2883 O O . ILE A 1 359 ? 5.661 -0.775 -15.746 1.00 97.94 359 ILE A O 1
ATOM 2887 N N . VAL A 1 360 ? 6.162 0.961 -14.419 1.00 97.69 360 VAL A N 1
ATOM 2888 C CA . VAL A 1 360 ? 6.369 1.928 -15.506 1.00 97.69 360 VAL A CA 1
ATOM 2889 C C . VAL A 1 360 ? 7.831 2.360 -15.514 1.00 97.69 360 VAL A C 1
ATOM 2891 O O . VAL A 1 360 ? 8.304 2.907 -14.526 1.00 97.69 360 VAL A O 1
ATOM 2894 N N . VAL A 1 361 ? 8.563 2.137 -16.604 1.00 97.06 361 VAL A N 1
ATOM 2895 C CA . VAL A 1 361 ? 9.938 2.644 -16.738 1.00 97.06 361 VAL A CA 1
ATOM 2896 C C . VAL A 1 361 ? 10.039 3.514 -17.977 1.00 97.06 361 VAL A C 1
ATOM 2898 O O . VAL A 1 361 ? 9.902 3.041 -19.106 1.00 97.06 361 VAL A O 1
ATOM 2901 N N . ASP A 1 362 ? 10.282 4.798 -17.759 1.00 96.06 362 ASP A N 1
ATOM 2902 C CA . ASP A 1 362 ? 10.473 5.757 -18.837 1.00 96.06 362 ASP A CA 1
ATOM 2903 C C . ASP A 1 362 ? 11.949 5.803 -19.248 1.00 96.06 362 ASP A C 1
ATOM 2905 O O . ASP A 1 362 ? 12.826 5.803 -18.385 1.00 96.06 362 ASP A O 1
ATOM 2909 N N . ARG A 1 363 ? 12.230 5.876 -20.555 1.00 92.75 363 ARG A N 1
ATOM 2910 C CA . ARG A 1 363 ? 13.584 6.010 -21.129 1.00 92.75 363 ARG A CA 1
ATOM 2911 C C . ARG A 1 363 ? 14.535 4.866 -20.827 1.00 92.75 363 ARG A C 1
ATOM 2913 O O . ARG A 1 363 ? 15.694 5.086 -20.473 1.00 92.75 363 ARG A O 1
ATOM 2920 N N . ILE A 1 364 ? 14.108 3.636 -21.094 1.00 94.00 364 ILE A N 1
ATOM 2921 C CA . ILE A 1 364 ? 15.011 2.483 -20.967 1.00 94.00 364 ILE A CA 1
ATOM 2922 C C . ILE A 1 364 ? 16.227 2.557 -21.907 1.00 94.00 364 ILE A C 1
ATOM 2924 O O . ILE A 1 364 ? 17.242 1.921 -21.646 1.00 94.00 364 ILE A O 1
ATOM 2928 N N . ASP A 1 365 ? 16.170 3.371 -22.967 1.00 91.38 365 ASP A N 1
ATOM 2929 C CA . ASP A 1 365 ? 17.313 3.668 -23.840 1.00 91.38 365 ASP A CA 1
ATOM 2930 C C . ASP A 1 365 ? 18.446 4.447 -23.145 1.00 91.38 365 ASP A C 1
ATOM 2932 O O . ASP A 1 365 ? 19.551 4.513 -23.678 1.00 91.38 365 ASP A O 1
ATOM 2936 N N . ARG A 1 366 ? 18.199 5.018 -21.958 1.00 90.81 366 ARG A N 1
ATOM 2937 C CA . ARG A 1 366 ? 19.205 5.693 -21.118 1.00 90.81 366 ARG A CA 1
ATOM 2938 C C . ARG A 1 366 ? 19.815 4.786 -20.049 1.00 90.81 366 ARG A C 1
ATOM 2940 O O . ARG A 1 366 ? 20.688 5.222 -19.298 1.00 90.81 366 ARG A O 1
ATOM 2947 N N . VAL A 1 367 ? 19.364 3.539 -19.968 1.00 92.00 367 VAL A N 1
ATOM 2948 C CA . VAL A 1 367 ? 19.858 2.570 -18.993 1.00 92.00 367 VAL A CA 1
ATOM 2949 C C . VAL A 1 367 ? 21.084 1.842 -19.551 1.00 92.00 367 VAL A C 1
ATOM 2951 O O . VAL A 1 367 ? 21.130 1.428 -20.711 1.00 92.00 367 VAL A O 1
ATOM 2954 N N . ARG A 1 368 ? 22.096 1.663 -18.699 1.00 91.62 368 ARG A N 1
ATOM 2955 C CA . ARG A 1 368 ? 23.396 1.111 -19.071 1.00 91.62 368 ARG A CA 1
ATOM 2956 C C . ARG A 1 368 ? 23.289 -0.312 -19.595 1.00 91.62 368 ARG A C 1
ATOM 2958 O O . ARG A 1 368 ? 22.756 -1.202 -18.930 1.00 91.62 368 ARG A O 1
ATOM 2965 N N . GLY A 1 369 ? 23.929 -0.544 -20.738 1.00 88.31 369 GLY A N 1
ATOM 2966 C CA . GLY A 1 369 ? 23.949 -1.842 -21.413 1.00 88.31 369 GLY A CA 1
ATOM 2967 C C . GLY A 1 369 ? 22.821 -2.043 -22.426 1.00 88.31 369 GLY A C 1
ATOM 2968 O O . GLY A 1 369 ? 22.721 -3.133 -22.982 1.00 88.31 369 GLY A O 1
ATOM 2969 N N . GLY A 1 370 ? 22.028 -1.001 -22.690 1.00 88.69 370 GLY A N 1
ATOM 2970 C CA . GLY A 1 370 ? 21.071 -0.957 -23.788 1.00 88.69 370 GLY A CA 1
ATOM 2971 C C . GLY A 1 370 ? 19.731 -1.631 -23.497 1.00 88.69 370 GLY A C 1
ATOM 2972 O O . GLY A 1 370 ? 19.534 -2.309 -22.488 1.00 88.69 370 GLY A O 1
ATOM 2973 N N . ILE A 1 371 ? 18.801 -1.434 -24.433 1.00 90.69 371 ILE A N 1
ATOM 2974 C CA . ILE A 1 371 ? 17.397 -1.845 -24.315 1.00 90.69 371 ILE A CA 1
ATOM 2975 C C . ILE A 1 371 ? 17.260 -3.366 -24.139 1.00 90.69 371 ILE A C 1
ATOM 2977 O O . ILE A 1 371 ? 16.548 -3.796 -23.235 1.00 90.69 371 ILE A O 1
ATOM 2981 N N . SER A 1 372 ? 17.963 -4.173 -24.945 1.00 89.62 372 SER A N 1
ATOM 2982 C CA . SER A 1 372 ? 17.853 -5.643 -24.915 1.00 89.62 372 SER A CA 1
ATOM 2983 C C . SER A 1 372 ? 18.179 -6.206 -23.532 1.00 89.62 372 SER A C 1
ATOM 2985 O O . SER A 1 372 ? 17.401 -6.961 -22.966 1.00 89.62 372 SER A O 1
ATOM 2987 N N . ARG A 1 373 ? 19.259 -5.724 -22.908 1.00 88.88 373 ARG A N 1
ATOM 2988 C CA . ARG A 1 373 ? 19.668 -6.176 -21.574 1.00 88.88 373 ARG A CA 1
ATOM 2989 C C . ARG A 1 373 ? 18.658 -5.817 -20.482 1.00 88.88 373 ARG A C 1
ATOM 2991 O O . ARG A 1 373 ? 18.474 -6.584 -19.540 1.00 88.88 373 ARG A O 1
ATOM 2998 N N . VAL A 1 374 ? 18.047 -4.634 -20.555 1.00 92.25 374 VAL A N 1
ATOM 2999 C CA . VAL A 1 374 ? 16.994 -4.242 -19.603 1.00 92.25 374 VAL A CA 1
ATOM 3000 C C . VAL A 1 374 ? 15.765 -5.119 -19.794 1.00 92.25 374 VAL A C 1
ATOM 3002 O O . VAL A 1 374 ? 15.182 -5.572 -18.810 1.00 92.25 374 VAL A O 1
ATOM 3005 N N . LEU A 1 375 ? 15.408 -5.397 -21.046 1.00 93.06 375 LEU A N 1
ATOM 3006 C CA . LEU A 1 375 ? 14.309 -6.293 -21.368 1.00 93.06 375 LEU A CA 1
ATOM 3007 C C . LEU A 1 375 ? 14.571 -7.700 -20.847 1.00 93.06 375 LEU A C 1
ATOM 3009 O O . LEU A 1 375 ? 13.687 -8.205 -20.176 1.00 93.06 375 LEU A O 1
ATOM 3013 N N . ASP A 1 376 ? 15.771 -8.263 -21.002 1.00 91.81 376 ASP A N 1
ATOM 3014 C CA . ASP A 1 376 ? 16.141 -9.578 -20.447 1.00 91.81 376 ASP A CA 1
ATOM 3015 C C . ASP A 1 376 ? 15.999 -9.643 -18.915 1.00 91.81 376 ASP A C 1
ATOM 3017 O O . ASP A 1 376 ? 15.558 -10.644 -18.344 1.00 91.81 376 ASP A O 1
ATOM 3021 N N . LEU A 1 377 ? 16.354 -8.561 -18.214 1.00 94.00 377 LEU A N 1
ATOM 3022 C CA . LEU A 1 377 ? 16.203 -8.480 -16.758 1.00 94.00 377 LEU A CA 1
ATOM 3023 C C . LEU A 1 377 ? 14.727 -8.452 -16.342 1.00 94.00 377 LEU A C 1
ATOM 3025 O O . LEU A 1 377 ? 14.324 -9.161 -15.420 1.00 94.00 377 LEU A O 1
ATOM 3029 N N . LEU A 1 378 ? 13.915 -7.637 -17.014 1.00 95.50 378 LEU A N 1
ATOM 3030 C CA . LEU A 1 378 ? 12.485 -7.497 -16.721 1.00 95.50 378 LEU A CA 1
ATOM 3031 C C . LEU A 1 378 ? 11.678 -8.718 -17.185 1.00 95.50 378 LEU A C 1
ATOM 3033 O O . LEU A 1 378 ? 10.711 -9.114 -16.541 1.00 95.50 378 LEU A O 1
ATOM 3037 N N . ALA A 1 379 ? 12.127 -9.360 -18.253 1.00 93.38 379 ALA A N 1
ATOM 3038 C CA . ALA A 1 379 ? 11.705 -10.671 -18.710 1.00 93.38 379 ALA A CA 1
ATOM 3039 C C . ALA A 1 379 ? 11.878 -11.725 -17.614 1.00 93.38 379 ALA A C 1
ATOM 3041 O O . ALA A 1 379 ? 10.924 -12.405 -17.238 1.00 93.38 379 ALA A O 1
ATOM 3042 N N . SER A 1 380 ? 13.077 -11.798 -17.031 1.00 94.50 380 SER A N 1
ATOM 3043 C CA . SER A 1 380 ? 13.358 -12.707 -15.919 1.00 94.50 380 SER A CA 1
ATOM 3044 C C . SER A 1 380 ? 12.443 -12.446 -14.715 1.00 94.50 380 SER A C 1
ATOM 3046 O O . SER A 1 380 ? 12.023 -13.390 -14.044 1.00 94.50 380 SER A O 1
ATOM 3048 N N . LEU A 1 381 ? 12.060 -11.189 -14.454 1.00 96.38 381 LEU A N 1
ATOM 3049 C CA . LEU A 1 381 ? 11.065 -10.867 -13.424 1.00 96.38 381 LEU A CA 1
ATOM 3050 C C . LEU A 1 381 ? 9.693 -11.460 -13.756 1.00 96.38 381 LEU A C 1
ATOM 3052 O O . LEU A 1 381 ? 9.087 -12.096 -12.900 1.00 96.38 381 LEU A O 1
ATOM 3056 N N . VAL A 1 382 ? 9.225 -11.254 -14.989 1.00 95.62 382 VAL A N 1
ATOM 3057 C CA . VAL A 1 382 ? 7.940 -11.761 -15.494 1.00 95.62 382 VAL A CA 1
ATOM 3058 C C . VAL A 1 382 ? 7.854 -13.286 -15.389 1.00 95.62 382 VAL A C 1
ATOM 3060 O O . VAL A 1 382 ? 6.786 -13.812 -15.085 1.00 95.62 382 VAL A O 1
ATOM 3063 N N . GLU A 1 383 ? 8.966 -13.989 -15.597 1.00 93.38 383 GLU A N 1
ATOM 3064 C CA . GLU A 1 383 ? 9.036 -15.455 -15.540 1.00 93.38 383 GLU A CA 1
ATOM 3065 C C . GLU A 1 383 ? 9.206 -16.021 -14.128 1.00 93.38 383 GLU A C 1
ATOM 3067 O O . GLU A 1 383 ? 8.736 -17.120 -13.839 1.00 93.38 383 GLU A O 1
ATOM 3072 N N . SER A 1 384 ? 9.894 -15.297 -13.244 1.00 93.88 384 SER A N 1
ATOM 3073 C CA . SER A 1 384 ? 10.265 -15.795 -11.912 1.00 93.88 384 SER A CA 1
ATOM 3074 C C . SER A 1 384 ? 9.204 -15.572 -10.835 1.00 93.88 384 SER A C 1
ATOM 3076 O O . SER A 1 384 ? 9.359 -16.058 -9.712 1.00 93.88 384 SER A O 1
ATOM 3078 N N . THR A 1 385 ? 8.133 -14.842 -11.143 1.00 95.31 385 THR A N 1
ATOM 3079 C CA . THR A 1 385 ? 7.090 -14.484 -10.180 1.00 95.31 385 THR A CA 1
ATOM 3080 C C . THR A 1 385 ? 5.748 -15.131 -10.507 1.00 95.31 385 THR A C 1
ATOM 3082 O O . THR A 1 385 ? 5.390 -15.343 -11.661 1.00 95.31 385 THR A O 1
ATOM 3085 N N . THR A 1 386 ? 4.980 -15.438 -9.463 1.00 95.44 386 THR A N 1
ATOM 3086 C CA . THR A 1 386 ? 3.596 -15.914 -9.584 1.00 95.44 386 THR A CA 1
ATOM 3087 C C . THR A 1 386 ? 2.593 -14.768 -9.709 1.00 95.44 386 THR A C 1
ATOM 3089 O O . THR A 1 386 ? 1.433 -15.001 -10.048 1.00 95.44 386 THR A O 1
ATOM 3092 N N . SER A 1 387 ? 3.019 -13.534 -9.434 1.00 95.75 387 SER A N 1
ATOM 3093 C CA . SER A 1 387 ? 2.204 -12.333 -9.586 1.00 95.75 387 SER A CA 1
ATOM 3094 C C . SER A 1 387 ? 2.018 -11.987 -11.066 1.00 95.75 387 SER A C 1
ATOM 3096 O O . SER A 1 387 ? 2.923 -12.150 -11.881 1.00 95.75 387 SER A O 1
ATOM 3098 N N . THR A 1 388 ? 0.861 -11.438 -11.429 1.00 96.19 388 THR A N 1
ATOM 3099 C CA . THR A 1 388 ? 0.657 -10.859 -12.759 1.00 96.19 388 THR A CA 1
ATOM 3100 C C . THR A 1 388 ? 1.404 -9.530 -12.846 1.00 96.19 388 THR A C 1
ATOM 3102 O O . THR A 1 388 ? 0.968 -8.536 -12.264 1.00 96.19 388 THR A O 1
ATOM 3105 N N . VAL A 1 389 ? 2.516 -9.488 -13.578 1.00 97.00 389 VAL A N 1
ATOM 3106 C CA . VAL A 1 389 ? 3.334 -8.279 -13.747 1.00 97.00 389 VAL A CA 1
ATOM 3107 C C . VAL A 1 389 ? 3.103 -7.671 -15.125 1.00 97.00 389 VAL A C 1
ATOM 3109 O O . VAL A 1 389 ? 3.350 -8.301 -16.152 1.00 97.00 389 VAL A O 1
ATOM 3112 N N . LYS A 1 390 ? 2.643 -6.424 -15.142 1.00 97.50 390 LYS A N 1
ATOM 3113 C CA . LYS A 1 390 ? 2.518 -5.584 -16.331 1.00 97.50 390 LYS A CA 1
ATOM 3114 C C . LYS A 1 390 ? 3.631 -4.559 -16.318 1.00 97.50 390 LYS A C 1
ATOM 3116 O O . LYS A 1 390 ? 3.764 -3.814 -15.354 1.00 97.50 390 LYS A O 1
ATOM 3121 N N . ILE A 1 391 ? 4.427 -4.525 -17.377 1.00 98.06 391 ILE A N 1
ATOM 3122 C CA . ILE A 1 391 ? 5.551 -3.596 -17.480 1.00 98.06 391 ILE A CA 1
ATOM 3123 C C . ILE A 1 391 ? 5.337 -2.693 -18.689 1.00 98.06 391 ILE A C 1
ATOM 3125 O O . ILE A 1 391 ? 5.255 -3.187 -19.809 1.00 98.06 391 ILE A O 1
ATOM 3129 N N . PHE A 1 392 ? 5.230 -1.389 -18.459 1.00 97.88 392 PHE A N 1
ATOM 3130 C CA . PHE A 1 392 ? 5.143 -0.368 -19.497 1.00 97.88 392 PHE A CA 1
ATOM 3131 C C . PHE A 1 392 ? 6.488 0.333 -19.629 1.00 97.88 392 PHE A C 1
ATOM 3133 O O . PHE A 1 392 ? 6.986 0.911 -18.663 1.00 97.88 392 PHE A O 1
ATOM 3140 N N . LEU A 1 393 ? 7.073 0.273 -20.819 1.00 97.44 393 LEU A N 1
ATOM 3141 C CA . LEU A 1 393 ? 8.400 0.801 -21.098 1.00 97.44 393 LEU A CA 1
ATOM 3142 C C . LEU A 1 393 ? 8.332 1.827 -22.217 1.00 97.44 393 LEU A C 1
ATOM 3144 O O . LEU A 1 393 ? 7.643 1.600 -23.212 1.00 97.44 393 LEU A O 1
ATOM 3148 N N . THR A 1 394 ? 9.101 2.908 -22.097 1.00 96.00 394 THR A N 1
ATOM 3149 C CA . THR A 1 394 ? 9.308 3.846 -23.204 1.00 96.00 394 THR A CA 1
ATOM 3150 C C . THR A 1 394 ? 10.770 3.881 -23.634 1.00 96.00 394 THR A C 1
ATOM 3152 O O . THR A 1 394 ? 11.685 3.784 -22.810 1.00 96.00 394 THR A O 1
ATOM 3155 N N . ALA A 1 395 ? 11.008 4.051 -24.932 1.00 93.62 395 ALA A N 1
ATOM 3156 C CA . ALA A 1 395 ? 12.349 4.247 -25.464 1.00 93.62 395 ALA A CA 1
ATOM 3157 C C . ALA A 1 395 ? 12.369 5.230 -26.636 1.00 93.62 395 ALA A C 1
ATOM 3159 O O . ALA A 1 395 ? 11.546 5.159 -27.546 1.00 93.62 395 ALA A O 1
ATOM 3160 N N . ARG A 1 396 ? 13.369 6.112 -26.667 1.00 90.50 396 ARG A N 1
ATOM 3161 C CA . ARG A 1 396 ? 13.637 6.987 -27.816 1.00 90.50 396 ARG A CA 1
ATOM 3162 C C . ARG A 1 396 ? 14.643 6.328 -28.763 1.00 90.50 396 ARG A C 1
ATOM 3164 O O . ARG A 1 396 ? 15.813 6.702 -28.791 1.00 90.50 396 ARG A O 1
ATOM 3171 N N . SER A 1 397 ? 14.209 5.338 -29.540 1.00 84.81 397 SER A N 1
ATOM 3172 C CA . SER A 1 397 ? 15.076 4.652 -30.507 1.00 84.81 397 SER A CA 1
ATOM 3173 C C . SER A 1 397 ? 14.401 4.469 -31.862 1.00 84.81 397 SER A C 1
ATOM 3175 O O . SER A 1 397 ? 13.247 4.068 -31.932 1.00 84.81 397 SER A O 1
ATOM 3177 N N . ARG A 1 398 ? 15.155 4.732 -32.941 1.00 71.56 398 ARG A N 1
ATOM 3178 C CA . ARG A 1 398 ? 14.740 4.488 -34.338 1.00 71.56 398 ARG A CA 1
ATOM 3179 C C . ARG A 1 398 ? 15.094 3.082 -34.818 1.00 71.56 398 ARG A C 1
ATOM 3181 O O . ARG A 1 398 ? 14.452 2.535 -35.706 1.00 71.56 398 ARG A O 1
ATOM 3188 N N . LYS A 1 399 ? 16.175 2.520 -34.277 1.00 65.56 399 LYS A N 1
ATOM 3189 C CA . LYS A 1 399 ? 16.695 1.203 -34.645 1.00 65.56 399 LYS A CA 1
ATOM 3190 C C . LYS A 1 399 ? 16.802 0.391 -33.374 1.00 65.56 399 LYS A C 1
ATOM 3192 O O . LYS A 1 399 ? 17.772 0.488 -32.630 1.00 65.56 399 LYS A O 1
ATOM 3197 N N . PHE A 1 400 ? 15.743 -0.355 -33.123 1.00 68.31 400 PHE A N 1
ATOM 3198 C CA . PHE A 1 400 ? 15.749 -1.430 -32.161 1.00 68.31 400 PHE A CA 1
ATOM 3199 C C . PHE A 1 400 ? 15.959 -2.722 -32.952 1.00 68.31 400 PHE A C 1
ATOM 3201 O O . PHE A 1 400 ? 15.122 -3.042 -33.801 1.00 68.31 400 PHE A O 1
ATOM 3208 N N . ASP A 1 401 ? 17.101 -3.390 -32.758 1.00 71.25 401 ASP A N 1
ATOM 3209 C CA . ASP A 1 401 ? 17.345 -4.676 -33.407 1.00 71.25 401 ASP A CA 1
ATOM 3210 C C . ASP A 1 401 ? 16.401 -5.706 -32.791 1.00 71.25 401 ASP A C 1
ATOM 3212 O O . ASP A 1 401 ? 16.520 -6.104 -31.637 1.00 71.25 401 ASP A O 1
ATOM 3216 N N . VAL A 1 402 ? 15.380 -6.051 -33.565 1.00 68.38 402 VAL A N 1
ATOM 3217 C CA . VAL A 1 402 ? 14.297 -6.938 -33.142 1.00 68.38 402 VAL A CA 1
ATOM 3218 C C . VAL A 1 402 ? 14.763 -8.388 -33.111 1.00 68.38 402 VAL A C 1
ATOM 3220 O O . VAL A 1 402 ? 14.094 -9.223 -32.509 1.00 68.38 402 VAL A O 1
ATOM 3223 N N . SER A 1 403 ? 15.882 -8.697 -33.775 1.00 76.44 403 SER A N 1
ATOM 3224 C CA . SER A 1 403 ? 16.357 -10.070 -33.917 1.00 76.44 403 SER A CA 1
ATOM 3225 C C . SER A 1 403 ? 16.622 -10.727 -32.561 1.00 76.44 403 SER A C 1
ATOM 3227 O O . SER A 1 403 ? 16.185 -11.858 -32.361 1.00 76.44 403 SER A O 1
ATOM 3229 N N . ASP A 1 404 ? 17.178 -9.980 -31.605 1.00 69.19 404 ASP A N 1
ATOM 3230 C CA . ASP A 1 404 ? 17.457 -10.458 -30.244 1.00 69.19 404 ASP A CA 1
ATOM 3231 C C . ASP A 1 404 ? 16.194 -10.696 -29.394 1.00 69.19 404 ASP A C 1
ATOM 3233 O O . ASP A 1 404 ? 16.257 -11.377 -28.376 1.00 69.19 404 ASP A O 1
ATOM 3237 N N . LEU A 1 405 ? 15.034 -10.155 -29.791 1.00 74.19 405 LEU A N 1
ATOM 3238 C CA . LEU A 1 405 ? 13.772 -10.273 -29.041 1.00 74.19 405 LEU A CA 1
ATOM 3239 C C . LEU A 1 405 ? 12.691 -11.066 -29.772 1.00 74.19 405 LEU A C 1
ATOM 3241 O O . LEU A 1 405 ? 11.520 -11.022 -29.382 1.00 74.19 405 LEU A O 1
ATOM 3245 N N . ARG A 1 406 ? 13.052 -11.769 -30.845 1.00 78.38 406 ARG A N 1
ATOM 3246 C CA . ARG A 1 406 ? 12.079 -12.477 -31.679 1.00 78.38 406 ARG A CA 1
ATOM 3247 C C . ARG A 1 406 ? 11.284 -13.506 -30.876 1.00 78.38 406 ARG A C 1
ATOM 3249 O O . ARG A 1 406 ? 10.061 -13.476 -30.909 1.00 78.38 406 ARG A O 1
ATOM 3256 N N . ASP A 1 407 ? 11.967 -14.284 -30.043 1.00 79.88 407 ASP A N 1
ATOM 3257 C CA . ASP A 1 407 ? 11.346 -15.289 -29.170 1.00 79.88 407 ASP A CA 1
ATOM 3258 C C . ASP A 1 407 ? 10.330 -14.670 -28.182 1.00 79.88 407 ASP A C 1
ATOM 3260 O O . ASP A 1 407 ? 9.296 -15.257 -27.847 1.00 79.88 407 ASP A O 1
ATOM 3264 N N . TRP A 1 408 ? 10.581 -13.437 -27.732 1.00 78.19 408 TRP A N 1
ATOM 3265 C CA . TRP A 1 408 ? 9.701 -12.702 -26.816 1.00 78.19 408 TRP A CA 1
ATOM 3266 C C . TRP A 1 408 ? 8.455 -12.146 -27.500 1.00 78.19 408 TRP A C 1
ATOM 3268 O O . TRP A 1 408 ? 7.374 -12.127 -26.904 1.00 78.19 408 TRP A O 1
ATOM 3278 N N . LEU A 1 409 ? 8.608 -11.704 -28.744 1.00 79.75 409 LEU A N 1
ATOM 3279 C CA . LEU A 1 409 ? 7.493 -11.268 -29.578 1.00 79.75 409 LEU A CA 1
ATOM 3280 C C . LEU A 1 409 ? 6.618 -12.459 -29.970 1.00 79.75 409 LEU A C 1
ATOM 3282 O O . LEU A 1 409 ? 5.400 -12.394 -29.823 1.00 79.75 409 LEU A O 1
ATOM 3286 N N . ASP A 1 410 ? 7.239 -13.566 -30.377 1.00 82.00 410 ASP A N 1
ATOM 3287 C CA . ASP A 1 410 ? 6.539 -14.773 -30.818 1.00 82.00 410 ASP A CA 1
ATOM 3288 C C . ASP A 1 410 ? 5.779 -15.450 -29.661 1.00 82.00 410 ASP A C 1
ATOM 3290 O O . ASP A 1 410 ? 4.713 -16.029 -29.863 1.00 82.00 410 ASP A O 1
ATOM 3294 N N . SER A 1 411 ? 6.271 -15.323 -28.423 1.00 83.25 411 SER A N 1
ATOM 3295 C CA . SER A 1 411 ? 5.564 -15.803 -27.224 1.00 83.25 411 SER A CA 1
ATOM 3296 C C . SER A 1 411 ? 4.414 -14.897 -26.755 1.00 83.25 411 SER A C 1
ATOM 3298 O O . SER A 1 411 ? 3.721 -15.247 -25.797 1.00 83.25 411 SER A O 1
ATOM 3300 N N . GLY A 1 412 ? 4.217 -13.724 -27.371 1.00 84.31 412 GLY A N 1
ATOM 3301 C CA . GLY A 1 412 ? 3.205 -12.737 -26.972 1.00 84.31 412 GLY A CA 1
ATOM 3302 C C . GLY A 1 412 ? 3.465 -12.071 -25.613 1.00 84.31 412 GLY A C 1
ATOM 3303 O O . GLY A 1 412 ? 2.613 -11.346 -25.098 1.00 84.31 412 GLY A O 1
ATOM 3304 N N . ARG A 1 413 ? 4.634 -12.311 -25.002 1.00 88.12 413 ARG A N 1
ATOM 3305 C CA . ARG A 1 413 ? 5.017 -11.730 -23.703 1.00 88.12 413 ARG A CA 1
ATOM 3306 C C . ARG A 1 413 ? 5.555 -10.315 -23.837 1.00 88.12 413 ARG A C 1
ATOM 3308 O O . ARG A 1 413 ? 5.450 -9.543 -22.884 1.00 88.12 413 ARG A O 1
ATOM 3315 N N . LEU A 1 414 ? 6.113 -9.981 -24.997 1.00 94.06 414 LEU A N 1
ATOM 3316 C CA . LEU A 1 414 ? 6.498 -8.629 -25.364 1.00 94.06 414 LEU A CA 1
ATOM 3317 C C . LEU A 1 414 ? 5.555 -8.104 -26.440 1.00 94.06 414 LEU A C 1
ATOM 3319 O O . LEU A 1 414 ? 5.405 -8.690 -27.506 1.00 94.06 414 LEU A O 1
ATOM 3323 N N . VAL A 1 415 ? 4.966 -6.953 -26.164 1.00 94.81 415 VAL A N 1
ATOM 3324 C CA . VAL A 1 415 ? 4.131 -6.209 -27.091 1.00 94.81 415 VAL A CA 1
ATOM 3325 C C . VAL A 1 415 ? 4.904 -4.973 -27.526 1.00 94.81 415 VAL A C 1
ATOM 3327 O O . VAL A 1 415 ? 5.433 -4.231 -26.700 1.00 94.81 415 VAL A O 1
ATOM 3330 N N . ARG A 1 416 ? 4.992 -4.739 -28.832 1.00 93.38 416 ARG A N 1
ATOM 3331 C CA . ARG A 1 416 ? 5.690 -3.579 -29.387 1.00 93.38 416 ARG A CA 1
ATOM 3332 C C . ARG A 1 416 ? 4.677 -2.598 -29.955 1.00 93.38 416 ARG A C 1
ATOM 3334 O O . ARG A 1 416 ? 3.891 -2.968 -30.821 1.00 93.38 416 ARG A O 1
ATOM 3341 N N . LEU A 1 417 ? 4.781 -1.339 -29.545 1.00 94.69 417 LEU A N 1
ATOM 3342 C CA . LEU A 1 417 ? 4.059 -0.231 -30.155 1.00 94.69 417 LEU A CA 1
ATOM 3343 C C . LEU A 1 417 ? 5.077 0.787 -30.672 1.00 94.69 417 LEU A C 1
ATOM 3345 O O . LEU A 1 417 ? 5.802 1.398 -29.890 1.00 94.69 417 LEU A O 1
ATOM 3349 N N . ALA A 1 418 ? 5.179 0.904 -31.996 1.00 93.75 418 ALA A N 1
ATOM 3350 C CA . ALA A 1 418 ? 6.070 1.859 -32.643 1.00 93.75 418 ALA A CA 1
ATOM 3351 C C . ALA A 1 418 ? 5.270 3.088 -33.074 1.00 93.75 418 ALA A C 1
ATOM 3353 O O . ALA A 1 418 ? 4.297 2.952 -33.814 1.00 93.75 418 ALA A O 1
ATOM 3354 N N . ILE A 1 419 ? 5.681 4.265 -32.617 1.00 92.88 419 ILE A N 1
ATOM 3355 C CA . ILE A 1 419 ? 5.088 5.540 -33.017 1.00 92.88 419 ILE A CA 1
ATOM 3356 C C . ILE A 1 419 ? 6.253 6.438 -33.383 1.00 92.88 419 ILE A C 1
ATOM 3358 O O . ILE A 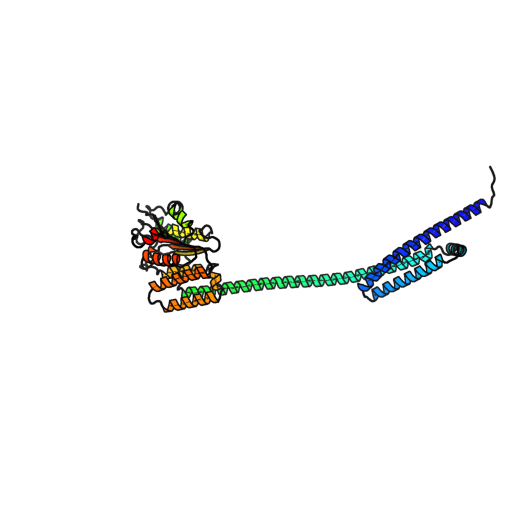1 419 ? 7.009 6.802 -32.499 1.00 92.88 419 ILE A O 1
ATOM 3362 N N . ASP A 1 420 ? 6.431 6.759 -34.659 1.00 90.38 420 ASP A N 1
ATOM 3363 C CA . ASP A 1 420 ? 7.495 7.651 -35.121 1.00 90.38 420 ASP A CA 1
ATOM 3364 C C . ASP A 1 420 ? 6.915 9.045 -35.375 1.00 90.38 420 ASP A C 1
ATOM 3366 O O . ASP A 1 420 ? 5.856 9.180 -35.985 1.00 90.38 420 ASP A O 1
ATOM 3370 N N . GLN A 1 421 ? 7.604 10.088 -34.912 1.00 83.50 421 GLN A N 1
ATOM 3371 C CA . GLN A 1 421 ? 7.161 11.474 -35.105 1.00 83.50 421 GLN A CA 1
ATOM 3372 C C . GLN A 1 421 ? 7.538 12.034 -36.488 1.00 83.50 421 GLN A C 1
ATOM 3374 O O . GLN A 1 421 ? 7.087 13.117 -36.850 1.00 83.50 421 GLN A O 1
ATOM 3379 N N . ASP A 1 422 ? 8.426 11.355 -37.221 1.00 75.31 422 ASP A N 1
ATOM 3380 C CA . ASP A 1 422 ? 9.010 11.806 -38.489 1.00 75.31 422 ASP A CA 1
ATOM 3381 C C . ASP A 1 422 ? 8.446 11.115 -39.743 1.00 75.31 422 ASP A C 1
ATOM 3383 O O . ASP A 1 422 ? 8.992 11.334 -40.826 1.00 75.31 422 ASP A O 1
ATOM 3387 N N . ASN A 1 423 ? 7.381 10.313 -39.603 1.00 63.81 423 ASN A N 1
ATOM 3388 C CA . ASN A 1 423 ? 6.698 9.639 -40.718 1.00 63.81 423 ASN A CA 1
ATOM 3389 C C . ASN A 1 423 ? 5.568 10.463 -41.337 1.00 63.81 423 ASN A C 1
ATOM 3391 O O . ASN A 1 423 ? 4.853 11.166 -40.585 1.00 63.81 423 ASN A O 1
#

Organism: NCBI:txid100035

InterPro domains:
  IPR056125 Domain of unknown function DUF7708 [PF24809] (11-123)
  IPR056884 Nephrocystin 3-like, N-terminal [PF24883] (213-396)

pLDDT: mean 82.74, std 15.38, range [31.98, 98.12]

Secondary structure (DSSP, 8-state):
---S-TTHHHHHHHHHHHHHHHHHHHHHHHHHHHHHHHHHHHHHHHHHHHHHH---HHHHHHHHHHHHHHHHHHHHHHHHHHS-HHHHHHHHHHS-HHHHHHHHHHHHHHHHHHHHHHHHHHHHHHHHHHHHHHHHHHHHHHHHHHHHHHHHHHHHHHHHHHHHHHHHHHHHHTT--GGGT---HHHHHHHHHHHHHT-TT-PPP-HIIIIIT-HHHHHHHH-SS-EEEEEE---SS-TT-SS-TTHHHHHHHHHHHHTT-SS--TTEEEEEEES-----TTS-PPPBPHHHHHHHHHHHHHHSTTHHHHHH-HHHHHHHHHHHHHHHTTTT-HHHHHHHHHHHHHHHHHHTT--EEEEEEE-GGGBTTHHHHHHHHHHHHHHH-SSEEEEEEEE--S----GGGHHHHHTTSEEEEE--TT-